Protein AF-A0A9P1FIC4-F1 (afdb_monomer_lite)

Sequence (463 aa):
MVSAPVDASRLPHCGERCGDCTKECDDQGKGCKMRKCESSRAEGSCPEGEAEPFGGETGEALPALPALPPEADAKKAEGNTAFQAKEFTEALRLYREAIAIAEAAGAPVPGVYYSNRAVCLASLEDWEGARADAAEALSRTDLTPAATKKALFQKCRAESRLQLLEELEATLRLAGQLGMRTEVERLLRSELSQNAQAAQAATPQPQVAPAPATPAAQAAPSVQESAGSPAMEAASQAKEAGTARYKDGDYRGALLQYRQALDLTPSDEAGFRAQLLGNIAAACLMLKRAGDCAAACEESLALDPSNSKVRARLASAQVARGDFDTARSTLGLANEADSVLTNSLKQIGSTEATLAEADQALSRGEPAKALNMFANLESTALFDYPPLTLKMARCYLDLRQYPRVLNTTQQILRSNPTSIDALLLRTQAMRGHFFVSGLAQFTHPRASCLSRSRLECHSLELL

InterPro domains:
  IPR011990 Tetratricopeptide-like helical domain superfamily [G3DSA:1.25.40.10] (70-199)
  IPR011990 Tetratricopeptide-like helical domain superfamily [G3DSA:1.25.40.10] (230-350)
  IPR011990 Tetratricopeptide-like helical domain superfamily [G3DSA:1.25.40.10] (351-429)
  IPR011990 Tetratricopeptide-like helical domain superfamily [SSF48452] (72-141)
  IPR011990 Tetratricopeptide-like helical domain superfamily [SSF48452] (237-372)
  IPR019734 Tetratricopeptide repeat [PS50005] (235-268)
  IPR019734 Tetratricopeptide repeat [SM00028] (72-105)
  IPR019734 Tetratricopeptide repeat [SM00028] (111-144)
  IPR019734 Tetratricopeptide repeat [SM00028] (235-268)
  IPR019734 Tetratricopeptide repeat [SM00028] (274-307)
  IPR019734 Tetratricopeptide repeat [SM00028] (386-419)
  IPR050754 Peptidyl-prolyl cis-trans isomerase FKBP4/5/8-like [PTHR46512] (222-379)

Organism: NCBI:txid2562237

Secondary structure (DSSP, 8-state):
--------------------------S-----PPPP-------------------------PPPPPPPPHHHHHHHHHHHHHHHTT-HHHHHHHHHHHHHHHHHTT----HHHHHHHHHHHHHTT-HHHHHHHHHHHHH-TT--HHHHHHHHHHHHHHHHHTT-HHHHHHHHHHHHHTT-HHHHHHHHHHHHHHHHHHHHHH--------PPP----------------HHHHHHHHHHHHHHHHHHTT-HHHHHHHHHHHHHHS-TT-HHHHHHHHHHHHHHHHHTT-HHHHHHHHHHHHHH-TT-HHHHHHHHHHHHHTT-HHHHHHHH-S--TT-HHHHHHHHHHHHHHHHHHHHHHHHHTT-HHHHHHHHHHHHHHT-TT-HHHHHHHHHHHHHTT-HHHHHHHHHHHHHH-TT-HHHHHHHHHHHHHHHHHHHHHHHTS-------------------

pLDDT: mean 76.15, std 25.87, range [22.66, 97.81]

Structure (mmCIF, N/CA/C/O backbone):
data_AF-A0A9P1FIC4-F1
#
_entry.id   AF-A0A9P1FIC4-F1
#
loop_
_atom_site.group_PDB
_atom_site.id
_atom_site.type_symbol
_atom_site.label_atom_id
_atom_site.label_alt_id
_atom_site.label_comp_id
_atom_site.label_asym_id
_atom_site.label_entity_id
_atom_site.label_seq_id
_atom_site.pdbx_PDB_ins_code
_atom_site.Cartn_x
_atom_site.Cartn_y
_atom_site.Cartn_z
_atom_site.occupancy
_atom_site.B_iso_or_equiv
_atom_site.auth_seq_id
_atom_site.auth_comp_id
_atom_site.auth_asym_id
_atom_site.auth_atom_id
_atom_site.pdbx_PDB_model_num
ATOM 1 N N . MET A 1 1 ? -5.624 1.496 -70.163 1.00 40.62 1 MET A N 1
ATOM 2 C CA . MET A 1 1 ? -6.887 0.826 -69.785 1.00 40.62 1 MET A CA 1
ATOM 3 C C . MET A 1 1 ? -6.845 0.672 -68.263 1.00 40.62 1 MET A C 1
ATOM 5 O O . MET A 1 1 ? -6.212 -0.260 -67.804 1.00 40.62 1 MET A O 1
ATOM 9 N N . VAL A 1 2 ? -7.018 1.715 -67.443 1.00 29.23 2 VAL A N 1
ATOM 10 C CA . VAL A 1 2 ? -8.214 2.500 -67.040 1.00 29.23 2 VAL A CA 1
ATOM 11 C C . VAL A 1 2 ? -9.341 1.654 -66.419 1.00 29.23 2 VAL A C 1
ATOM 13 O O . VAL A 1 2 ? -9.812 0.728 -67.068 1.00 29.23 2 VAL A O 1
ATOM 16 N N . SER A 1 3 ? -9.760 2.089 -65.215 1.00 27.12 3 SER A N 1
ATOM 17 C CA . SER A 1 3 ? -11.021 1.836 -64.473 1.00 27.12 3 SER A CA 1
ATOM 18 C C . SER A 1 3 ? -10.982 0.803 -63.331 1.00 27.12 3 SER A C 1
ATOM 20 O O . SER A 1 3 ? -11.018 -0.393 -63.576 1.00 27.12 3 SER A O 1
ATOM 22 N N . ALA A 1 4 ? -10.769 1.257 -62.084 1.00 31.69 4 ALA A N 1
ATOM 23 C CA . ALA A 1 4 ? -11.751 1.810 -61.121 1.00 31.69 4 ALA A CA 1
ATOM 24 C C . ALA A 1 4 ? -13.085 1.027 -60.882 1.00 31.69 4 ALA A C 1
ATOM 26 O O . ALA A 1 4 ? -13.479 0.220 -61.717 1.00 31.69 4 ALA A O 1
ATOM 27 N N . PRO A 1 5 ? -13.760 1.257 -59.730 1.00 40.47 5 PRO A N 1
ATOM 28 C CA . PRO A 1 5 ? -14.528 0.281 -58.943 1.00 40.47 5 PRO A CA 1
ATOM 29 C C . PRO A 1 5 ? -16.035 0.263 -59.261 1.00 40.47 5 PRO A C 1
ATOM 31 O O . PRO A 1 5 ? -16.533 1.159 -59.937 1.00 40.47 5 PRO A O 1
ATOM 34 N N . VAL A 1 6 ? -16.774 -0.720 -58.731 1.00 29.75 6 VAL A N 1
ATOM 35 C CA . VAL A 1 6 ? -18.248 -0.719 -58.774 1.00 29.75 6 VAL A CA 1
ATOM 36 C C . VAL A 1 6 ? -18.820 -0.347 -57.411 1.00 29.75 6 VAL A C 1
ATOM 38 O O . VAL A 1 6 ? -18.484 -0.934 -56.384 1.00 29.75 6 VAL A O 1
ATOM 41 N N . ASP A 1 7 ? -19.671 0.668 -57.479 1.00 26.83 7 ASP A N 1
ATOM 42 C CA . ASP A 1 7 ? -20.367 1.399 -56.434 1.00 26.83 7 ASP A CA 1
ATOM 43 C C . ASP A 1 7 ? -21.853 0.982 -56.366 1.00 26.83 7 ASP A C 1
ATOM 45 O O . ASP A 1 7 ? -22.413 0.493 -57.344 1.00 26.83 7 ASP A O 1
ATOM 49 N N . ALA A 1 8 ? -22.436 1.234 -55.193 1.00 26.14 8 ALA A N 1
ATOM 50 C CA . ALA A 1 8 ? -23.822 1.534 -54.828 1.00 26.14 8 ALA A CA 1
ATOM 51 C C . ALA A 1 8 ? -25.051 0.842 -55.472 1.00 26.14 8 ALA A C 1
ATOM 53 O O . ALA A 1 8 ? -25.210 0.706 -56.682 1.00 26.14 8 ALA A O 1
ATOM 54 N N . SER A 1 9 ? -26.074 0.739 -54.606 1.00 25.67 9 SER A N 1
ATOM 55 C CA . SER A 1 9 ? -27.502 1.033 -54.868 1.00 25.67 9 SER A CA 1
ATOM 56 C C . SER A 1 9 ? -28.451 -0.166 -54.962 1.00 25.67 9 SER A C 1
ATOM 58 O O . SER A 1 9 ? -28.618 -0.748 -56.030 1.00 25.67 9 SER A O 1
ATOM 60 N N . ARG A 1 10 ? -29.193 -0.426 -53.871 1.00 26.98 10 ARG A N 1
ATOM 61 C CA . ARG A 1 10 ? -30.672 -0.549 -53.856 1.00 26.98 10 ARG A CA 1
ATOM 62 C C . ARG A 1 10 ? -31.185 -0.773 -52.424 1.00 26.98 10 ARG A C 1
ATOM 64 O O . ARG A 1 10 ? -31.292 -1.896 -51.950 1.00 26.98 10 ARG A O 1
ATOM 71 N N . LEU A 1 11 ? -31.522 0.329 -51.756 1.00 31.67 11 LEU A N 1
ATOM 72 C CA . LEU A 1 11 ? -32.625 0.370 -50.785 1.00 31.67 11 LEU A CA 1
ATOM 73 C C . LEU A 1 11 ? -33.955 0.480 -51.558 1.00 31.67 11 LEU A C 1
ATOM 75 O O . LEU A 1 11 ? -33.951 0.918 -52.713 1.00 31.67 11 LEU A O 1
ATOM 79 N N . PRO A 1 12 ? -35.091 0.163 -50.915 1.00 29.48 12 PRO A N 1
ATOM 80 C CA . PRO A 1 12 ? -35.972 1.280 -50.582 1.00 29.48 12 PRO A CA 1
ATOM 81 C C . PRO A 1 12 ? -36.540 1.252 -49.153 1.00 29.48 12 PRO A C 1
ATOM 83 O O . PRO A 1 12 ? -36.642 0.225 -48.489 1.00 29.48 12 PRO A O 1
ATOM 86 N N . HIS A 1 13 ? -36.885 2.465 -48.726 1.00 28.25 13 HIS A N 1
ATOM 87 C CA . HIS A 1 13 ? -37.488 2.915 -47.475 1.00 28.25 13 HIS A CA 1
ATOM 88 C C . HIS A 1 13 ? -38.921 2.432 -47.197 1.00 28.25 13 HIS A C 1
ATOM 90 O O . HIS A 1 13 ? -39.703 2.270 -48.127 1.00 28.25 13 HIS A O 1
ATOM 96 N N . CYS A 1 14 ? -39.282 2.397 -45.905 1.00 26.33 14 CYS A N 1
ATOM 97 C CA . CYS A 1 14 ? -40.389 3.147 -45.260 1.00 26.33 14 CYS A CA 1
ATOM 98 C C . CYS A 1 14 ? -40.249 2.923 -43.731 1.00 26.33 14 CYS A C 1
ATOM 100 O O . CYS A 1 14 ? -40.101 1.780 -43.318 1.00 26.33 14 CYS A O 1
ATOM 102 N N . GLY A 1 15 ? -40.067 3.911 -42.839 1.00 27.11 15 GLY A N 1
ATOM 103 C CA . GLY A 1 15 ? -40.986 5.015 -42.508 1.00 27.11 15 GLY A CA 1
ATOM 104 C C . GLY A 1 15 ? -42.139 4.434 -41.674 1.00 27.11 15 GLY A C 1
ATOM 105 O O . GLY A 1 15 ? -42.928 3.698 -42.238 1.00 27.11 15 GLY A O 1
ATOM 106 N N . GLU A 1 16 ? -42.215 4.580 -40.347 1.00 28.34 16 GLU A N 1
ATOM 107 C CA . GLU A 1 16 ? -42.692 5.788 -39.653 1.00 28.34 16 GLU A CA 1
ATOM 108 C C . GLU A 1 16 ? -42.275 5.843 -38.163 1.00 28.34 16 GLU A C 1
ATOM 110 O O . GLU A 1 16 ? -41.857 4.866 -37.546 1.00 28.34 16 GLU A O 1
ATOM 115 N N . ARG A 1 17 ? -42.369 7.053 -37.610 1.00 31.31 17 ARG A N 1
ATOM 116 C CA . ARG A 1 17 ? -41.841 7.554 -36.337 1.00 31.31 17 ARG A CA 1
ATOM 117 C C . ARG A 1 17 ? -43.003 7.855 -35.383 1.00 31.31 17 ARG A C 1
ATOM 119 O O . ARG A 1 17 ? -43.939 8.515 -35.805 1.00 31.31 17 ARG A O 1
ATOM 126 N N . CYS A 1 18 ? -42.887 7.498 -34.104 1.00 25.66 18 CYS A N 1
ATOM 127 C CA . CYS A 1 18 ? -43.499 8.198 -32.958 1.00 25.66 18 CYS A CA 1
ATOM 128 C C . CYS A 1 18 ? -42.812 7.640 -31.694 1.00 25.66 18 CYS A C 1
ATOM 130 O O . CYS A 1 18 ? -42.682 6.429 -31.576 1.00 25.66 18 CYS A O 1
ATOM 132 N N . GLY A 1 19 ? -42.216 8.396 -30.777 1.00 27.48 19 GLY A N 1
ATOM 133 C CA . GLY A 1 19 ? -42.601 9.700 -30.253 1.00 27.48 19 GLY A CA 1
ATOM 134 C C . GLY A 1 19 ? -42.979 9.489 -28.782 1.00 27.48 19 GLY A C 1
ATOM 135 O O . GLY A 1 19 ? -43.946 8.790 -28.513 1.00 27.48 19 GLY A O 1
ATOM 136 N N . ASP A 1 20 ? -42.178 10.059 -27.883 1.00 29.95 20 ASP A N 1
ATOM 137 C CA . ASP A 1 20 ? -42.399 10.229 -26.439 1.00 29.95 20 ASP A CA 1
ATOM 138 C C . ASP A 1 20 ? -42.430 9.013 -25.500 1.00 29.95 20 ASP A C 1
ATOM 140 O O . ASP A 1 20 ? -43.401 8.274 -25.395 1.00 29.95 20 ASP A O 1
ATOM 144 N N . CYS A 1 21 ? -41.379 8.923 -24.679 1.00 27.20 21 CYS A N 1
ATOM 145 C CA . CYS A 1 21 ? -41.486 8.623 -23.248 1.00 27.20 21 CYS A CA 1
ATOM 146 C C . CYS A 1 21 ? -40.277 9.254 -22.541 1.00 27.20 21 CYS A C 1
ATOM 148 O O . CYS A 1 21 ? -39.269 8.599 -22.266 1.00 27.20 21 CYS A O 1
ATOM 150 N N . THR A 1 22 ? -40.370 10.555 -22.273 1.00 31.12 22 THR A N 1
ATOM 151 C CA . THR A 1 22 ? -39.590 11.205 -21.220 1.00 31.12 22 THR A CA 1
ATOM 152 C C . THR A 1 22 ? -39.912 10.517 -19.891 1.00 31.12 22 THR A C 1
ATOM 154 O O . THR A 1 22 ? -41.067 10.425 -19.485 1.00 31.12 22 THR A O 1
ATOM 157 N N . LYS A 1 23 ? -38.894 9.988 -19.207 1.00 29.95 23 LYS A N 1
ATOM 158 C CA . LYS A 1 23 ? -39.008 9.638 -17.788 1.00 29.95 23 LYS A CA 1
ATOM 159 C C . LYS A 1 23 ? -38.449 10.798 -16.985 1.00 29.95 23 LYS A C 1
ATOM 161 O O . LYS A 1 23 ? -37.241 10.886 -16.786 1.00 29.95 23 LYS A O 1
ATOM 166 N N . GLU A 1 24 ? -39.343 11.678 -16.557 1.00 28.28 24 GLU A N 1
ATOM 167 C CA . GLU A 1 24 ? -39.119 12.480 -15.361 1.00 28.28 24 GLU A CA 1
ATOM 168 C C . GLU A 1 24 ? -39.129 11.536 -14.153 1.00 28.28 24 GLU A C 1
ATOM 170 O O . GLU A 1 24 ? -39.986 10.657 -14.019 1.00 28.28 24 GLU A O 1
ATOM 175 N N . CYS A 1 25 ? -38.098 11.663 -13.324 1.00 29.50 25 CYS A N 1
ATOM 176 C CA . CYS A 1 25 ? -38.045 11.043 -12.014 1.00 29.50 25 CYS A CA 1
ATOM 177 C C . CYS A 1 25 ? -38.943 11.849 -11.083 1.00 29.50 25 CYS A C 1
ATOM 179 O O . CYS A 1 25 ? -38.749 13.058 -10.981 1.00 29.50 25 CYS A O 1
ATOM 181 N N . ASP A 1 26 ? -39.843 11.176 -10.370 1.00 29.27 26 ASP A N 1
ATOM 182 C CA . ASP A 1 26 ? -40.503 11.775 -9.219 1.00 29.27 26 ASP A CA 1
ATOM 183 C C . ASP A 1 26 ? -40.399 10.888 -7.978 1.00 29.27 26 ASP A C 1
ATOM 185 O O . ASP A 1 26 ? -40.312 9.655 -8.025 1.00 29.27 26 ASP A O 1
ATOM 189 N N . ASP A 1 27 ? -40.313 11.605 -6.874 1.00 39.41 27 ASP A N 1
ATOM 190 C CA . ASP A 1 27 ? -39.685 11.271 -5.613 1.00 39.41 27 ASP A CA 1
ATOM 191 C C . ASP A 1 27 ? -40.690 10.572 -4.692 1.00 39.41 27 ASP A C 1
ATOM 193 O O . ASP A 1 27 ? -41.458 11.229 -3.996 1.00 39.41 27 ASP A O 1
ATOM 197 N N . GLN A 1 28 ? -40.760 9.234 -4.753 1.00 34.84 28 GLN A N 1
ATOM 198 C CA . GLN A 1 28 ? -41.279 8.349 -3.694 1.00 34.84 28 GLN A CA 1
ATOM 199 C C . GLN A 1 28 ? -41.269 6.883 -4.151 1.00 34.84 28 GLN A C 1
ATOM 201 O O . GLN A 1 28 ? -42.052 6.448 -4.995 1.00 34.84 28 GLN A O 1
ATOM 206 N N . GLY A 1 29 ? -40.391 6.075 -3.553 1.00 41.66 29 GLY A N 1
ATOM 207 C CA . GLY A 1 29 ? -40.305 4.644 -3.830 1.00 41.66 29 GLY A CA 1
ATOM 208 C C . GLY A 1 29 ? -41.618 3.899 -3.559 1.00 41.66 29 GLY A C 1
ATOM 209 O O . GLY A 1 29 ? -42.092 3.877 -2.425 1.00 41.66 29 GLY A O 1
ATOM 210 N N . LYS A 1 30 ? -42.160 3.238 -4.592 1.00 32.72 30 LYS A N 1
ATOM 211 C CA . LYS A 1 30 ? -43.048 2.057 -4.525 1.00 32.72 30 LYS A CA 1
ATOM 212 C C . LYS A 1 30 ? -43.169 1.420 -5.921 1.00 32.72 30 LYS A C 1
ATOM 214 O O . LYS A 1 30 ? -43.405 2.099 -6.911 1.00 32.72 30 LYS A O 1
ATOM 219 N N . GLY A 1 31 ? -42.939 0.106 -5.996 1.00 30.53 31 GLY A N 1
ATOM 220 C CA . GLY A 1 31 ? -42.740 -0.651 -7.239 1.00 30.53 31 GLY A CA 1
ATOM 221 C C . GLY A 1 31 ? -43.968 -0.800 -8.145 1.00 30.53 31 GLY A C 1
ATOM 222 O O . GLY A 1 31 ? -45.101 -0.903 -7.677 1.00 30.53 31 GLY A O 1
ATOM 223 N N . CYS A 1 32 ? -43.721 -0.895 -9.455 1.00 28.83 32 CYS A N 1
ATOM 224 C CA . CYS A 1 32 ? -44.750 -1.135 -10.467 1.00 28.83 32 CYS A CA 1
ATOM 225 C C . CYS A 1 32 ? -44.697 -2.593 -10.966 1.00 28.83 32 CYS A C 1
ATOM 227 O O . CYS A 1 32 ? -43.699 -3.035 -11.534 1.00 28.83 32 CYS A O 1
ATOM 229 N N . LYS A 1 33 ? -45.778 -3.348 -10.726 1.00 28.84 33 LYS A N 1
ATOM 230 C CA . LYS A 1 33 ? -46.008 -4.712 -11.233 1.00 28.84 33 LYS A CA 1
ATOM 231 C C . LYS A 1 33 ? -46.526 -4.651 -12.676 1.00 28.84 33 LYS A C 1
ATOM 233 O O . LYS A 1 33 ? -47.569 -4.050 -12.919 1.00 28.84 33 LYS A O 1
ATOM 238 N N . MET A 1 34 ? -45.852 -5.329 -13.605 1.00 28.92 34 MET A N 1
ATOM 239 C CA . MET A 1 34 ? -46.331 -5.528 -14.980 1.00 28.92 34 MET A CA 1
ATOM 240 C C . MET A 1 34 ? -47.526 -6.496 -14.999 1.00 28.92 34 MET A C 1
ATOM 242 O O . MET A 1 34 ? -47.442 -7.602 -14.461 1.00 28.92 34 MET A O 1
ATOM 246 N N . ARG A 1 35 ? -48.640 -6.080 -15.617 1.00 27.59 35 ARG A N 1
ATOM 247 C CA . ARG A 1 35 ? -49.799 -6.934 -15.931 1.00 27.59 35 ARG A CA 1
ATOM 248 C C . ARG A 1 35 ? -49.621 -7.589 -17.306 1.00 27.59 35 ARG A C 1
ATOM 250 O O . ARG A 1 35 ? -49.085 -6.971 -18.219 1.00 27.59 35 ARG A O 1
ATOM 257 N N . LYS A 1 36 ? -50.105 -8.832 -17.426 1.00 27.12 36 LYS A N 1
ATOM 258 C CA . LYS A 1 36 ? -50.270 -9.596 -18.675 1.00 27.12 36 LYS A CA 1
ATOM 259 C C . LYS A 1 36 ? -51.290 -8.928 -19.601 1.00 27.12 36 LYS A C 1
ATOM 261 O O . LYS A 1 36 ? -52.299 -8.423 -19.116 1.00 27.12 36 LYS A O 1
ATOM 266 N N . CYS A 1 37 ? -51.064 -9.042 -20.907 1.00 24.91 37 CYS A N 1
ATOM 267 C CA . CYS A 1 37 ? -52.080 -8.829 -21.931 1.00 24.91 37 CYS A CA 1
ATOM 268 C C . CYS A 1 37 ? -52.166 -10.094 -22.798 1.00 24.91 37 CYS A C 1
ATOM 270 O O . CYS A 1 37 ? -51.172 -10.506 -23.394 1.00 24.91 37 CYS A O 1
ATOM 272 N N . GLU A 1 38 ? -53.335 -10.730 -22.797 1.00 28.16 38 GLU A N 1
ATOM 273 C CA . GLU A 1 38 ? -53.729 -11.820 -23.691 1.00 28.16 38 GLU A CA 1
ATOM 274 C C . GLU A 1 38 ? -54.452 -11.223 -24.904 1.00 28.16 38 GLU A C 1
ATOM 276 O O . GLU A 1 38 ? -55.264 -10.313 -24.747 1.00 28.16 38 GLU A O 1
ATOM 281 N N . SER A 1 39 ? -54.217 -11.759 -26.103 1.00 30.47 39 SER A N 1
ATOM 282 C CA . SER A 1 39 ? -55.218 -11.718 -27.173 1.00 30.47 39 SER A CA 1
ATOM 283 C C . SER A 1 39 ? -55.033 -12.891 -28.136 1.00 30.47 39 SER A C 1
ATOM 285 O O . SER A 1 39 ? -53.937 -13.418 -28.320 1.00 30.47 39 SER A O 1
ATOM 287 N N . SER A 1 40 ? -56.160 -13.337 -28.673 1.00 29.39 40 SER A N 1
ATOM 288 C CA . SER A 1 40 ? -56.441 -14.650 -29.241 1.00 29.39 40 SER A CA 1
ATOM 289 C C . SER A 1 40 ? -56.737 -14.608 -30.748 1.00 29.39 40 SER A C 1
ATOM 291 O O . SER A 1 40 ? -57.516 -13.764 -31.174 1.00 29.39 40 SER A O 1
ATOM 293 N N . ARG A 1 41 ? -56.225 -15.625 -31.464 1.00 29.55 41 ARG A N 1
ATOM 294 C CA . ARG A 1 41 ? -56.821 -16.435 -32.563 1.00 29.55 41 ARG A CA 1
ATOM 295 C C . ARG A 1 41 ? -57.283 -15.777 -33.885 1.00 29.55 41 ARG A C 1
ATOM 297 O O . ARG A 1 41 ? -58.220 -14.992 -33.892 1.00 29.55 41 ARG A O 1
ATOM 304 N N . ALA A 1 42 ? -56.774 -16.306 -35.010 1.00 26.30 42 ALA A N 1
ATOM 305 C CA . ALA A 1 42 ? -57.536 -16.555 -36.249 1.00 26.30 42 ALA A CA 1
ATOM 306 C C . ALA A 1 42 ? -56.833 -17.613 -37.138 1.00 26.30 42 ALA A C 1
ATOM 308 O O . ALA A 1 42 ? -55.627 -17.539 -37.353 1.00 26.30 42 ALA A O 1
ATOM 309 N N . GLU A 1 43 ? -57.601 -18.602 -37.607 1.00 32.25 43 GLU A N 1
ATOM 310 C CA . GLU A 1 43 ? -57.230 -19.680 -38.545 1.00 32.25 43 GLU A CA 1
ATOM 311 C C . GLU A 1 43 ? -57.427 -19.228 -40.009 1.00 32.25 43 GLU A C 1
ATOM 313 O O . GLU A 1 43 ? -58.281 -18.384 -40.277 1.00 32.25 43 GLU A O 1
ATOM 318 N N . GLY A 1 44 ? -56.691 -19.817 -40.963 1.00 26.70 44 GLY A N 1
ATOM 319 C CA . GLY A 1 44 ? -56.921 -19.618 -42.402 1.00 26.70 44 GLY A CA 1
ATOM 320 C C . GLY A 1 44 ? -55.893 -20.319 -43.299 1.00 26.70 44 GLY A C 1
ATOM 321 O O . GLY A 1 44 ? -54.748 -19.891 -43.393 1.00 26.70 44 GLY A O 1
ATOM 322 N N . SER A 1 45 ? -56.326 -21.405 -43.935 1.00 30.72 45 SER A N 1
ATOM 323 C CA . SER A 1 45 ? -55.625 -22.323 -44.845 1.00 30.72 45 SER A CA 1
ATOM 324 C C . SER A 1 45 ? -55.504 -21.794 -46.285 1.00 30.72 45 SER A C 1
ATOM 326 O O . SER A 1 45 ? -56.370 -21.039 -46.713 1.00 30.72 45 SER A O 1
ATOM 328 N N . CYS A 1 46 ? -54.482 -22.239 -47.041 1.00 22.66 46 CYS A N 1
ATOM 329 C CA . CYS A 1 46 ? -54.399 -22.217 -48.520 1.00 22.66 46 CYS A CA 1
ATOM 330 C C . CYS A 1 46 ? -53.215 -23.096 -49.036 1.00 22.66 46 CYS A C 1
ATOM 332 O O . CYS A 1 46 ? -52.358 -23.442 -48.227 1.00 22.66 46 CYS A O 1
ATOM 334 N N . PRO A 1 47 ? -53.185 -23.502 -50.329 1.00 32.19 47 PRO A N 1
ATOM 335 C CA . PRO A 1 47 ? -53.075 -24.912 -50.753 1.00 32.19 47 PRO A CA 1
ATOM 336 C C . PRO A 1 47 ? -51.706 -25.385 -51.288 1.00 32.19 47 PRO A C 1
ATOM 338 O O . PRO A 1 47 ? -50.817 -24.592 -51.587 1.00 32.19 47 PRO A O 1
ATOM 341 N N . GLU A 1 48 ? -51.603 -26.712 -51.439 1.00 35.59 48 GLU A N 1
ATOM 342 C CA . GLU A 1 48 ? -50.525 -27.481 -52.074 1.00 35.59 48 GLU A CA 1
ATOM 343 C C . GLU A 1 48 ? -50.360 -27.140 -53.569 1.00 35.59 48 GLU A C 1
ATOM 345 O O . GLU A 1 48 ? -51.339 -27.008 -54.305 1.00 35.59 48 GLU A O 1
ATOM 350 N N . GLY A 1 49 ? -49.104 -27.025 -54.012 1.00 28.09 49 GLY A N 1
ATOM 351 C CA . GLY A 1 49 ? -48.704 -26.829 -55.403 1.00 28.09 49 GLY A CA 1
ATOM 352 C C . GLY A 1 49 ? -47.274 -27.330 -55.607 1.00 28.09 49 GLY A C 1
ATOM 353 O O . GLY A 1 49 ? -46.356 -26.915 -54.908 1.00 28.09 49 GLY A O 1
ATOM 354 N N . GLU A 1 50 ? -47.147 -28.275 -56.527 1.00 27.86 50 GLU A N 1
ATOM 355 C CA . GLU A 1 50 ? -46.075 -29.247 -56.735 1.00 27.86 50 GLU A CA 1
ATOM 356 C C . GLU A 1 50 ? -44.698 -28.638 -57.053 1.00 27.86 50 GLU A C 1
ATOM 358 O O . GLU A 1 50 ? -44.570 -27.737 -57.884 1.00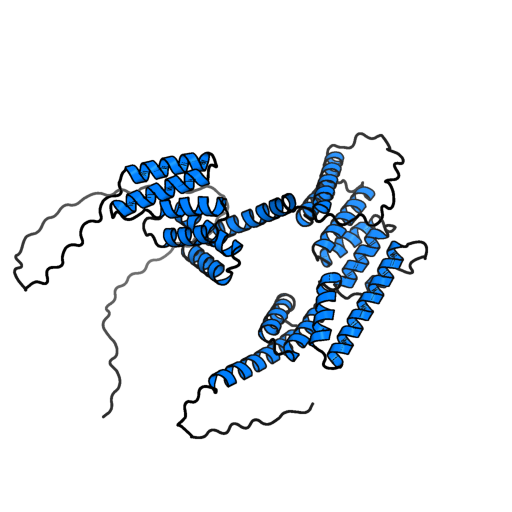 27.86 50 GLU A O 1
ATOM 363 N N . ALA A 1 51 ? -43.650 -29.193 -56.439 1.00 27.06 51 ALA A N 1
ATOM 364 C CA . ALA A 1 51 ? -42.262 -28.972 -56.825 1.00 27.06 51 ALA A CA 1
ATOM 365 C C . ALA A 1 51 ? -41.540 -30.323 -56.928 1.00 27.06 51 ALA A C 1
ATOM 367 O O . ALA A 1 51 ? -41.353 -30.996 -55.924 1.00 27.06 51 ALA A O 1
ATOM 368 N N . GLU A 1 52 ? -41.113 -30.677 -58.139 1.00 26.05 52 GLU A N 1
ATOM 369 C CA . GLU A 1 52 ? -40.126 -31.717 -58.463 1.00 26.05 52 GLU A CA 1
ATOM 370 C C . GLU A 1 52 ? -39.418 -31.294 -59.770 1.00 26.05 52 GLU A C 1
ATOM 372 O O . GLU A 1 52 ? -40.043 -30.635 -60.607 1.00 26.05 52 GLU A O 1
ATOM 377 N N . PRO A 1 53 ? -38.192 -31.749 -60.081 1.00 37.00 53 PRO A N 1
ATOM 378 C CA . PRO A 1 53 ? -37.010 -31.901 -59.234 1.00 37.00 53 PRO A CA 1
ATOM 379 C C . PRO A 1 53 ? -35.815 -31.115 -59.821 1.00 37.00 53 PRO A C 1
ATOM 381 O O . PRO A 1 53 ? -35.645 -31.028 -61.038 1.00 37.00 53 PRO A O 1
ATOM 384 N N . PHE A 1 54 ? -34.897 -30.632 -58.982 1.00 25.55 54 PHE A N 1
ATOM 385 C CA . PHE A 1 54 ? -33.511 -30.416 -59.417 1.00 25.55 54 PHE A CA 1
ATOM 386 C C . PHE A 1 54 ? -32.559 -31.098 -58.439 1.00 25.55 54 PHE A C 1
ATOM 388 O O . PHE A 1 54 ? -32.739 -31.033 -57.227 1.00 25.55 54 PHE A O 1
ATOM 395 N N . GLY A 1 55 ? -31.625 -31.841 -59.036 1.00 28.05 55 GLY A N 1
ATOM 396 C CA . GLY A 1 55 ? -30.876 -32.948 -58.456 1.00 28.05 55 GLY A CA 1
ATOM 397 C C . GLY A 1 55 ? -30.064 -32.617 -57.213 1.00 28.05 55 GLY A C 1
ATOM 398 O O . GLY A 1 55 ? -29.632 -31.490 -56.991 1.00 28.05 55 GLY A O 1
ATOM 399 N N . GLY A 1 56 ? -29.897 -33.662 -56.409 1.00 28.77 56 GLY A N 1
ATOM 400 C CA . GLY A 1 56 ? -29.408 -33.582 -55.053 1.00 28.77 56 GLY A CA 1
ATOM 401 C C . GLY A 1 56 ? -27.921 -33.301 -54.918 1.00 28.77 56 GLY A C 1
ATOM 402 O O . GLY A 1 56 ? -27.099 -33.703 -55.734 1.00 28.77 56 GLY A O 1
ATOM 403 N N . GLU A 1 57 ? -27.605 -32.749 -53.759 1.00 30.53 57 GLU A N 1
ATOM 404 C CA . GLU A 1 57 ? -26.590 -33.333 -52.902 1.00 30.53 57 GLU A CA 1
ATOM 405 C C . GLU A 1 57 ? -27.318 -33.717 -51.614 1.00 30.53 57 GLU A C 1
ATOM 407 O O . GLU A 1 57 ? -28.036 -32.912 -51.018 1.00 30.53 57 GLU A O 1
ATOM 412 N N . THR A 1 58 ? -27.233 -34.991 -51.244 1.00 32.38 58 THR A N 1
ATOM 413 C CA . THR A 1 58 ? -27.797 -35.528 -50.008 1.00 32.38 58 THR A CA 1
ATOM 414 C C . THR A 1 58 ? -27.134 -34.827 -48.829 1.00 32.38 58 THR A C 1
ATOM 416 O O . THR A 1 58 ? -26.052 -35.217 -48.396 1.00 32.38 58 THR A O 1
ATOM 419 N N . GLY A 1 59 ? -27.777 -33.782 -48.312 1.00 33.69 59 GLY A N 1
ATOM 420 C CA . GLY A 1 59 ? -27.504 -33.294 -46.972 1.00 33.69 59 GLY A CA 1
ATOM 421 C C . GLY A 1 59 ? -27.948 -34.372 -45.996 1.00 33.69 59 GLY A C 1
ATOM 422 O O . GLY A 1 59 ? -29.132 -34.458 -45.674 1.00 33.69 59 GLY A O 1
ATOM 423 N N . GLU A 1 60 ? -27.016 -35.228 -45.575 1.00 35.72 60 GLU A N 1
ATOM 424 C CA . GLU A 1 60 ? -27.193 -36.064 -44.391 1.00 35.72 60 GLU A CA 1
ATOM 425 C C . GLU A 1 60 ? -27.691 -35.160 -43.262 1.00 35.72 60 GLU A C 1
ATOM 427 O O . GLU A 1 60 ? -26.999 -34.238 -42.822 1.00 35.72 60 GLU A O 1
ATOM 432 N N . ALA A 1 61 ? -28.931 -35.390 -42.828 1.00 37.62 61 ALA A N 1
ATOM 433 C CA . ALA A 1 61 ? -29.447 -34.793 -41.615 1.00 37.62 61 ALA A CA 1
ATOM 434 C C . ALA A 1 61 ? -28.481 -35.175 -40.491 1.00 37.62 61 ALA A C 1
ATOM 436 O O . ALA A 1 61 ? -28.323 -36.360 -40.193 1.00 37.62 61 ALA A O 1
ATOM 437 N N . LEU A 1 62 ? -27.805 -34.172 -39.919 1.00 42.84 62 LEU A N 1
ATOM 438 C CA . LEU A 1 62 ? -26.917 -34.357 -38.777 1.00 42.84 62 LEU A CA 1
ATOM 439 C C . LEU A 1 62 ? -27.644 -35.237 -37.749 1.00 42.84 62 LEU A C 1
ATOM 441 O O . LEU A 1 62 ? -28.775 -34.903 -37.375 1.00 42.84 62 LEU A O 1
ATOM 445 N N . PRO A 1 63 ? -27.051 -36.367 -37.325 1.00 50.88 63 PRO A N 1
ATOM 446 C CA . PRO A 1 63 ? -27.704 -37.264 -36.389 1.00 50.88 63 PRO A CA 1
ATOM 447 C C . PRO A 1 63 ? -28.069 -36.478 -35.131 1.00 50.88 63 PRO A C 1
ATOM 449 O O . PRO A 1 63 ? -27.241 -35.744 -34.585 1.00 50.88 63 PRO A O 1
ATOM 452 N N . ALA A 1 64 ? -29.326 -36.602 -34.697 1.00 59.94 64 ALA A N 1
ATOM 453 C CA . ALA A 1 64 ? -29.785 -36.011 -33.449 1.00 59.94 64 ALA A CA 1
ATOM 454 C C . ALA A 1 64 ? -28.831 -36.453 -32.333 1.00 59.94 64 ALA A C 1
ATOM 456 O O . ALA A 1 64 ? -28.640 -37.653 -32.124 1.00 59.94 64 ALA A O 1
ATOM 457 N N . LEU A 1 65 ? -28.187 -35.482 -31.677 1.00 62.75 65 LEU A N 1
ATOM 458 C CA . LEU A 1 65 ? -27.204 -35.760 -30.635 1.00 62.75 65 LEU A CA 1
ATOM 459 C C . LEU A 1 65 ? -27.831 -36.675 -29.570 1.00 62.75 65 LEU A C 1
ATOM 461 O O . LEU A 1 65 ? -28.982 -36.448 -29.180 1.00 62.75 65 LEU A O 1
ATOM 465 N N . PRO A 1 66 ? -27.108 -37.706 -29.106 1.00 74.25 66 PRO A N 1
ATOM 466 C CA . PRO A 1 66 ? -27.640 -38.642 -28.129 1.00 74.25 66 PRO A CA 1
ATOM 467 C C . PRO A 1 66 ? -28.006 -37.911 -26.831 1.00 74.25 66 PRO A C 1
ATOM 469 O O . PRO A 1 66 ? -27.313 -36.993 -26.384 1.00 74.25 66 PRO A O 1
ATOM 472 N N . ALA A 1 67 ? -29.142 -38.299 -26.250 1.00 77.56 67 ALA A N 1
ATOM 473 C CA . ALA A 1 67 ? -29.658 -37.699 -25.027 1.00 77.56 67 ALA A CA 1
ATOM 474 C C . ALA A 1 67 ? -28.731 -37.990 -23.837 1.00 77.56 67 ALA A C 1
ATOM 476 O O . ALA A 1 67 ? -28.147 -39.070 -23.740 1.00 77.56 67 ALA A O 1
ATOM 477 N N . LEU A 1 68 ? -28.620 -37.028 -22.918 1.00 84.25 68 LEU A N 1
ATOM 478 C CA . LEU A 1 68 ? -27.811 -37.162 -21.708 1.00 84.25 68 LEU A CA 1
ATOM 479 C C . LEU A 1 68 ? -28.323 -38.335 -20.846 1.00 84.25 68 LEU A C 1
ATOM 481 O O . LEU A 1 68 ? -29.506 -38.335 -20.492 1.00 84.25 68 LEU A O 1
ATOM 485 N N . PRO A 1 69 ? -27.469 -39.308 -20.479 1.00 88.00 69 PRO A N 1
ATOM 486 C CA . PRO A 1 69 ? -27.887 -40.421 -19.633 1.00 88.00 69 PRO A CA 1
ATOM 487 C C . PRO A 1 69 ? -28.371 -39.935 -18.257 1.00 88.00 69 PRO A C 1
ATOM 489 O O . PRO A 1 69 ? -27.691 -39.108 -17.637 1.00 88.00 69 PRO A O 1
ATOM 492 N N . PRO A 1 70 ? -29.498 -40.449 -17.729 1.00 88.00 70 PRO A N 1
ATOM 493 C CA . PRO A 1 70 ? -29.991 -40.065 -16.405 1.00 88.00 70 PRO A CA 1
ATOM 494 C C . PRO A 1 70 ? -28.990 -40.403 -15.289 1.00 88.00 70 PRO A C 1
ATOM 496 O O . PRO A 1 70 ? -28.949 -39.722 -14.262 1.00 88.00 70 PRO A O 1
ATOM 499 N N . GLU A 1 71 ? -28.137 -41.408 -15.501 1.00 88.00 71 GLU A N 1
ATOM 500 C CA . GLU A 1 71 ? -27.055 -41.781 -14.591 1.00 88.00 71 GLU A CA 1
ATOM 501 C C . GLU A 1 71 ? -26.040 -40.640 -14.406 1.00 88.00 71 GLU A C 1
ATOM 503 O O . GLU A 1 71 ? -25.530 -40.446 -13.300 1.00 88.00 71 GLU A O 1
ATOM 508 N N . ALA A 1 72 ? -25.778 -39.842 -15.449 1.00 87.56 72 ALA A N 1
ATOM 509 C CA . ALA A 1 72 ? -24.872 -38.697 -15.366 1.00 87.56 72 ALA A CA 1
ATOM 510 C C . ALA A 1 72 ? -25.434 -37.608 -14.433 1.00 87.56 72 ALA A C 1
ATOM 512 O O . ALA A 1 72 ? -24.725 -37.070 -13.576 1.00 87.56 72 ALA A O 1
ATOM 513 N N . ASP A 1 73 ? -26.738 -37.335 -14.527 1.00 88.38 73 ASP A N 1
ATOM 514 C CA . ASP A 1 73 ? -27.402 -36.351 -13.672 1.00 88.38 73 ASP A CA 1
ATOM 515 C C . ASP A 1 73 ? -27.556 -36.823 -12.224 1.00 88.38 73 ASP A C 1
ATOM 517 O O . ASP A 1 73 ? -27.445 -36.004 -11.301 1.00 88.38 73 ASP A O 1
ATOM 521 N N . ALA A 1 74 ? -27.744 -38.131 -12.019 1.00 90.94 74 ALA A N 1
ATOM 522 C CA . ALA A 1 74 ? -27.699 -38.750 -10.699 1.00 90.94 74 ALA A CA 1
ATOM 523 C C . ALA A 1 74 ? -26.319 -38.553 -10.051 1.00 90.94 74 ALA A C 1
ATOM 525 O O . ALA A 1 74 ? -26.235 -38.065 -8.923 1.00 90.94 74 ALA A O 1
ATOM 526 N N . LYS A 1 75 ? -25.230 -38.797 -10.793 1.00 91.56 75 LYS A N 1
ATOM 527 C CA . LYS A 1 75 ? -23.858 -38.571 -10.305 1.00 91.56 75 LYS A CA 1
ATOM 528 C C . LYS A 1 75 ? -23.572 -37.111 -9.982 1.00 91.56 75 LYS A C 1
ATOM 530 O O . LYS A 1 75 ? -22.970 -36.811 -8.952 1.00 91.56 75 LYS A O 1
ATOM 535 N N . LYS A 1 76 ? -24.075 -36.173 -10.788 1.00 91.06 76 LYS A N 1
ATOM 536 C CA . LYS A 1 76 ? -24.010 -34.742 -10.454 1.00 91.06 76 LYS A CA 1
ATOM 537 C C . LYS A 1 76 ? -24.784 -34.425 -9.166 1.00 91.06 76 LYS A C 1
ATOM 539 O O . LYS A 1 76 ? -24.328 -33.610 -8.368 1.00 91.06 76 LYS A O 1
ATOM 544 N N . ALA A 1 77 ? -25.954 -35.026 -8.946 1.00 90.75 77 ALA A N 1
ATOM 545 C CA . ALA A 1 77 ? -26.732 -34.820 -7.721 1.00 90.75 77 ALA A CA 1
ATOM 546 C C . ALA A 1 77 ? -26.031 -35.393 -6.472 1.00 90.75 77 ALA A C 1
ATOM 548 O O . ALA A 1 77 ? -25.997 -34.727 -5.432 1.00 90.75 77 ALA A O 1
ATOM 549 N N . GLU A 1 78 ? -25.402 -36.565 -6.588 1.00 91.31 78 GLU A N 1
ATOM 550 C CA . GLU A 1 78 ? -24.512 -37.123 -5.559 1.00 91.31 78 GLU A CA 1
ATOM 551 C C . GLU A 1 78 ? -23.346 -36.160 -5.280 1.00 91.31 78 GLU A C 1
ATOM 553 O O . GLU A 1 78 ? -23.101 -35.797 -4.129 1.00 91.31 78 GLU A O 1
ATOM 558 N N . GLY A 1 79 ? -22.695 -35.651 -6.332 1.00 90.81 79 GLY A N 1
ATOM 559 C CA . GLY A 1 79 ? -21.613 -34.670 -6.226 1.00 90.81 79 GLY A CA 1
ATOM 560 C C . GLY A 1 79 ? -22.041 -33.372 -5.538 1.00 90.81 79 GLY A C 1
ATOM 561 O O . GLY A 1 79 ? -21.303 -32.838 -4.713 1.00 90.81 79 GLY A O 1
ATOM 562 N N . ASN A 1 80 ? -23.260 -32.886 -5.797 1.00 90.00 80 ASN A N 1
ATOM 563 C CA . ASN A 1 80 ? -23.819 -31.720 -5.106 1.00 90.00 80 ASN A CA 1
ATOM 564 C C . ASN A 1 80 ? -24.026 -31.991 -3.607 1.00 90.00 80 ASN A C 1
ATOM 566 O O . ASN A 1 80 ? -23.810 -31.095 -2.791 1.00 90.00 80 ASN A O 1
ATOM 570 N N . THR A 1 81 ? -24.435 -33.209 -3.246 1.00 93.00 81 THR A N 1
ATOM 571 C CA . THR A 1 81 ? -24.592 -33.631 -1.846 1.00 93.00 81 THR A CA 1
ATOM 572 C C . THR A 1 81 ? -23.235 -33.675 -1.141 1.00 93.00 81 THR A C 1
ATOM 574 O O . THR A 1 81 ? -23.076 -33.071 -0.081 1.00 93.00 81 THR A O 1
ATOM 577 N N . ALA A 1 82 ? -22.226 -34.291 -1.766 1.00 89.44 82 ALA A N 1
ATOM 578 C CA . ALA A 1 82 ? -20.852 -34.305 -1.258 1.00 89.44 82 ALA A CA 1
ATOM 579 C C . ALA A 1 82 ? -20.264 -32.886 -1.138 1.00 89.44 82 ALA A C 1
ATOM 581 O O . ALA A 1 82 ? -19.625 -32.544 -0.144 1.00 89.44 82 ALA A O 1
ATOM 582 N N . PHE A 1 83 ? -20.558 -32.011 -2.103 1.00 89.31 83 PHE A N 1
ATOM 583 C CA . PHE A 1 83 ? -20.139 -30.612 -2.073 1.00 89.31 83 PHE A CA 1
ATOM 584 C C . PHE A 1 83 ? -20.745 -29.845 -0.889 1.00 89.31 83 PHE A C 1
ATOM 586 O O . PHE A 1 83 ? -20.047 -29.081 -0.223 1.00 89.31 83 PHE A O 1
ATOM 593 N N . GLN A 1 84 ? -22.030 -30.060 -0.592 1.00 90.06 84 GLN A N 1
ATOM 594 C CA . GLN A 1 84 ? -22.685 -29.468 0.581 1.00 90.06 84 GLN A CA 1
ATOM 595 C C . GLN A 1 84 ? -22.095 -29.988 1.898 1.00 90.06 84 GLN A C 1
ATOM 597 O O . GLN A 1 84 ? -22.000 -29.228 2.861 1.00 90.06 84 GLN A O 1
ATOM 602 N N . ALA A 1 85 ? -21.629 -31.239 1.918 1.00 89.81 85 ALA A N 1
ATOM 603 C CA . ALA A 1 85 ? -20.891 -31.820 3.036 1.00 89.81 85 ALA A CA 1
ATOM 604 C C . ALA A 1 85 ? -19.440 -31.306 3.162 1.00 89.81 85 ALA A C 1
ATOM 606 O O . ALA A 1 85 ? -18.761 -31.659 4.119 1.00 89.81 85 ALA A O 1
ATOM 607 N N . LYS A 1 86 ? -18.977 -30.438 2.244 1.00 89.81 86 LYS A N 1
ATOM 608 C CA . LYS A 1 86 ? -17.588 -29.944 2.125 1.00 89.81 86 LYS A CA 1
ATOM 609 C C . LYS A 1 86 ? -16.555 -31.031 1.793 1.00 89.81 86 LYS A C 1
ATOM 611 O O . LYS A 1 86 ? -15.355 -30.788 1.893 1.00 89.81 86 LYS A O 1
ATOM 616 N N . GLU A 1 87 ? -17.007 -32.187 1.317 1.00 91.56 87 GLU A N 1
ATOM 617 C CA . GLU A 1 87 ? -16.160 -33.282 0.842 1.00 91.56 87 GLU A CA 1
ATOM 618 C C . GLU A 1 87 ? -15.765 -33.030 -0.622 1.00 91.56 87 GLU A C 1
ATOM 620 O O . GLU A 1 87 ? -16.312 -33.613 -1.560 1.00 91.56 87 GLU A O 1
ATOM 625 N N . PHE A 1 88 ? -14.846 -32.084 -0.843 1.00 90.38 88 PHE A N 1
ATOM 626 C CA . PHE A 1 88 ? -14.514 -31.597 -2.191 1.00 90.38 88 PHE A CA 1
ATOM 627 C C . PHE A 1 88 ? -13.812 -32.637 -3.074 1.00 90.38 88 PHE A C 1
ATOM 629 O O . PHE A 1 88 ? -13.994 -32.622 -4.290 1.00 90.38 88 PHE A O 1
ATOM 636 N N . THR A 1 89 ? -13.030 -33.542 -2.484 1.00 91.81 89 THR A N 1
ATOM 637 C CA . THR A 1 89 ? -12.348 -34.638 -3.193 1.00 91.81 89 THR A CA 1
ATOM 638 C C . THR A 1 89 ? -13.348 -35.648 -3.748 1.00 91.81 89 THR A C 1
ATOM 640 O O . THR A 1 89 ? -13.269 -36.031 -4.916 1.00 91.81 89 THR A O 1
ATOM 643 N N . GLU A 1 90 ? -14.331 -36.022 -2.934 1.00 90.88 90 GLU A N 1
ATOM 644 C CA . GLU A 1 90 ? -15.389 -36.944 -3.327 1.00 90.88 90 GLU A CA 1
ATOM 645 C C . GLU A 1 90 ? -16.360 -36.290 -4.316 1.00 90.88 90 GLU A C 1
ATOM 647 O O . GLU A 1 90 ? -16.700 -36.882 -5.341 1.00 90.88 90 GLU A O 1
ATOM 652 N N . ALA A 1 91 ? -16.726 -35.024 -4.089 1.00 92.12 91 ALA A N 1
ATOM 653 C CA . ALA A 1 91 ? -17.514 -34.253 -5.046 1.00 92.12 91 ALA A CA 1
ATOM 654 C C . ALA A 1 91 ? -16.819 -34.173 -6.418 1.00 92.12 91 ALA A C 1
ATOM 656 O O . ALA A 1 91 ? -17.456 -34.387 -7.449 1.00 92.12 91 ALA A O 1
ATOM 657 N N . LEU A 1 92 ? -15.503 -33.932 -6.445 1.00 93.12 92 LEU A N 1
ATOM 658 C CA . LEU A 1 92 ? -14.703 -33.917 -7.671 1.00 93.12 92 LEU A CA 1
ATOM 659 C C . LEU A 1 92 ? -14.734 -35.270 -8.399 1.00 93.12 92 LEU A C 1
ATOM 661 O O . LEU A 1 92 ? -14.905 -35.291 -9.620 1.00 93.12 92 LEU A O 1
ATOM 665 N N . ARG A 1 93 ? -14.597 -36.388 -7.672 1.00 94.88 93 ARG A N 1
ATOM 666 C CA . ARG A 1 93 ? -14.708 -37.742 -8.241 1.00 94.88 93 ARG A CA 1
ATOM 667 C C . ARG A 1 93 ? -16.074 -37.951 -8.897 1.00 94.88 93 ARG A C 1
ATOM 669 O O . ARG A 1 93 ? -16.139 -38.354 -10.055 1.00 94.88 93 ARG A O 1
ATOM 676 N N . LEU A 1 94 ? -17.148 -37.592 -8.196 1.00 92.81 94 LEU A N 1
ATOM 677 C CA . LEU A 1 94 ? -18.525 -37.740 -8.673 1.00 92.81 94 LEU A CA 1
ATOM 678 C C . LEU A 1 94 ? -18.825 -36.864 -9.901 1.00 92.81 94 LEU A C 1
ATOM 680 O O . LEU A 1 94 ? -19.466 -37.326 -10.843 1.00 92.81 94 LEU A O 1
ATOM 684 N N . TYR A 1 95 ? -18.310 -35.630 -9.958 1.00 93.19 95 TYR A N 1
ATOM 685 C CA . TYR A 1 95 ? -18.437 -34.793 -11.159 1.00 93.19 95 TYR A CA 1
ATOM 686 C C . TYR A 1 95 ? -17.623 -35.325 -12.343 1.00 93.19 95 TYR A C 1
ATOM 688 O O . TYR A 1 95 ? -18.070 -35.213 -13.482 1.00 93.19 95 TYR A O 1
ATOM 696 N N . ARG A 1 96 ? -16.447 -35.922 -12.107 1.00 93.50 96 ARG A N 1
ATOM 697 C CA . ARG A 1 96 ? -15.679 -36.599 -13.166 1.00 93.50 96 ARG A CA 1
ATOM 698 C C . ARG A 1 96 ? -16.433 -37.804 -13.720 1.00 93.50 96 ARG A C 1
ATOM 700 O O . ARG A 1 96 ? -16.469 -37.965 -14.932 1.00 93.50 96 ARG A O 1
ATOM 707 N N . GLU A 1 97 ? -17.072 -38.594 -12.862 1.00 93.00 97 GLU A N 1
ATOM 708 C CA . GLU A 1 97 ? -17.914 -39.720 -13.285 1.00 93.00 97 GLU A CA 1
ATOM 709 C C . GLU A 1 97 ? -19.126 -39.261 -14.091 1.00 93.00 97 GLU A C 1
ATOM 711 O O . GLU A 1 97 ? -19.402 -39.831 -15.141 1.00 93.00 97 GLU A O 1
ATOM 716 N N . ALA A 1 98 ? -19.802 -38.191 -13.664 1.00 92.38 98 ALA A N 1
ATOM 717 C CA . ALA A 1 98 ? -20.910 -37.610 -14.421 1.00 92.38 98 ALA A CA 1
ATOM 718 C C . ALA A 1 98 ? -20.486 -37.190 -15.842 1.00 92.38 98 ALA A C 1
ATOM 720 O O . ALA A 1 98 ? -21.194 -37.467 -16.809 1.00 92.38 98 ALA A O 1
ATOM 721 N N . ILE A 1 99 ? -19.313 -36.559 -15.974 1.00 92.88 99 ILE A N 1
ATOM 722 C CA . ILE A 1 99 ? -18.748 -36.154 -17.270 1.00 92.88 99 ILE A CA 1
ATOM 723 C C . ILE A 1 99 ? -18.366 -37.382 -18.103 1.00 92.88 99 ILE A C 1
ATOM 725 O O . ILE A 1 99 ? -18.751 -37.458 -19.262 1.00 92.88 99 ILE A O 1
ATOM 729 N N . ALA A 1 100 ? -17.694 -38.371 -17.510 1.00 92.50 100 ALA A N 1
ATOM 730 C CA . ALA A 1 100 ? -17.285 -39.587 -18.209 1.00 92.50 100 ALA A CA 1
ATOM 731 C C . ALA A 1 100 ? -18.483 -40.399 -18.730 1.00 92.50 100 ALA A C 1
ATOM 733 O O . ALA A 1 100 ? -18.424 -40.932 -19.833 1.00 92.50 100 ALA A O 1
ATOM 734 N N . ILE A 1 101 ? -19.585 -40.469 -17.973 1.00 91.12 101 ILE A N 1
ATOM 735 C CA . ILE A 1 101 ? -20.828 -41.121 -18.416 1.00 91.12 101 ILE A CA 1
ATOM 736 C C . ILE A 1 101 ? -21.432 -40.372 -19.610 1.00 91.12 101 ILE A C 1
ATOM 738 O O . ILE A 1 101 ? -21.839 -41.000 -20.586 1.00 91.12 101 ILE A O 1
ATOM 742 N N . ALA A 1 102 ? -21.470 -39.038 -19.553 1.00 89.69 102 ALA A N 1
ATOM 743 C CA . ALA A 1 102 ? -21.975 -38.219 -20.651 1.00 89.69 102 ALA A CA 1
ATOM 744 C C . ALA A 1 102 ? -21.110 -38.360 -21.920 1.00 89.69 102 ALA A C 1
ATOM 746 O O . ALA A 1 102 ? -21.648 -38.560 -23.008 1.00 89.69 102 ALA A O 1
ATOM 747 N N . GLU A 1 103 ? -19.782 -38.340 -21.773 1.00 89.69 103 GLU A N 1
ATOM 748 C CA . GLU A 1 103 ? -18.822 -38.533 -22.869 1.00 89.69 103 GLU A CA 1
ATOM 749 C C . GLU A 1 103 ? -18.908 -39.942 -23.467 1.00 89.69 103 GLU A C 1
ATOM 751 O O . GLU A 1 103 ? -18.941 -40.088 -24.688 1.00 89.69 103 GLU A O 1
ATOM 756 N N . ALA A 1 104 ? -19.011 -40.981 -22.632 1.00 88.50 104 ALA A N 1
ATOM 757 C CA . ALA A 1 104 ? -19.146 -42.368 -23.080 1.00 88.50 104 ALA A CA 1
ATOM 758 C C . ALA A 1 104 ? -20.448 -42.614 -23.858 1.00 88.50 104 ALA A C 1
ATOM 760 O O . ALA A 1 104 ? -20.480 -43.447 -24.762 1.00 88.50 104 ALA A O 1
ATOM 761 N N . ALA A 1 105 ? -21.509 -41.871 -23.538 1.00 86.31 105 ALA A N 1
ATOM 762 C CA . ALA A 1 105 ? -22.764 -41.891 -24.281 1.00 86.31 105 ALA A CA 1
ATOM 763 C C . ALA A 1 105 ? -22.739 -41.032 -25.560 1.00 86.31 105 ALA A C 1
ATOM 765 O O . ALA A 1 105 ? -23.729 -40.999 -26.290 1.00 86.31 105 ALA A O 1
ATOM 766 N N . GLY A 1 106 ? -21.641 -40.313 -25.828 1.00 84.12 106 GLY A N 1
ATOM 767 C CA . GLY A 1 106 ? -21.532 -39.354 -26.931 1.00 84.12 106 GLY A CA 1
ATOM 768 C C . GLY A 1 106 ? -22.440 -38.130 -26.775 1.00 84.12 106 GLY A C 1
ATOM 769 O O . GLY A 1 106 ? -22.653 -37.399 -27.744 1.00 84.12 106 GLY A O 1
ATOM 770 N N . ALA A 1 107 ? -23.014 -37.923 -25.586 1.00 85.12 107 ALA A N 1
ATOM 771 C CA . ALA A 1 107 ? -23.951 -36.846 -25.310 1.00 85.12 107 ALA A CA 1
ATOM 772 C C . ALA A 1 107 ? -23.198 -35.531 -25.047 1.00 85.12 107 ALA A C 1
ATOM 774 O O . ALA A 1 107 ? -22.099 -35.540 -24.481 1.00 85.12 107 ALA A O 1
ATOM 775 N N . PRO A 1 108 ? -23.770 -34.370 -25.415 1.00 85.81 108 PRO A N 1
ATOM 776 C CA . PRO A 1 108 ? -23.167 -33.085 -25.099 1.00 85.81 108 PRO A CA 1
ATOM 777 C C . PRO A 1 108 ? -23.116 -32.900 -23.580 1.00 85.81 108 PRO A C 1
ATOM 779 O O . PRO A 1 108 ? -24.144 -32.777 -22.915 1.00 85.81 108 PRO A O 1
ATOM 782 N N . VAL A 1 109 ? -21.900 -32.876 -23.033 1.00 88.00 109 VAL A N 1
ATOM 783 C CA . VAL A 1 109 ? -21.679 -32.667 -21.599 1.00 88.00 109 VAL A CA 1
ATOM 784 C C . VAL A 1 109 ? -22.192 -31.277 -21.198 1.00 88.00 109 VAL A C 1
ATOM 786 O O . VAL A 1 109 ? -21.730 -30.285 -21.778 1.00 88.00 109 VAL A O 1
ATOM 789 N N . PRO A 1 110 ? -23.094 -31.178 -20.203 1.00 89.38 110 PRO A N 1
ATOM 790 C CA . PRO A 1 110 ? -23.615 -29.894 -19.762 1.00 89.38 110 PRO A CA 1
ATOM 791 C C . PRO A 1 110 ? -22.526 -29.005 -19.165 1.00 89.38 110 PRO A C 1
ATOM 793 O O . PRO A 1 110 ? -21.750 -29.442 -18.307 1.00 89.38 110 PRO A O 1
ATOM 796 N N . GLY A 1 111 ? -22.511 -27.720 -19.519 1.00 88.25 111 GLY A N 1
ATOM 797 C CA . GLY A 1 111 ? -21.518 -26.777 -18.998 1.00 88.25 111 GLY A CA 1
ATOM 798 C C . GLY A 1 111 ? -21.572 -26.606 -17.470 1.00 88.25 111 GLY A C 1
ATOM 799 O O . GLY A 1 111 ? -20.575 -26.274 -16.824 1.00 88.25 111 GLY A O 1
ATOM 800 N N . VAL A 1 112 ? -22.723 -26.904 -16.853 1.00 90.38 112 VAL A N 1
ATOM 801 C CA . VAL A 1 112 ? -22.899 -26.909 -15.390 1.00 90.38 112 VAL A CA 1
ATOM 802 C C . VAL A 1 112 ? -21.970 -27.918 -14.705 1.00 90.38 112 VAL A C 1
ATOM 804 O O . VAL A 1 112 ? -21.533 -27.665 -13.582 1.00 90.38 112 VAL A O 1
ATOM 807 N N . TYR A 1 113 ? -21.628 -29.031 -15.362 1.00 92.31 113 TYR A N 1
ATOM 808 C CA . TYR A 1 113 ? -20.771 -30.064 -14.774 1.00 92.31 113 TYR A CA 1
ATOM 809 C C . TYR A 1 113 ? -19.350 -29.525 -14.611 1.00 92.31 113 TYR A C 1
ATOM 811 O O . TYR A 1 113 ? -18.789 -29.593 -13.517 1.00 92.31 113 TYR A O 1
ATOM 819 N N . TYR A 1 114 ? -18.822 -28.883 -15.656 1.00 93.69 114 TYR A N 1
ATOM 820 C CA . TYR A 1 114 ? -17.533 -28.194 -15.612 1.00 93.69 114 TYR A CA 1
ATOM 821 C C . TYR A 1 114 ? -17.549 -27.016 -14.631 1.00 93.69 114 TYR A C 1
ATOM 823 O O . TYR A 1 114 ? -16.614 -26.859 -13.854 1.00 93.69 114 TYR A O 1
ATOM 831 N N . SER A 1 115 ? -18.636 -26.235 -14.565 1.00 93.25 115 SER A N 1
ATOM 832 C CA . SER A 1 115 ? -18.743 -25.143 -13.586 1.00 93.25 115 SER A CA 1
ATOM 833 C C . SER A 1 115 ? -18.687 -25.648 -12.139 1.00 93.25 115 SER A C 1
ATOM 835 O O . SER A 1 115 ? -18.013 -25.036 -11.314 1.00 93.25 115 SER A O 1
ATOM 837 N N . ASN A 1 116 ? -19.363 -26.754 -11.818 1.00 92.25 116 ASN A N 1
ATOM 838 C CA . ASN A 1 116 ? -19.335 -27.341 -10.478 1.00 92.25 116 ASN A CA 1
ATOM 839 C C . ASN A 1 116 ? -17.980 -27.994 -10.164 1.00 92.25 116 ASN A C 1
ATOM 841 O O . ASN A 1 116 ? -17.471 -27.856 -9.046 1.00 92.25 116 ASN A O 1
ATOM 845 N N . ARG A 1 117 ? -17.368 -28.652 -11.156 1.00 93.94 117 ARG A N 1
ATOM 846 C CA . ARG A 1 117 ? -16.030 -29.243 -11.044 1.00 93.94 117 ARG A CA 1
ATOM 847 C C . ARG A 1 117 ? -14.961 -28.171 -10.807 1.00 93.94 117 ARG A C 1
ATOM 849 O O . ARG A 1 117 ? -14.171 -28.322 -9.879 1.00 93.94 117 ARG A O 1
ATOM 856 N N . ALA A 1 118 ? -15.034 -27.038 -11.511 1.00 93.12 118 ALA A N 1
ATOM 857 C CA . ALA A 1 118 ? -14.161 -25.879 -11.311 1.00 93.12 118 ALA A CA 1
ATOM 858 C C . ALA A 1 118 ? -14.216 -25.331 -9.876 1.00 93.12 118 ALA A C 1
ATOM 860 O O . ALA A 1 118 ? -13.190 -24.955 -9.317 1.00 93.12 118 ALA A O 1
ATOM 861 N N . VAL A 1 119 ? -15.400 -25.309 -9.249 1.00 92.75 119 VAL A N 1
ATOM 862 C CA . VAL A 1 119 ? -15.545 -24.879 -7.846 1.00 92.75 119 VAL A CA 1
ATOM 863 C C . VAL A 1 119 ? -14.820 -25.848 -6.908 1.00 92.75 119 VAL A C 1
ATOM 865 O O . VAL A 1 119 ? -14.146 -25.398 -5.987 1.00 92.75 119 VAL A O 1
ATOM 868 N N . CYS A 1 120 ? -14.928 -27.160 -7.142 1.00 92.94 120 CYS A N 1
ATOM 869 C CA . CYS A 1 120 ? -14.241 -28.167 -6.328 1.00 92.94 120 CYS A CA 1
ATOM 870 C C . CYS A 1 120 ? -12.723 -28.083 -6.491 1.00 92.94 120 CYS A C 1
ATOM 872 O O . CYS A 1 120 ? -12.013 -28.084 -5.492 1.00 92.94 120 CYS A O 1
ATOM 874 N N . LEU A 1 121 ? -12.238 -27.944 -7.729 1.00 91.88 121 LEU A N 1
ATOM 875 C CA . LEU A 1 121 ? -10.815 -27.762 -8.025 1.00 91.88 121 LEU A CA 1
ATOM 876 C C . LEU A 1 121 ? -10.266 -26.496 -7.357 1.00 91.88 121 LEU A C 1
ATOM 878 O O . LEU A 1 121 ? -9.241 -26.554 -6.687 1.00 91.88 121 LEU A O 1
ATOM 882 N N . ALA A 1 122 ? -11.004 -25.384 -7.419 1.00 90.25 122 ALA A N 1
ATOM 883 C CA . ALA A 1 122 ? -10.624 -24.144 -6.746 1.00 90.25 122 ALA A CA 1
ATOM 884 C C . ALA A 1 122 ? -10.651 -24.253 -5.207 1.00 90.25 122 ALA A C 1
ATOM 886 O O . ALA A 1 122 ? -9.900 -23.553 -4.532 1.00 90.25 122 ALA A O 1
ATOM 887 N N . SER A 1 123 ? -11.513 -25.099 -4.629 1.00 90.69 123 SER A N 1
ATOM 888 C CA . SER A 1 123 ? -11.501 -25.405 -3.187 1.00 90.69 123 SER A CA 1
ATOM 889 C C . SER A 1 123 ? -10.337 -26.311 -2.775 1.00 90.69 123 SER A C 1
ATOM 891 O O . SER A 1 123 ? -9.932 -26.274 -1.619 1.00 90.69 123 SER A O 1
ATOM 893 N N . LEU A 1 124 ? -9.809 -27.107 -3.706 1.00 91.00 124 LEU A N 1
ATOM 894 C CA . LEU A 1 124 ? -8.632 -27.963 -3.524 1.00 91.00 124 LEU A CA 1
ATOM 895 C C . LEU A 1 124 ? -7.324 -27.271 -3.949 1.00 91.00 124 LEU A C 1
ATOM 897 O O . LEU A 1 124 ? -6.286 -27.921 -4.000 1.00 91.00 124 LEU A O 1
ATOM 901 N N . GLU A 1 125 ? -7.382 -25.972 -4.261 1.00 90.38 125 GLU A N 1
ATOM 902 C CA . GLU A 1 125 ? -6.254 -25.147 -4.718 1.00 90.38 125 GLU A CA 1
ATOM 903 C C . GLU A 1 125 ? -5.595 -25.612 -6.034 1.00 90.38 125 GLU A C 1
ATOM 905 O O . GLU A 1 125 ? -4.500 -25.168 -6.379 1.00 90.38 125 GLU A O 1
ATOM 910 N N . ASP A 1 126 ? -6.282 -26.440 -6.825 1.00 92.06 126 ASP A N 1
ATOM 911 C CA . ASP A 1 126 ? -5.885 -26.764 -8.198 1.00 92.06 126 ASP A CA 1
ATOM 912 C C . ASP A 1 126 ? -6.343 -25.640 -9.141 1.00 92.06 126 ASP A C 1
ATOM 914 O O . ASP A 1 126 ? -7.417 -25.678 -9.752 1.00 92.06 126 ASP A O 1
ATOM 918 N N . TRP A 1 127 ? -5.533 -24.581 -9.206 1.00 92.06 127 TRP A N 1
ATOM 919 C CA . TRP A 1 127 ? -5.851 -23.370 -9.965 1.00 92.06 127 TRP A CA 1
ATOM 920 C C . TRP A 1 127 ? -5.796 -23.584 -11.481 1.00 92.06 127 TRP A C 1
ATOM 922 O O . TRP A 1 127 ? -6.593 -22.994 -12.210 1.00 92.06 127 TRP A O 1
ATOM 932 N N . GLU A 1 128 ? -4.892 -24.429 -11.975 1.00 92.62 128 GLU A N 1
ATOM 933 C CA . GLU A 1 128 ? -4.788 -24.708 -13.410 1.00 92.62 128 GLU A CA 1
ATOM 934 C C . GLU A 1 128 ? -5.999 -25.499 -13.906 1.00 92.62 128 GLU A C 1
ATOM 936 O O . GLU A 1 128 ? -6.616 -25.109 -14.905 1.00 92.62 128 GLU A O 1
ATOM 941 N N . GLY A 1 129 ? -6.391 -26.542 -13.166 1.00 91.38 129 GLY A N 1
ATOM 942 C CA . GLY A 1 129 ? -7.594 -27.317 -13.445 1.00 91.38 129 GLY A CA 1
ATOM 943 C C . GLY A 1 129 ? -8.861 -26.471 -13.324 1.00 91.38 129 GLY A C 1
ATOM 944 O O . GLY A 1 129 ? -9.709 -26.496 -14.217 1.00 91.38 129 GLY A O 1
ATOM 945 N N . ALA A 1 130 ? -8.976 -25.655 -12.269 1.00 93.75 130 ALA A N 1
ATOM 946 C CA . ALA A 1 130 ? -10.122 -24.766 -12.084 1.00 93.75 130 ALA A CA 1
ATOM 947 C C . ALA A 1 130 ? -10.271 -23.751 -13.228 1.00 93.75 130 ALA A C 1
ATOM 949 O O . ALA A 1 130 ? -11.387 -23.502 -13.688 1.00 93.75 130 ALA A O 1
ATOM 950 N N . ARG A 1 131 ? -9.159 -23.186 -13.720 1.00 95.25 131 ARG A N 1
ATOM 951 C CA . ARG A 1 131 ? -9.154 -22.275 -14.874 1.00 95.25 131 ARG A CA 1
ATOM 952 C C . ARG A 1 131 ? -9.611 -22.984 -16.149 1.00 95.25 131 ARG A C 1
ATOM 954 O O . ARG A 1 131 ? -10.425 -22.421 -16.880 1.00 95.25 131 ARG A O 1
ATOM 961 N N . ALA A 1 132 ? -9.090 -24.183 -16.415 1.00 94.69 132 ALA A N 1
ATOM 962 C CA . ALA A 1 132 ? -9.435 -24.963 -17.602 1.00 94.69 132 ALA A CA 1
ATOM 963 C C . ALA A 1 132 ? -10.921 -25.346 -17.609 1.00 94.69 132 ALA A C 1
ATOM 965 O O . ALA A 1 132 ? -11.621 -25.074 -18.581 1.00 94.69 132 ALA A O 1
ATOM 966 N N . ASP A 1 133 ? -11.432 -25.869 -16.495 1.00 93.38 133 ASP A N 1
ATOM 967 C CA . ASP A 1 133 ? -12.841 -26.241 -16.361 1.00 93.38 133 ASP A CA 1
ATOM 968 C C . ASP A 1 133 ? -13.778 -25.040 -16.435 1.00 93.38 133 ASP A C 1
ATOM 970 O O . ASP A 1 133 ? -14.854 -25.115 -17.023 1.00 93.38 133 ASP A O 1
ATOM 974 N N . ALA A 1 134 ? -13.388 -23.909 -15.849 1.00 94.00 134 ALA A N 1
ATOM 975 C CA . ALA A 1 134 ? -14.189 -22.701 -15.939 1.00 94.00 134 ALA A CA 1
ATOM 976 C C . ALA A 1 134 ? -14.206 -22.130 -17.367 1.00 94.00 134 ALA A C 1
ATOM 978 O O . ALA A 1 134 ? -15.237 -21.619 -17.798 1.00 94.00 134 ALA A O 1
ATOM 979 N N . ALA A 1 135 ? -13.103 -22.234 -18.116 1.00 93.94 135 ALA A N 1
ATOM 980 C CA . ALA A 1 135 ? -13.066 -21.873 -19.533 1.00 93.94 135 ALA A CA 1
ATOM 981 C C . ALA A 1 135 ? -13.943 -22.810 -20.377 1.00 93.94 135 ALA A C 1
ATOM 983 O O . ALA A 1 135 ? -14.718 -22.333 -21.203 1.00 93.94 135 ALA A O 1
ATOM 984 N N . GLU A 1 136 ? -13.872 -24.116 -20.113 1.00 93.56 136 GLU A N 1
ATOM 985 C CA . GLU A 1 136 ? -14.692 -25.123 -20.784 1.00 93.56 136 GLU A CA 1
ATOM 986 C C . GLU A 1 136 ? -16.179 -24.929 -20.480 1.00 93.56 136 GLU A C 1
ATOM 988 O O . GLU A 1 136 ? -17.001 -24.976 -21.382 1.00 93.56 136 GLU A O 1
ATOM 993 N N . ALA A 1 137 ? -16.550 -24.607 -19.239 1.00 92.62 137 ALA A N 1
ATOM 994 C CA . ALA A 1 137 ? -17.932 -24.277 -18.903 1.00 92.62 137 ALA A CA 1
ATOM 995 C C . ALA A 1 137 ? -18.453 -23.092 -19.734 1.00 92.62 137 ALA A C 1
ATOM 997 O O . ALA A 1 137 ? -19.577 -23.131 -20.225 1.00 92.62 137 ALA A O 1
ATOM 998 N N . LEU A 1 138 ? -17.637 -22.046 -19.908 1.00 92.25 138 LEU A N 1
ATOM 999 C CA . LEU A 1 138 ? -18.008 -20.830 -20.641 1.00 92.25 138 LEU A CA 1
ATOM 1000 C C . LEU A 1 138 ? -18.062 -21.014 -22.163 1.00 92.25 138 LEU A C 1
ATOM 1002 O O . LEU A 1 138 ? -18.678 -20.186 -22.832 1.00 92.25 138 LEU A O 1
ATOM 1006 N N . SER A 1 139 ? -17.441 -22.063 -22.710 1.00 91.12 139 SER A N 1
ATOM 1007 C CA . SER A 1 139 ? -17.557 -22.401 -24.133 1.00 91.12 139 SER A CA 1
ATOM 1008 C C . SER A 1 139 ? -18.895 -23.076 -24.462 1.00 91.12 139 SER A C 1
ATOM 1010 O O . SER A 1 139 ? -19.297 -23.109 -25.627 1.00 91.12 139 SER A O 1
ATOM 1012 N N . ARG A 1 140 ? -19.615 -23.587 -23.450 1.00 88.62 140 ARG A N 1
ATOM 1013 C CA . ARG A 1 140 ? -20.890 -24.285 -23.636 1.00 88.62 140 ARG A CA 1
ATOM 1014 C C . ARG A 1 140 ? -22.076 -23.327 -23.717 1.00 88.62 140 ARG A C 1
ATOM 1016 O O . ARG A 1 140 ? -22.181 -22.343 -22.986 1.00 88.62 140 ARG A O 1
ATOM 1023 N N . THR A 1 141 ? -23.015 -23.654 -24.599 1.00 80.75 141 THR A N 1
ATOM 1024 C CA . THR A 1 141 ? -24.194 -22.828 -24.900 1.00 80.75 141 THR A CA 1
ATOM 1025 C C . THR A 1 141 ? -25.373 -23.064 -23.953 1.00 80.75 141 THR A C 1
ATOM 1027 O O . THR A 1 141 ? -26.326 -22.292 -23.967 1.00 80.75 141 THR A O 1
ATOM 1030 N N . ASP A 1 142 ? -25.333 -24.113 -23.128 1.00 83.88 142 ASP A N 1
ATOM 1031 C CA . ASP A 1 142 ? -26.404 -24.528 -22.207 1.00 83.88 142 ASP A CA 1
ATOM 1032 C C . ASP A 1 142 ? -26.299 -23.886 -20.808 1.00 83.88 142 ASP A C 1
ATOM 1034 O O . ASP A 1 142 ? -27.051 -24.214 -19.885 1.00 83.88 142 ASP A O 1
ATOM 1038 N N . LEU A 1 143 ? -25.357 -22.958 -20.623 1.00 85.88 143 LEU A N 1
ATOM 1039 C CA . LEU A 1 143 ? -25.033 -22.401 -19.318 1.00 85.88 143 LEU A CA 1
ATOM 1040 C C . LEU A 1 143 ? -26.098 -21.413 -18.819 1.00 85.88 143 LEU A C 1
ATOM 1042 O O . LEU A 1 143 ? -26.346 -20.361 -19.407 1.00 85.88 143 LEU A O 1
ATOM 1046 N N . THR A 1 144 ? -26.698 -21.717 -17.666 1.00 87.62 144 THR A N 1
ATOM 1047 C CA . THR A 1 144 ? -27.611 -20.778 -16.993 1.00 87.62 144 THR A CA 1
ATOM 1048 C C . THR A 1 144 ? -26.859 -19.534 -16.501 1.00 87.62 144 THR A C 1
ATOM 1050 O O . THR A 1 144 ? -25.716 -19.667 -16.063 1.00 87.62 144 THR A O 1
ATOM 1053 N N . PRO A 1 145 ? -27.491 -18.345 -16.410 1.00 85.06 145 PRO A N 1
ATOM 1054 C CA . PRO A 1 145 ? -26.825 -17.128 -15.922 1.00 85.06 145 PRO A CA 1
ATOM 1055 C C . PRO A 1 145 ? -26.168 -17.278 -14.539 1.00 85.06 145 PRO A C 1
ATOM 1057 O O . PRO A 1 145 ? -25.126 -16.686 -14.257 1.00 85.06 145 PRO A O 1
ATOM 1060 N N . ALA A 1 146 ? -26.754 -18.106 -13.667 1.00 83.62 146 ALA A N 1
ATOM 1061 C CA . ALA A 1 146 ? -26.187 -18.415 -12.358 1.00 83.62 146 ALA A CA 1
ATOM 1062 C C . ALA A 1 146 ? -24.910 -19.268 -12.461 1.00 83.62 146 ALA A C 1
ATOM 1064 O O . ALA A 1 146 ? -23.955 -19.019 -11.723 1.00 83.62 146 ALA A O 1
ATOM 1065 N N . ALA A 1 147 ? -24.881 -20.249 -13.366 1.00 86.19 147 ALA A N 1
ATOM 1066 C CA . ALA A 1 147 ? -23.700 -21.061 -13.648 1.00 86.19 147 ALA A CA 1
ATOM 1067 C C . ALA A 1 147 ? -22.623 -20.257 -14.397 1.00 86.19 147 ALA A C 1
ATOM 1069 O O . ALA A 1 147 ? -21.454 -20.348 -14.041 1.00 86.19 147 ALA A O 1
ATOM 1070 N N . THR A 1 148 ? -23.003 -19.374 -15.325 1.00 89.19 148 THR A N 1
ATOM 1071 C CA . THR A 1 148 ? -22.089 -18.440 -16.004 1.00 89.19 148 THR A CA 1
ATOM 1072 C C . THR A 1 148 ? -21.380 -17.531 -15.015 1.00 89.19 148 THR A C 1
ATOM 1074 O O . THR A 1 148 ? -20.158 -17.413 -15.053 1.00 89.19 148 THR A O 1
ATOM 1077 N N . LYS A 1 149 ? -22.116 -16.953 -14.057 1.00 91.88 149 LYS A N 1
ATOM 1078 C CA . LYS A 1 149 ? -21.511 -16.156 -12.985 1.00 91.88 149 LYS A CA 1
ATOM 1079 C C . LYS A 1 149 ? -20.504 -16.969 -12.170 1.00 91.88 149 LYS A C 1
ATOM 1081 O O . LYS A 1 149 ? -19.426 -16.466 -11.864 1.00 91.88 149 LYS A O 1
ATOM 1086 N N . LYS A 1 150 ? -20.852 -18.209 -11.806 1.00 90.56 150 LYS A N 1
ATOM 1087 C CA . LYS A 1 150 ? -19.961 -19.103 -11.051 1.00 90.56 150 LYS A CA 1
ATOM 1088 C C . LYS A 1 150 ? -18.699 -19.422 -11.849 1.00 90.56 150 LYS A C 1
ATOM 1090 O O . LYS A 1 150 ? -17.614 -19.279 -11.302 1.00 90.56 150 LYS A O 1
ATOM 1095 N N . ALA A 1 151 ? -18.827 -19.793 -13.120 1.00 92.50 151 ALA A N 1
ATOM 1096 C CA . ALA A 1 151 ? -17.694 -20.087 -13.990 1.00 92.50 151 ALA A CA 1
ATOM 1097 C C . ALA A 1 151 ? -16.782 -18.860 -14.178 1.00 92.50 151 ALA A C 1
ATOM 1099 O O . ALA A 1 151 ? -15.583 -18.961 -13.945 1.00 92.50 151 ALA A O 1
ATOM 1100 N N . LEU A 1 152 ? -17.338 -17.677 -14.478 1.00 93.19 152 LEU A N 1
ATOM 1101 C CA . LEU A 1 152 ? -16.569 -16.426 -14.576 1.00 93.19 152 LEU A CA 1
ATOM 1102 C C . LEU A 1 152 ? -15.823 -16.107 -13.277 1.00 93.19 152 LEU A C 1
ATOM 1104 O O . LEU A 1 152 ? -14.641 -15.775 -13.310 1.00 93.19 152 LEU A O 1
ATOM 1108 N N . PHE A 1 153 ? -16.499 -16.232 -12.132 1.00 94.56 153 PHE A N 1
ATOM 1109 C CA . PHE A 1 153 ? -15.881 -16.016 -10.828 1.00 94.56 153 PHE A CA 1
ATOM 1110 C C . PHE A 1 153 ? -14.727 -16.992 -10.578 1.00 94.56 153 PHE A C 1
ATOM 1112 O O . PHE A 1 153 ? -13.639 -16.547 -10.223 1.00 94.56 153 PHE A O 1
ATOM 1119 N N . GLN A 1 154 ? -14.928 -18.296 -10.805 1.00 93.62 154 GLN A N 1
ATOM 1120 C CA . GLN A 1 154 ? -13.874 -19.291 -10.583 1.00 93.62 154 GLN A CA 1
ATOM 1121 C C . GLN A 1 154 ? -12.697 -19.122 -11.548 1.00 93.62 154 GLN A C 1
ATOM 1123 O O . GLN A 1 154 ? -11.551 -19.281 -11.132 1.00 93.62 154 GLN A O 1
ATOM 1128 N N . LYS A 1 155 ? -12.950 -18.726 -12.802 1.00 94.19 155 LYS A N 1
ATOM 1129 C CA . LYS A 1 155 ? -11.893 -18.428 -13.773 1.00 94.19 155 LYS A CA 1
ATOM 1130 C C . LYS A 1 155 ? -11.054 -17.224 -13.337 1.00 94.19 155 LYS A C 1
ATOM 1132 O O . LYS A 1 155 ? -9.841 -17.353 -13.215 1.00 94.19 155 LYS A O 1
ATOM 1137 N N . CYS A 1 156 ? -11.698 -16.103 -13.000 1.00 93.94 156 CYS A N 1
ATOM 1138 C CA . CYS A 1 156 ? -11.018 -14.911 -12.483 1.00 93.94 156 CYS A CA 1
ATOM 1139 C C . CYS A 1 156 ? -10.253 -15.203 -11.180 1.00 93.94 156 CYS A C 1
ATOM 1141 O O . CYS A 1 156 ? -9.149 -14.702 -10.974 1.00 93.94 156 CYS A O 1
ATOM 1143 N N . ARG A 1 157 ? -10.828 -16.022 -10.291 1.00 92.56 157 ARG A N 1
ATOM 1144 C CA . ARG A 1 157 ? -10.187 -16.461 -9.046 1.00 92.56 157 ARG A CA 1
ATOM 1145 C C . ARG A 1 157 ? -8.906 -17.248 -9.327 1.00 92.56 157 ARG A C 1
ATOM 1147 O O . ARG A 1 157 ? -7.867 -16.932 -8.752 1.00 92.56 157 ARG A O 1
ATOM 1154 N N . ALA A 1 158 ? -8.963 -18.224 -10.231 1.00 92.50 158 ALA A N 1
ATOM 1155 C CA . ALA A 1 158 ? -7.807 -19.016 -10.631 1.00 92.50 158 ALA A CA 1
ATOM 1156 C C . ALA A 1 158 ? -6.730 -18.171 -11.338 1.00 92.50 158 ALA A C 1
ATOM 1158 O O . ALA A 1 158 ? -5.563 -18.232 -10.964 1.00 92.50 158 ALA A O 1
ATOM 1159 N N . GLU A 1 159 ? -7.113 -17.319 -12.294 1.00 93.44 159 GLU A N 1
ATOM 1160 C CA . GLU A 1 159 ? -6.200 -16.407 -13.007 1.00 93.44 159 GLU A CA 1
ATOM 1161 C C . GLU A 1 159 ? -5.512 -15.421 -12.048 1.00 93.44 159 GLU A C 1
ATOM 1163 O O . GLU A 1 159 ? -4.307 -15.187 -12.152 1.00 93.44 159 GLU A O 1
ATOM 1168 N N . SER A 1 160 ? -6.239 -14.913 -11.045 1.00 91.50 160 SER A N 1
ATOM 1169 C CA . SER A 1 160 ? -5.666 -14.068 -9.993 1.00 91.50 160 SER A CA 1
ATOM 1170 C C . SER A 1 160 ? -4.644 -14.810 -9.127 1.00 91.50 160 SER A C 1
ATOM 1172 O O . SER A 1 160 ? -3.664 -14.195 -8.707 1.00 91.50 160 SER A O 1
ATOM 1174 N N . ARG A 1 161 ? -4.861 -16.098 -8.829 1.00 90.19 161 ARG A N 1
ATOM 1175 C CA . ARG A 1 161 ? -3.929 -16.923 -8.038 1.00 90.19 161 ARG A CA 1
ATOM 1176 C C . ARG A 1 161 ? -2.689 -17.325 -8.832 1.00 90.19 161 ARG A C 1
ATOM 1178 O O . ARG A 1 161 ? -1.604 -17.361 -8.264 1.00 90.19 161 ARG A O 1
ATOM 1185 N N . LEU A 1 162 ? -2.847 -17.540 -10.136 1.00 89.50 162 LEU A N 1
ATOM 1186 C CA . LEU A 1 162 ? -1.760 -17.825 -11.076 1.00 89.50 162 LEU A CA 1
ATOM 1187 C C . LEU A 1 162 ? -1.001 -16.565 -11.539 1.00 89.50 162 LEU A C 1
ATOM 1189 O O . LEU A 1 162 ? -0.046 -16.684 -12.297 1.00 89.50 162 LEU A O 1
ATOM 1193 N N . GLN A 1 163 ? -1.403 -15.368 -11.090 1.00 89.69 163 GLN A N 1
ATOM 1194 C CA . GLN A 1 163 ? -0.813 -14.073 -11.474 1.00 89.69 163 GLN A CA 1
ATOM 1195 C C . GLN A 1 163 ? -0.864 -13.773 -12.986 1.00 89.69 163 GLN A C 1
ATOM 1197 O O . GLN A 1 163 ? -0.039 -13.032 -13.520 1.00 89.69 163 GLN A O 1
ATOM 1202 N N . LEU A 1 164 ? -1.877 -14.301 -13.670 1.00 90.81 164 LEU A N 1
ATOM 1203 C CA . LEU A 1 164 ? -2.113 -14.120 -15.101 1.00 90.81 164 LEU A CA 1
ATOM 1204 C C . LEU A 1 164 ? -2.984 -12.882 -15.339 1.00 90.81 164 LEU A C 1
ATOM 1206 O O . LEU A 1 164 ? -4.203 -12.965 -15.497 1.00 90.81 164 LEU A O 1
ATOM 1210 N N . LEU A 1 165 ? -2.359 -11.705 -15.246 1.00 87.56 165 LEU A N 1
ATOM 1211 C CA . LEU A 1 165 ? -3.062 -10.417 -15.223 1.00 87.56 165 LEU A CA 1
ATOM 1212 C C . LEU A 1 165 ? -3.734 -10.061 -16.559 1.00 87.56 165 LEU A C 1
ATOM 1214 O O . LEU A 1 165 ? -4.790 -9.429 -16.550 1.00 87.56 165 LEU A O 1
ATOM 1218 N N . GLU A 1 166 ? -3.149 -10.466 -17.687 1.00 89.75 166 GLU A N 1
ATOM 1219 C CA . GLU A 1 166 ? -3.704 -10.190 -19.018 1.00 89.75 166 GLU A CA 1
ATOM 1220 C C . GLU A 1 166 ? -4.967 -11.025 -19.269 1.00 89.75 166 GLU A C 1
ATOM 1222 O O . GLU A 1 166 ? -6.005 -10.504 -19.687 1.00 89.75 166 GLU A O 1
ATOM 1227 N N . GLU A 1 167 ? -4.916 -12.311 -18.927 1.00 90.31 167 GLU A N 1
ATOM 1228 C CA . GLU A 1 167 ? -6.036 -13.243 -19.016 1.00 90.31 167 GLU A CA 1
ATOM 1229 C C . GLU A 1 167 ? -7.157 -12.863 -18.046 1.00 90.31 167 GLU A C 1
ATOM 1231 O O . GLU A 1 167 ? -8.329 -12.874 -18.431 1.00 90.31 167 GLU A O 1
ATOM 1236 N N . LEU A 1 168 ? -6.806 -12.429 -16.830 1.00 91.75 168 LEU A N 1
ATOM 1237 C CA . LEU A 1 168 ? -7.761 -11.904 -15.857 1.00 91.75 168 LEU A CA 1
ATOM 1238 C C . LEU A 1 168 ? -8.524 -10.693 -16.411 1.00 91.75 168 LEU A C 1
ATOM 1240 O O . LEU A 1 168 ? -9.751 -10.617 -16.288 1.00 91.75 168 LEU A O 1
ATOM 1244 N N . GLU A 1 169 ? -7.829 -9.742 -17.044 1.00 90.88 169 GLU A N 1
ATOM 1245 C CA . GLU A 1 169 ? -8.487 -8.587 -17.661 1.00 90.88 169 GLU A CA 1
ATOM 1246 C C . GLU A 1 169 ? -9.402 -9.016 -18.818 1.00 90.88 169 GLU A C 1
ATOM 1248 O O . GLU A 1 169 ? -10.524 -8.507 -18.939 1.00 90.88 169 GLU A O 1
ATOM 1253 N N . ALA A 1 170 ? -8.973 -9.983 -19.634 1.00 91.75 170 ALA A N 1
ATOM 1254 C CA . ALA A 1 170 ? -9.787 -10.541 -20.711 1.00 91.75 170 ALA A CA 1
ATOM 1255 C C . ALA A 1 170 ? -11.068 -11.211 -20.177 1.00 91.75 170 ALA A C 1
ATOM 1257 O O . ALA A 1 170 ? -12.163 -10.942 -20.682 1.00 91.75 170 ALA A O 1
ATOM 1258 N N . THR A 1 171 ? -10.970 -12.006 -19.107 1.00 91.38 171 THR A N 1
ATOM 1259 C CA . THR A 1 171 ? -12.129 -12.637 -18.460 1.00 91.38 171 THR A CA 1
ATOM 1260 C C . THR A 1 171 ? -13.068 -11.593 -17.840 1.00 91.38 171 THR A C 1
ATOM 1262 O O . THR A 1 171 ? -14.289 -11.690 -17.984 1.00 91.38 171 THR A O 1
ATOM 1265 N N . LEU A 1 172 ? -12.537 -10.529 -17.227 1.00 91.31 172 LEU A N 1
ATOM 1266 C CA . LEU A 1 172 ? -13.343 -9.420 -16.698 1.00 91.31 172 LEU A CA 1
ATOM 1267 C C . LEU A 1 172 ? -14.009 -8.578 -17.798 1.00 91.31 172 LEU A C 1
ATOM 1269 O O . LEU A 1 172 ? -15.091 -8.018 -17.584 1.00 91.31 172 LEU A O 1
ATOM 1273 N N . ARG A 1 173 ? -13.397 -8.464 -18.983 1.00 92.75 173 ARG A N 1
ATOM 1274 C CA . ARG A 1 173 ? -14.048 -7.867 -20.162 1.00 92.75 173 ARG A CA 1
ATOM 1275 C C . ARG A 1 173 ? -15.205 -8.730 -20.648 1.00 92.75 173 ARG A C 1
ATOM 1277 O O . ARG A 1 173 ? -16.286 -8.183 -20.855 1.00 92.75 173 ARG A O 1
ATOM 1284 N N . LEU A 1 174 ? -15.017 -10.048 -20.745 1.00 90.88 174 LEU A N 1
ATOM 1285 C CA . LEU A 1 174 ? -16.092 -10.985 -21.086 1.00 90.88 174 LEU A CA 1
ATOM 1286 C C . LEU A 1 174 ? -17.250 -10.898 -20.076 1.00 90.88 174 LEU A C 1
ATOM 1288 O O . LEU A 1 174 ? -18.409 -10.772 -20.463 1.00 90.88 174 LEU A O 1
ATOM 1292 N N . ALA A 1 175 ? -16.946 -10.846 -18.775 1.00 92.44 175 ALA A N 1
ATOM 1293 C CA . ALA A 1 175 ? -17.955 -10.628 -17.737 1.00 92.44 175 ALA A CA 1
ATOM 1294 C C . ALA A 1 175 ? -18.701 -9.289 -17.907 1.00 92.44 175 ALA A C 1
ATOM 1296 O O . ALA A 1 175 ? -19.884 -9.193 -17.582 1.00 92.44 175 ALA A O 1
ATOM 1297 N N . GLY A 1 176 ? -18.026 -8.256 -18.422 1.00 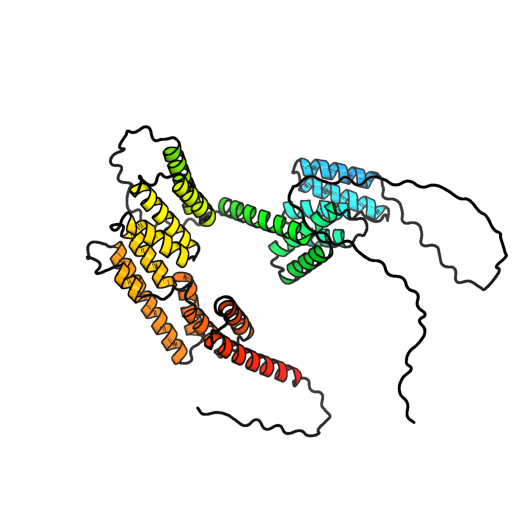90.75 176 GLY A N 1
ATOM 1298 C CA . GLY A 1 176 ? -18.623 -6.958 -18.749 1.00 90.75 176 GLY A CA 1
ATOM 1299 C C . GLY A 1 176 ? -19.599 -7.030 -19.915 1.00 90.75 176 GLY A C 1
ATOM 1300 O O . GLY A 1 176 ? -20.699 -6.497 -19.808 1.00 90.75 176 GLY A O 1
ATOM 1301 N N . GLN A 1 177 ? -19.239 -7.748 -20.978 1.00 91.88 177 GLN A N 1
ATOM 1302 C CA . GLN A 1 177 ? -20.119 -7.984 -22.129 1.00 91.88 177 GLN A CA 1
ATOM 1303 C C . GLN A 1 177 ? -21.398 -8.735 -21.730 1.00 91.88 177 GLN A C 1
ATOM 1305 O O . GLN A 1 177 ? -22.460 -8.482 -22.287 1.00 91.88 177 GLN A O 1
ATOM 1310 N N . LEU A 1 178 ? -21.310 -9.602 -20.717 1.00 89.81 178 LEU A N 1
ATOM 1311 C CA . LEU A 1 178 ? -22.442 -10.347 -20.160 1.00 89.81 178 LEU A CA 1
ATOM 1312 C C . LEU A 1 178 ? -23.196 -9.595 -19.044 1.00 89.81 178 LEU A C 1
ATOM 1314 O O . LEU A 1 178 ? -24.126 -10.143 -18.456 1.00 89.81 178 LEU A O 1
ATOM 1318 N N . GLY A 1 179 ? -22.797 -8.361 -18.709 1.00 90.00 179 GLY A N 1
ATOM 1319 C CA . GLY A 1 179 ? -23.437 -7.551 -17.664 1.00 90.00 179 GLY A CA 1
ATOM 1320 C C . GLY A 1 179 ? -23.202 -8.042 -16.226 1.00 90.00 179 GLY A C 1
ATOM 1321 O O . GLY A 1 179 ? -23.889 -7.605 -15.308 1.00 90.00 179 GLY A O 1
ATOM 1322 N N . MET A 1 180 ? -22.237 -8.940 -16.002 1.00 90.25 180 MET A N 1
ATOM 1323 C CA . MET A 1 180 ? -21.956 -9.570 -14.699 1.00 90.25 180 MET A CA 1
ATOM 1324 C C . MET A 1 180 ? -20.674 -9.056 -14.025 1.00 90.25 180 MET A C 1
ATOM 1326 O O . MET A 1 180 ? -20.322 -9.514 -12.938 1.00 90.25 180 MET A O 1
ATOM 1330 N N . ARG A 1 181 ? -19.964 -8.108 -14.647 1.00 89.56 181 ARG A N 1
ATOM 1331 C CA . ARG A 1 181 ? -18.652 -7.624 -14.186 1.00 89.56 181 ARG A CA 1
ATOM 1332 C C . ARG A 1 181 ? -18.645 -7.122 -12.746 1.00 89.56 181 ARG A C 1
ATOM 1334 O O . ARG A 1 181 ? -17.791 -7.539 -11.975 1.00 89.56 181 ARG A O 1
ATOM 1341 N N . THR A 1 182 ? -19.593 -6.266 -12.377 1.00 86.69 182 THR A N 1
ATOM 1342 C CA . THR A 1 182 ? -19.665 -5.669 -11.032 1.00 86.69 182 THR A CA 1
ATOM 1343 C C . THR A 1 182 ? -19.806 -6.726 -9.943 1.00 86.69 182 THR A C 1
ATOM 1345 O O . THR A 1 182 ? -19.149 -6.655 -8.907 1.00 86.69 182 THR A O 1
ATOM 1348 N N . GLU A 1 183 ? -20.629 -7.741 -10.193 1.00 87.12 183 GLU A N 1
ATOM 1349 C CA . GLU A 1 183 ? -20.861 -8.835 -9.260 1.00 87.12 183 GLU A CA 1
ATOM 1350 C C . GLU A 1 183 ? -19.644 -9.770 -9.165 1.00 87.12 183 GLU A C 1
ATOM 1352 O O . GLU A 1 183 ? -19.260 -10.161 -8.064 1.00 87.12 183 GLU A O 1
ATOM 1357 N N . VAL A 1 184 ? -18.988 -10.081 -10.290 1.00 89.38 184 VAL A N 1
ATOM 1358 C CA . VAL A 1 184 ? -17.752 -10.887 -10.308 1.00 89.38 184 VAL A CA 1
ATOM 1359 C C . VAL A 1 184 ? -16.610 -10.160 -9.588 1.00 89.38 184 VAL A C 1
ATOM 1361 O O . VAL A 1 184 ? -15.938 -10.757 -8.748 1.00 89.38 184 VAL A O 1
ATOM 1364 N N . GLU A 1 185 ? -16.426 -8.861 -9.836 1.00 89.00 185 GLU A N 1
ATOM 1365 C CA . GLU A 1 185 ? -15.427 -8.031 -9.148 1.00 89.00 185 GLU A CA 1
ATOM 1366 C C . GLU A 1 185 ? -15.707 -7.923 -7.641 1.00 89.00 185 GLU A C 1
ATOM 1368 O O . GLU A 1 185 ? -14.778 -7.966 -6.829 1.00 89.00 185 GLU A O 1
ATOM 1373 N N . ARG A 1 186 ? -16.984 -7.825 -7.242 1.00 89.69 186 ARG A N 1
ATOM 1374 C CA . ARG A 1 186 ? -17.395 -7.827 -5.830 1.00 89.69 186 ARG A CA 1
ATOM 1375 C C . ARG A 1 186 ? -17.020 -9.138 -5.141 1.00 89.69 186 ARG A C 1
ATOM 1377 O O . ARG A 1 186 ? -16.485 -9.101 -4.031 1.00 89.69 186 ARG A O 1
ATOM 1384 N N . LEU A 1 187 ? -17.283 -10.277 -5.785 1.00 88.44 187 LEU A N 1
ATOM 1385 C CA . LEU A 1 187 ? -16.930 -11.596 -5.259 1.00 88.44 187 LEU A CA 1
ATOM 1386 C C . LEU A 1 187 ? -15.406 -11.762 -5.142 1.00 88.44 187 LEU A C 1
ATOM 1388 O O . LEU A 1 187 ? -14.933 -12.176 -4.084 1.00 88.44 187 LEU A O 1
ATOM 1392 N N . LEU A 1 188 ? -14.634 -11.352 -6.158 1.00 87.38 188 LEU A N 1
ATOM 1393 C CA . LEU A 1 188 ? -13.162 -11.384 -6.115 1.00 87.38 188 LEU A CA 1
ATOM 1394 C C . LEU A 1 188 ? -12.607 -10.538 -4.964 1.00 87.38 188 LEU A C 1
ATOM 1396 O O . LEU A 1 188 ? -11.745 -10.987 -4.213 1.00 87.38 188 LEU A O 1
ATOM 1400 N N . ARG A 1 189 ? -13.120 -9.315 -4.787 1.00 85.38 189 ARG A N 1
ATOM 1401 C CA . ARG A 1 189 ? -12.683 -8.417 -3.708 1.00 85.38 189 ARG A CA 1
ATOM 1402 C C . ARG A 1 189 ? -12.994 -8.990 -2.326 1.00 85.38 189 ARG A C 1
ATOM 1404 O O . ARG A 1 189 ? -12.164 -8.882 -1.425 1.00 85.38 189 ARG A O 1
ATOM 1411 N N . SER A 1 190 ? -14.172 -9.594 -2.163 1.00 83.50 190 SER A N 1
ATOM 1412 C CA . SER A 1 190 ? -14.562 -10.264 -0.918 1.00 83.50 190 SER A CA 1
ATOM 1413 C C . SER A 1 190 ? -13.603 -11.404 -0.582 1.00 83.50 190 SER A C 1
ATOM 1415 O O . SER A 1 190 ? -13.190 -11.539 0.565 1.00 83.50 190 SER A O 1
ATOM 1417 N N . GLU A 1 191 ? -13.215 -12.200 -1.575 1.00 78.88 191 GLU A N 1
ATOM 1418 C CA . GLU A 1 191 ? -12.298 -13.315 -1.367 1.00 78.88 191 GLU A CA 1
ATOM 1419 C C . GLU A 1 191 ? -10.867 -12.850 -1.088 1.00 78.88 191 GLU A C 1
ATOM 1421 O O . GLU A 1 191 ? -10.230 -13.367 -0.182 1.00 78.88 191 GLU A O 1
ATOM 1426 N N . LEU A 1 192 ? -10.364 -11.832 -1.793 1.00 72.81 192 LEU A N 1
ATOM 1427 C CA . LEU A 1 192 ? -9.064 -11.228 -1.482 1.00 72.81 192 LEU A CA 1
ATOM 1428 C C . LEU A 1 192 ? -9.023 -10.703 -0.041 1.00 72.81 192 LEU A C 1
ATOM 1430 O O . LEU A 1 192 ? -8.016 -10.867 0.641 1.00 72.81 192 LEU A O 1
ATOM 1434 N N . SER A 1 193 ? -10.128 -10.131 0.446 1.00 75.00 193 SER A N 1
ATOM 1435 C CA . SER A 1 193 ? -10.253 -9.708 1.843 1.00 75.00 193 SER A CA 1
ATOM 1436 C C . SER A 1 193 ? -10.248 -10.892 2.817 1.00 75.00 193 SER A C 1
ATOM 1438 O O . SER A 1 193 ? -9.600 -10.806 3.855 1.00 75.00 193 SER A O 1
ATOM 1440 N N . GLN A 1 194 ? -10.944 -11.990 2.503 1.00 68.44 194 GLN A N 1
ATOM 1441 C CA . GLN A 1 194 ? -10.986 -13.195 3.347 1.00 68.44 194 GLN A CA 1
ATOM 1442 C C . GLN A 1 194 ? -9.653 -13.956 3.334 1.00 68.44 194 GLN A C 1
ATOM 1444 O O . GLN A 1 194 ? -9.191 -14.407 4.374 1.00 68.44 194 GLN A O 1
ATOM 1449 N N . ASN A 1 195 ? -8.990 -14.038 2.181 1.00 63.94 195 ASN A N 1
ATOM 1450 C CA . ASN A 1 195 ? -7.676 -14.652 2.017 1.00 63.94 195 ASN A CA 1
ATOM 1451 C C . ASN A 1 195 ? -6.579 -13.820 2.690 1.00 63.94 195 ASN A C 1
ATOM 1453 O O . ASN A 1 195 ? -5.660 -14.397 3.255 1.00 63.94 195 ASN A O 1
ATOM 1457 N N . ALA A 1 196 ? -6.676 -12.485 2.684 1.00 58.12 196 ALA A N 1
ATOM 1458 C CA . ALA A 1 196 ? -5.781 -11.630 3.465 1.00 58.12 196 ALA A CA 1
ATOM 1459 C C . ALA A 1 196 ? -5.935 -11.889 4.974 1.00 58.12 196 ALA A C 1
ATOM 1461 O O . ALA A 1 196 ? -4.936 -11.993 5.677 1.00 58.12 196 ALA A O 1
ATOM 1462 N N . GLN A 1 197 ? -7.171 -12.074 5.449 1.00 51.91 197 GLN A N 1
ATOM 1463 C CA . GLN A 1 197 ? -7.460 -12.437 6.841 1.00 51.91 197 GLN A CA 1
ATOM 1464 C C . GLN A 1 197 ? -6.992 -13.868 7.183 1.00 51.91 197 GLN A C 1
ATOM 1466 O O . GLN A 1 197 ? -6.447 -14.095 8.258 1.00 51.91 197 GLN A O 1
ATOM 1471 N N . ALA A 1 198 ? -7.140 -14.833 6.268 1.00 45.28 198 ALA A N 1
ATOM 1472 C CA . ALA A 1 198 ? -6.712 -16.223 6.464 1.00 45.28 198 ALA A CA 1
ATOM 1473 C C . ALA A 1 198 ? -5.186 -16.417 6.345 1.00 45.28 198 ALA A C 1
ATOM 1475 O O . ALA A 1 198 ? -4.608 -17.194 7.099 1.00 45.28 198 ALA A O 1
ATOM 1476 N N . ALA A 1 199 ? -4.505 -15.685 5.456 1.00 45.19 199 ALA A N 1
ATOM 1477 C CA . ALA A 1 199 ? -3.043 -15.703 5.330 1.00 45.19 199 ALA A CA 1
ATOM 1478 C C . ALA A 1 199 ? -2.349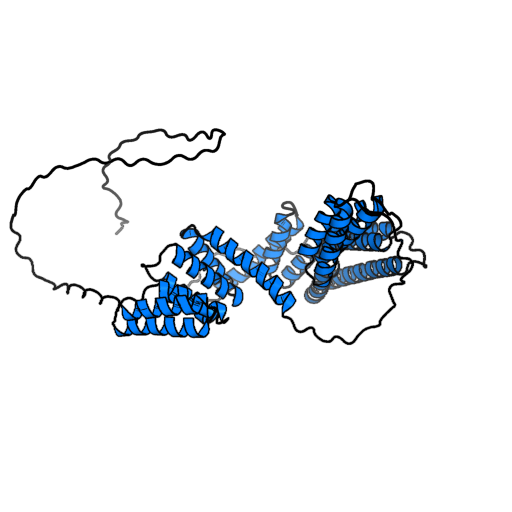 -15.107 6.569 1.00 45.19 199 ALA A C 1
ATOM 1480 O O . ALA A 1 199 ? -1.305 -15.604 6.991 1.00 45.19 199 ALA A O 1
ATOM 1481 N N . GLN A 1 200 ? -2.967 -14.105 7.205 1.00 49.09 200 GLN A N 1
ATOM 1482 C CA . GLN A 1 200 ? -2.538 -13.590 8.511 1.00 49.09 200 GLN A CA 1
ATOM 1483 C C . GLN A 1 200 ? -2.680 -14.642 9.629 1.00 49.09 200 GLN A C 1
ATOM 1485 O O . GLN A 1 200 ? -1.894 -14.629 10.571 1.00 49.09 200 GLN A O 1
ATOM 1490 N N . ALA A 1 201 ? -3.612 -15.596 9.498 1.00 43.50 201 ALA A N 1
ATOM 1491 C CA . ALA A 1 201 ? -3.817 -16.685 10.457 1.00 43.50 201 ALA A CA 1
ATOM 1492 C C . ALA A 1 201 ? -2.971 -17.954 10.187 1.00 43.50 201 ALA A C 1
ATOM 1494 O O . ALA A 1 201 ? -2.765 -18.741 11.107 1.00 43.50 201 ALA A O 1
ATOM 1495 N N . ALA A 1 202 ? -2.486 -18.173 8.955 1.00 37.00 202 ALA A N 1
ATOM 1496 C CA . ALA A 1 202 ? -1.877 -19.442 8.517 1.00 37.00 202 ALA A CA 1
ATOM 1497 C C . ALA A 1 202 ? -0.350 -19.409 8.285 1.00 37.00 202 ALA A C 1
ATOM 1499 O O . ALA A 1 202 ? 0.232 -20.430 7.921 1.00 37.00 202 ALA A O 1
ATOM 1500 N N . THR A 1 203 ? 0.326 -18.273 8.486 1.00 30.20 203 THR A N 1
ATOM 1501 C CA . THR A 1 203 ? 1.788 -18.200 8.303 1.00 30.20 203 THR A CA 1
ATOM 1502 C C . THR A 1 203 ? 2.514 -18.750 9.546 1.00 30.20 203 THR A C 1
ATOM 1504 O O . THR A 1 203 ? 2.341 -18.180 10.627 1.00 30.20 203 THR A O 1
ATOM 1507 N N . PRO A 1 204 ? 3.363 -19.800 9.450 1.00 36.78 204 PRO A N 1
ATOM 1508 C CA . PRO A 1 204 ? 4.262 -20.170 10.537 1.00 36.78 204 PRO A CA 1
ATOM 1509 C C . PRO A 1 204 ? 5.264 -19.034 10.703 1.00 36.78 204 PRO A C 1
ATOM 1511 O O . PRO A 1 204 ? 6.028 -18.727 9.785 1.00 36.78 204 PRO A O 1
ATOM 1514 N N . GLN A 1 205 ? 5.228 -18.370 11.854 1.00 31.67 205 GLN A N 1
ATOM 1515 C CA . GLN A 1 205 ? 6.160 -17.289 12.134 1.00 31.67 205 GLN A CA 1
ATOM 1516 C C . GLN A 1 205 ? 7.603 -17.810 12.042 1.00 31.67 205 GLN A C 1
ATOM 1518 O O . GLN A 1 205 ? 7.916 -18.831 12.663 1.00 31.67 205 GLN A O 1
ATOM 1523 N N . PRO A 1 206 ? 8.507 -17.122 11.321 1.00 31.36 206 PRO A N 1
ATOM 1524 C CA . PRO A 1 206 ? 9.930 -17.316 11.522 1.00 31.36 206 PRO A CA 1
ATOM 1525 C C . PRO A 1 206 ? 10.214 -17.049 12.999 1.00 31.36 206 PRO A C 1
ATOM 1527 O O . PRO A 1 206 ? 9.932 -15.956 13.495 1.00 31.36 206 PRO A O 1
ATOM 1530 N N . GLN A 1 207 ? 10.747 -18.045 13.708 1.00 34.00 207 GLN A N 1
ATOM 1531 C CA . GLN A 1 207 ? 11.328 -17.831 15.027 1.00 34.00 207 GLN A CA 1
ATOM 1532 C C . GLN A 1 207 ? 12.546 -16.921 14.852 1.00 34.00 207 GLN A C 1
ATOM 1534 O O . GLN A 1 207 ? 13.671 -17.373 14.651 1.00 34.00 207 GLN A O 1
ATOM 1539 N N . VAL A 1 208 ? 12.304 -15.614 14.880 1.00 32.34 208 VAL A N 1
ATOM 1540 C CA . VAL A 1 208 ? 13.348 -14.621 15.079 1.00 32.34 208 VAL A CA 1
ATOM 1541 C C . VAL A 1 208 ? 13.701 -14.692 16.558 1.00 32.34 208 VAL A C 1
ATOM 1543 O O . VAL A 1 208 ? 12.852 -14.474 17.423 1.00 32.34 208 VAL A O 1
ATOM 1546 N N . ALA A 1 209 ? 14.947 -15.069 16.838 1.00 28.55 209 ALA A N 1
ATOM 1547 C CA . ALA A 1 209 ? 15.513 -15.066 18.177 1.00 28.55 209 ALA A CA 1
ATOM 1548 C C . ALA A 1 209 ? 15.234 -13.719 18.881 1.00 28.55 209 ALA A C 1
ATOM 1550 O O . ALA A 1 209 ? 15.261 -12.667 18.234 1.00 28.55 209 ALA A O 1
ATOM 1551 N N . PRO A 1 210 ? 14.961 -13.731 20.196 1.00 34.50 210 PRO A N 1
ATOM 1552 C CA . PRO A 1 210 ? 14.513 -12.549 20.912 1.00 34.50 210 PRO A CA 1
ATOM 1553 C C . PRO A 1 210 ? 15.658 -11.534 21.015 1.00 34.50 210 PRO A C 1
ATOM 1555 O O . PRO A 1 210 ? 16.635 -11.750 21.729 1.00 34.50 210 PRO A O 1
ATOM 1558 N N . ALA A 1 211 ? 15.532 -10.411 20.308 1.00 30.73 211 ALA A N 1
ATOM 1559 C CA . ALA A 1 211 ? 16.289 -9.196 20.597 1.00 30.73 211 ALA A CA 1
ATOM 1560 C C . ALA A 1 211 ? 15.574 -8.415 21.719 1.00 30.73 211 ALA A C 1
ATOM 1562 O O . ALA A 1 211 ? 14.362 -8.544 21.892 1.00 30.73 211 ALA A O 1
ATOM 1563 N N . PRO A 1 212 ? 16.328 -7.685 22.551 1.00 29.09 212 PRO A N 1
ATOM 1564 C CA . PRO A 1 212 ? 16.268 -7.791 23.999 1.00 29.09 212 PRO A CA 1
ATOM 1565 C C . PRO A 1 212 ? 14.947 -7.304 24.583 1.00 29.09 212 PRO A C 1
ATOM 1567 O O . PRO A 1 212 ? 14.477 -6.199 24.306 1.00 29.09 212 PRO A O 1
ATOM 1570 N N . ALA A 1 213 ? 14.415 -8.125 25.488 1.00 45.09 213 ALA A N 1
ATOM 1571 C CA . ALA A 1 213 ? 13.439 -7.696 26.467 1.00 45.09 213 ALA A CA 1
ATOM 1572 C C . ALA A 1 213 ? 13.945 -6.424 27.163 1.00 45.09 213 ALA A C 1
ATOM 1574 O O . ALA A 1 213 ? 15.005 -6.413 27.786 1.00 45.09 213 ALA A O 1
ATOM 1575 N N . THR A 1 214 ? 13.168 -5.354 27.069 1.00 31.28 214 THR A N 1
ATOM 1576 C CA . THR A 1 214 ? 13.230 -4.239 28.013 1.00 31.28 214 THR A CA 1
ATOM 1577 C C . THR A 1 214 ? 11.817 -3.925 28.481 1.00 31.28 214 THR A C 1
ATOM 1579 O O . THR A 1 214 ? 10.846 -4.214 27.780 1.00 31.28 214 THR A O 1
ATOM 1582 N N . PRO A 1 215 ? 11.693 -3.534 29.753 1.00 32.84 215 PRO A N 1
ATOM 1583 C CA . PRO A 1 215 ? 11.038 -4.401 30.713 1.00 32.84 215 PRO A CA 1
ATOM 1584 C C . PRO A 1 215 ? 9.559 -4.088 30.804 1.00 32.84 215 PRO A C 1
ATOM 1586 O O . PRO A 1 215 ? 9.124 -2.993 30.465 1.00 32.84 215 PRO A O 1
ATOM 1589 N N . ALA A 1 216 ? 8.844 -5.085 31.320 1.00 27.30 216 ALA A N 1
ATOM 1590 C CA . ALA A 1 216 ? 7.728 -4.940 32.234 1.00 27.30 216 ALA A CA 1
ATOM 1591 C C . ALA A 1 216 ? 6.988 -3.602 32.147 1.00 27.30 216 ALA A C 1
ATOM 1593 O O . ALA A 1 216 ? 7.449 -2.565 32.628 1.00 27.30 216 ALA A O 1
ATOM 1594 N N . ALA A 1 217 ? 5.757 -3.712 31.653 1.00 34.78 217 ALA A N 1
ATOM 1595 C CA . ALA A 1 217 ? 4.618 -3.135 32.339 1.00 34.78 217 ALA A CA 1
ATOM 1596 C C . ALA A 1 217 ? 4.953 -2.893 33.821 1.00 34.78 217 ALA A C 1
ATOM 1598 O O . ALA A 1 217 ? 4.966 -3.820 34.634 1.00 34.78 217 ALA A O 1
ATOM 1599 N N . GLN A 1 218 ? 5.263 -1.645 34.159 1.00 26.16 218 GLN A N 1
ATOM 1600 C CA . GLN A 1 218 ? 5.089 -1.191 35.519 1.00 26.16 218 GLN A CA 1
ATOM 1601 C C . GLN A 1 218 ? 3.581 -1.163 35.724 1.00 26.16 218 GLN A C 1
ATOM 1603 O O . GLN A 1 218 ? 2.880 -0.248 35.301 1.00 26.16 218 GLN A O 1
ATOM 1608 N N . ALA A 1 219 ? 3.090 -2.251 36.307 1.00 43.72 219 ALA A N 1
ATOM 1609 C CA . ALA A 1 219 ? 1.874 -2.229 37.080 1.00 43.72 219 ALA A CA 1
ATOM 1610 C C . ALA A 1 219 ? 2.075 -1.218 38.217 1.00 43.72 219 ALA A C 1
ATOM 1612 O O . ALA A 1 219 ? 2.869 -1.467 39.121 1.00 43.72 219 ALA A O 1
ATOM 1613 N N . ALA A 1 220 ? 1.386 -0.081 38.140 1.00 27.62 220 ALA A N 1
ATOM 1614 C CA . ALA A 1 220 ? 1.045 0.768 39.278 1.00 27.62 220 ALA A CA 1
ATOM 1615 C C . ALA A 1 220 ? 0.038 1.854 38.858 1.00 27.62 220 ALA A C 1
ATOM 1617 O O . ALA A 1 220 ? 0.225 2.486 37.821 1.00 27.62 220 ALA A O 1
ATOM 1618 N N . PRO A 1 221 ? -0.934 2.177 39.721 1.00 34.00 221 PRO A N 1
ATOM 1619 C CA . PRO A 1 221 ? -1.907 1.272 40.307 1.00 34.00 221 PRO A CA 1
ATOM 1620 C C . PRO A 1 221 ? -3.102 1.102 39.354 1.00 34.00 221 PRO A C 1
ATOM 1622 O O . PRO A 1 221 ? -3.470 2.001 38.600 1.00 34.00 221 PRO A O 1
ATOM 1625 N N . SER A 1 222 ? -3.760 -0.050 39.431 1.00 37.16 222 SER A N 1
ATOM 1626 C CA . SER A 1 222 ? -5.177 -0.139 39.102 1.00 37.16 222 SER A CA 1
ATOM 1627 C C . SER A 1 222 ? -5.922 0.860 39.986 1.00 37.16 222 SER A C 1
ATOM 1629 O O . SER A 1 222 ? -6.198 0.570 41.151 1.00 37.16 222 SER A O 1
ATOM 1631 N N . VAL A 1 223 ? -6.206 2.045 39.443 1.00 31.80 223 VAL A N 1
ATOM 1632 C CA . VAL A 1 223 ? -7.285 2.886 39.951 1.00 31.80 223 VAL A CA 1
ATOM 1633 C C . VAL A 1 223 ? -8.553 2.101 39.649 1.00 31.80 223 VAL A C 1
ATOM 1635 O O . VAL A 1 223 ? -9.048 2.070 38.525 1.00 31.80 223 VAL A O 1
ATOM 1638 N N . GLN A 1 224 ? -8.990 1.344 40.650 1.00 42.41 224 GLN A N 1
ATOM 1639 C CA . GLN A 1 224 ? -10.388 0.982 40.761 1.00 42.41 224 GLN A CA 1
ATOM 1640 C C . GLN A 1 224 ? -11.202 2.279 40.846 1.00 42.41 224 GLN A C 1
ATOM 1642 O O . GLN A 1 224 ? -10.725 3.268 41.395 1.00 42.41 224 GLN A O 1
ATOM 1647 N N . GLU A 1 225 ? -12.434 2.200 40.343 1.00 41.66 225 GLU A N 1
ATOM 1648 C CA . GLU A 1 225 ? -13.519 3.182 40.468 1.00 41.66 225 GLU A CA 1
ATOM 1649 C C . GLU A 1 225 ? -13.569 4.285 39.399 1.00 41.66 225 GLU A C 1
ATOM 1651 O O . GLU A 1 225 ? -13.026 5.374 39.523 1.00 41.66 225 GLU A O 1
ATOM 1656 N N . SER A 1 226 ? -14.400 4.068 38.385 1.00 35.50 226 SER A N 1
ATOM 1657 C CA . SER A 1 226 ? -15.816 4.422 38.524 1.00 35.50 226 SER A CA 1
ATOM 1658 C C . SER A 1 226 ? -16.636 3.613 37.522 1.00 35.50 226 SER A C 1
ATOM 1660 O O . SER A 1 226 ? -16.113 3.160 36.505 1.00 35.50 226 SER A O 1
ATOM 1662 N N . ALA A 1 227 ? -17.903 3.357 37.838 1.00 41.91 227 ALA A N 1
ATOM 1663 C CA . ALA A 1 227 ? -18.847 2.747 36.914 1.00 41.91 227 ALA A CA 1
ATOM 1664 C C . ALA A 1 227 ? -18.979 3.647 35.673 1.00 41.91 227 ALA A C 1
ATOM 1666 O O . ALA A 1 227 ? -19.710 4.637 35.690 1.00 41.91 227 ALA A O 1
ATOM 1667 N N . GLY A 1 228 ? -18.203 3.343 34.632 1.00 50.72 228 GLY A N 1
ATOM 1668 C CA . GLY A 1 228 ? -18.207 4.087 33.383 1.00 50.72 228 GLY A CA 1
ATOM 1669 C C . GLY A 1 228 ? -19.564 3.962 32.706 1.00 50.72 228 GLY A C 1
ATOM 1670 O O . GLY A 1 228 ? -20.226 2.927 32.783 1.00 50.72 228 GLY A O 1
ATOM 1671 N N . SER A 1 229 ? -19.996 5.028 32.037 1.00 67.31 229 SER A N 1
ATOM 1672 C CA . SER A 1 229 ? -21.166 4.949 31.170 1.00 67.31 229 SER A CA 1
ATOM 1673 C C . SER A 1 229 ? -20.986 3.793 30.165 1.00 67.31 229 SER A C 1
ATOM 1675 O O . SER A 1 229 ? -19.857 3.530 29.738 1.00 67.31 229 SER A O 1
ATOM 1677 N N . PRO A 1 230 ? -22.068 3.120 29.727 1.00 81.75 230 PRO A N 1
ATOM 1678 C CA . PRO A 1 230 ? -21.980 2.023 28.755 1.00 81.75 230 PRO A CA 1
ATOM 1679 C C . PRO A 1 230 ? -21.186 2.390 27.488 1.00 81.75 230 PRO A C 1
ATOM 1681 O O . PRO A 1 230 ? -20.581 1.531 26.850 1.00 81.75 230 PRO A O 1
ATOM 1684 N N . ALA A 1 231 ? -21.162 3.683 27.142 1.00 82.31 231 ALA A N 1
ATOM 1685 C CA . ALA A 1 231 ? -20.398 4.234 26.031 1.00 82.31 231 ALA A CA 1
ATOM 1686 C C . ALA A 1 231 ? -18.874 4.156 26.242 1.00 82.31 231 ALA A C 1
ATOM 1688 O O . ALA A 1 231 ? -18.165 3.754 25.322 1.00 82.31 231 ALA A O 1
ATOM 1689 N N . MET A 1 232 ? -18.364 4.476 27.438 1.00 87.62 232 MET A N 1
ATOM 1690 C CA . MET A 1 232 ? -16.922 4.417 27.722 1.00 87.62 232 MET A CA 1
ATOM 1691 C C . MET A 1 232 ? -16.396 2.983 27.784 1.00 87.62 232 MET A C 1
ATOM 1693 O O . MET A 1 232 ? -15.287 2.708 27.325 1.00 87.62 232 MET A O 1
ATOM 1697 N N . GLU A 1 233 ? -17.204 2.044 28.275 1.00 89.19 233 GLU A N 1
ATOM 1698 C CA . GLU A 1 233 ? -16.831 0.629 28.271 1.00 89.19 233 GLU A CA 1
ATOM 1699 C C . GLU A 1 233 ? -16.794 0.062 26.842 1.00 89.19 233 GLU A C 1
ATOM 1701 O O . GLU A 1 233 ? -15.823 -0.595 26.458 1.00 89.19 233 GLU A O 1
ATOM 1706 N N . ALA A 1 234 ? -17.774 0.418 26.004 1.00 89.56 234 ALA A N 1
ATOM 1707 C CA . ALA A 1 234 ? -17.758 0.087 24.579 1.00 89.56 234 ALA A CA 1
ATOM 1708 C C . ALA A 1 234 ? -16.565 0.727 23.837 1.00 89.56 234 ALA A C 1
ATOM 1710 O O . ALA A 1 234 ? -15.945 0.081 22.989 1.00 89.56 234 ALA A O 1
ATOM 1711 N N . ALA A 1 235 ? -16.198 1.969 24.175 1.00 91.44 235 ALA A N 1
ATOM 1712 C CA . ALA A 1 235 ? -15.036 2.648 23.605 1.00 91.44 235 ALA A CA 1
ATOM 1713 C C . ALA A 1 235 ? -13.714 1.957 23.991 1.00 91.44 235 ALA A C 1
ATOM 1715 O O . ALA A 1 235 ? -12.839 1.777 23.139 1.00 91.44 235 ALA A O 1
ATOM 1716 N N . SER A 1 236 ? -13.574 1.506 25.245 1.00 91.69 236 SER A N 1
ATOM 1717 C CA . SER A 1 236 ? -12.400 0.739 25.689 1.00 91.69 236 SER A CA 1
ATOM 1718 C C . SER A 1 236 ? -12.285 -0.602 24.964 1.00 91.69 236 SER A C 1
ATOM 1720 O O . SER A 1 236 ? -11.214 -0.935 24.455 1.00 91.69 236 SER A O 1
ATOM 1722 N N . GLN A 1 237 ? -13.393 -1.333 24.817 1.00 92.62 237 GLN A N 1
ATOM 1723 C CA . GLN A 1 237 ? -13.411 -2.597 24.073 1.00 92.62 237 GLN A CA 1
ATOM 1724 C C . GLN A 1 237 ? -13.024 -2.400 22.600 1.00 92.62 237 GLN A C 1
ATOM 1726 O O . GLN A 1 237 ? -12.207 -3.149 22.062 1.00 92.62 237 GLN A O 1
ATOM 1731 N N . ALA A 1 238 ? -13.546 -1.356 21.947 1.00 93.25 238 ALA A N 1
ATOM 1732 C CA . ALA A 1 238 ? -13.187 -1.023 20.569 1.00 93.25 238 ALA A CA 1
ATOM 1733 C C . ALA A 1 238 ? -11.698 -0.642 20.435 1.00 93.25 238 ALA A C 1
ATOM 1735 O O . ALA A 1 238 ? -11.017 -1.076 19.501 1.00 93.25 238 ALA A O 1
ATOM 1736 N N . LYS A 1 239 ? -11.139 0.097 21.402 1.00 94.25 239 LYS A N 1
ATOM 1737 C CA . LYS A 1 239 ? -9.698 0.397 21.457 1.00 94.25 239 LYS A CA 1
ATOM 1738 C C . LYS A 1 239 ? -8.854 -0.875 21.574 1.00 94.25 239 LYS A C 1
ATOM 1740 O O . LYS A 1 239 ? -7.828 -1.000 20.898 1.00 94.25 239 LYS A O 1
ATOM 1745 N N . GLU A 1 240 ? -9.246 -1.803 22.438 1.00 95.38 240 GLU A N 1
ATOM 1746 C CA . GLU A 1 240 ? -8.537 -3.070 22.643 1.00 95.38 240 GLU A CA 1
ATOM 1747 C C . GLU A 1 240 ? -8.600 -3.954 21.396 1.00 95.38 240 GLU A C 1
ATOM 1749 O O . GLU A 1 240 ? -7.561 -4.443 20.946 1.00 95.38 240 GLU A O 1
ATOM 1754 N N . ALA A 1 241 ? -9.772 -4.059 20.765 1.00 93.38 241 ALA A N 1
ATOM 1755 C CA . ALA A 1 241 ? -9.943 -4.741 19.485 1.00 93.38 241 ALA A CA 1
ATOM 1756 C C . ALA A 1 241 ? -9.067 -4.119 18.384 1.00 93.38 241 ALA A C 1
ATOM 1758 O O . ALA A 1 241 ? -8.430 -4.838 17.611 1.00 93.38 241 ALA A O 1
ATOM 1759 N N . GLY A 1 242 ? -8.975 -2.786 18.336 1.00 94.50 242 GLY A N 1
ATOM 1760 C CA . GLY A 1 242 ? -8.063 -2.085 17.432 1.00 94.50 242 GLY A CA 1
ATOM 1761 C C . GLY A 1 242 ? -6.592 -2.388 17.723 1.00 94.50 242 GLY A C 1
ATOM 1762 O O . GLY A 1 242 ? -5.815 -2.617 16.798 1.00 94.50 242 GLY A O 1
ATOM 1763 N N . THR A 1 243 ? -6.219 -2.471 19.001 1.00 94.06 243 THR A N 1
ATOM 1764 C CA . THR A 1 243 ? -4.850 -2.801 19.433 1.00 94.06 243 THR A CA 1
ATOM 1765 C C . THR A 1 243 ? -4.472 -4.236 19.082 1.00 94.06 243 THR A C 1
ATOM 1767 O O . THR A 1 243 ? -3.337 -4.476 18.671 1.00 94.06 243 THR A O 1
ATOM 1770 N N . ALA A 1 244 ? -5.407 -5.182 19.200 1.00 94.62 244 ALA A N 1
ATOM 1771 C CA . ALA A 1 244 ? -5.214 -6.560 18.759 1.00 94.62 244 ALA A CA 1
ATOM 1772 C C . ALA A 1 244 ? -4.951 -6.613 17.247 1.00 94.62 244 ALA A C 1
ATOM 1774 O O . ALA A 1 244 ? -3.881 -7.043 16.828 1.00 94.62 244 ALA A O 1
ATOM 1775 N N . ARG A 1 245 ? -5.837 -6.015 16.440 1.00 93.50 245 ARG A N 1
ATOM 1776 C CA . ARG A 1 245 ? -5.668 -5.960 14.976 1.00 93.50 245 ARG A CA 1
ATOM 1777 C C . ARG A 1 245 ? -4.385 -5.258 14.541 1.00 93.50 245 ARG A C 1
ATOM 1779 O O . ARG A 1 245 ? -3.766 -5.656 13.561 1.00 93.50 245 ARG A O 1
ATOM 1786 N N . TYR A 1 246 ? -3.964 -4.227 15.273 1.00 93.81 246 TYR A N 1
ATOM 1787 C CA . TYR A 1 246 ? -2.701 -3.542 15.008 1.00 93.81 246 TYR A CA 1
ATOM 1788 C C . TYR A 1 246 ? -1.502 -4.480 15.193 1.00 93.81 246 TYR A C 1
ATOM 1790 O O . TYR A 1 246 ? -0.576 -4.455 14.384 1.00 93.81 246 TYR A O 1
ATOM 1798 N N . LYS A 1 247 ? -1.516 -5.310 16.244 1.00 94.81 247 LYS A N 1
ATOM 1799 C CA . LYS A 1 247 ? -0.473 -6.318 16.491 1.00 94.81 247 LYS A CA 1
ATOM 1800 C C . LYS A 1 247 ? -0.488 -7.426 15.439 1.00 94.81 247 LYS A C 1
ATOM 1802 O O . LYS A 1 247 ? 0.582 -7.888 15.060 1.00 94.81 247 LYS A O 1
ATOM 1807 N N . ASP A 1 248 ? -1.665 -7.768 14.924 1.00 93.12 248 ASP A N 1
ATOM 1808 C CA . ASP A 1 248 ? -1.841 -8.755 13.851 1.00 93.12 248 ASP A CA 1
ATOM 1809 C C . ASP A 1 248 ? -1.428 -8.222 12.460 1.00 93.12 248 ASP A C 1
ATOM 1811 O O . ASP A 1 248 ? -1.430 -8.957 11.475 1.00 93.12 248 ASP A O 1
ATOM 1815 N N . GLY A 1 249 ? -1.071 -6.936 12.352 1.00 91.88 249 GLY A N 1
ATOM 1816 C CA . GLY A 1 249 ? -0.704 -6.286 11.090 1.00 91.88 249 GLY A CA 1
ATOM 1817 C C . GLY A 1 249 ? -1.897 -5.828 10.240 1.00 91.88 249 GLY A C 1
ATOM 1818 O O . GLY A 1 249 ? -1.702 -5.227 9.181 1.00 91.88 249 GLY A O 1
ATOM 1819 N N . ASP A 1 250 ? -3.138 -6.033 10.697 1.00 93.12 250 ASP A N 1
ATOM 1820 C CA . ASP A 1 250 ? -4.342 -5.477 10.071 1.00 93.12 250 ASP A CA 1
ATOM 1821 C C . ASP A 1 250 ? -4.537 -4.005 10.470 1.00 93.12 250 ASP A C 1
ATOM 1823 O O . ASP A 1 250 ? -5.433 -3.626 11.230 1.00 93.12 250 ASP A O 1
ATOM 1827 N N . TYR A 1 251 ? -3.691 -3.133 9.922 1.00 94.44 251 TYR A N 1
ATOM 1828 C CA . TYR A 1 251 ? -3.743 -1.697 10.207 1.00 94.44 251 TYR A CA 1
ATOM 1829 C C . TYR A 1 251 ? -5.031 -1.032 9.701 1.00 94.44 251 TYR A C 1
ATOM 1831 O O . TYR A 1 251 ? -5.478 -0.040 10.278 1.00 94.44 251 TYR A O 1
ATOM 1839 N N . ARG A 1 252 ? -5.661 -1.569 8.643 1.00 94.75 252 ARG A N 1
ATOM 1840 C CA . ARG A 1 252 ? -6.943 -1.049 8.135 1.00 94.75 252 ARG A CA 1
ATOM 1841 C C . ARG A 1 252 ? -8.075 -1.365 9.104 1.00 94.75 252 ARG A C 1
ATOM 1843 O O . ARG A 1 252 ? -8.846 -0.467 9.439 1.00 94.75 252 ARG A O 1
ATOM 1850 N N . GLY A 1 253 ? -8.165 -2.608 9.572 1.00 93.62 253 GLY A N 1
ATOM 1851 C CA . GLY A 1 253 ? -9.137 -2.997 10.584 1.00 93.62 253 GLY A CA 1
ATOM 1852 C C . GLY A 1 253 ? -8.892 -2.311 11.923 1.00 93.62 253 GLY A C 1
ATOM 1853 O O . GLY A 1 253 ? -9.853 -1.875 12.552 1.00 93.62 253 GLY A O 1
ATOM 1854 N N . ALA A 1 254 ? -7.630 -2.142 12.327 1.00 94.19 254 ALA A N 1
ATOM 1855 C CA . ALA A 1 254 ? -7.272 -1.378 13.519 1.00 94.19 254 ALA A CA 1
ATOM 1856 C C . ALA A 1 254 ? -7.785 0.067 13.441 1.00 94.19 254 ALA A C 1
ATOM 1858 O O . ALA A 1 254 ? -8.419 0.552 14.374 1.00 94.19 254 ALA A O 1
ATOM 1859 N N . LEU A 1 255 ? -7.588 0.734 12.300 1.00 95.69 255 LEU A N 1
ATOM 1860 C CA . LEU A 1 255 ? -8.038 2.108 12.081 1.00 95.69 255 LEU A CA 1
ATOM 1861 C C . LEU A 1 255 ? -9.566 2.252 12.147 1.00 95.69 255 LEU A C 1
ATOM 1863 O O . LEU A 1 255 ? -10.053 3.243 12.688 1.00 95.69 255 LEU A O 1
ATOM 1867 N N . LEU A 1 256 ? -10.323 1.268 11.651 1.00 95.44 256 LEU A N 1
ATOM 1868 C CA . LEU A 1 256 ? -11.784 1.245 11.798 1.00 95.44 256 LEU A CA 1
ATOM 1869 C C . LEU A 1 256 ? -12.201 1.158 13.272 1.00 95.44 256 LEU A C 1
ATOM 1871 O O . LEU A 1 256 ? -13.043 1.934 13.712 1.00 95.44 256 LEU A O 1
ATOM 1875 N N . GLN A 1 257 ? -11.579 0.258 14.034 1.00 94.75 257 GLN A N 1
ATOM 1876 C CA . GLN A 1 257 ? -11.881 0.061 15.454 1.00 94.75 257 GLN A CA 1
ATOM 1877 C C . GLN A 1 257 ? -11.485 1.272 16.310 1.00 94.75 257 GLN A C 1
ATOM 1879 O O . GLN A 1 257 ? -12.248 1.692 17.174 1.00 94.75 257 GLN A O 1
ATOM 1884 N N . TYR A 1 258 ? -10.337 1.897 16.036 1.00 96.88 258 TYR A N 1
ATOM 1885 C CA . TYR A 1 258 ? -9.933 3.114 16.744 1.00 96.88 258 TYR A CA 1
ATOM 1886 C C . TYR A 1 258 ? -10.843 4.308 16.445 1.00 96.88 258 TYR A C 1
ATOM 1888 O O . TYR A 1 258 ? -11.127 5.083 17.353 1.00 96.88 258 TYR A O 1
ATOM 1896 N N . ARG A 1 259 ? -11.318 4.461 15.202 1.00 95.88 259 ARG A N 1
ATOM 1897 C CA . ARG A 1 259 ? -12.294 5.508 14.855 1.00 95.88 259 ARG A CA 1
ATOM 1898 C C . ARG A 1 259 ? -13.632 5.275 15.546 1.00 95.88 259 ARG A C 1
ATOM 1900 O O . ARG A 1 259 ? -14.149 6.194 16.161 1.00 95.88 259 ARG A O 1
ATOM 1907 N N . GLN A 1 260 ? -14.117 4.034 15.551 1.00 94.94 260 GLN A N 1
ATOM 1908 C CA . GLN A 1 260 ? -15.313 3.665 16.306 1.00 94.94 260 GLN A CA 1
ATOM 1909 C C . GLN A 1 260 ? -15.154 3.969 17.803 1.00 94.94 260 GLN A C 1
ATOM 1911 O O . GLN A 1 260 ? -16.063 4.517 18.418 1.00 94.94 260 GLN A O 1
ATOM 1916 N N . ALA A 1 261 ? -13.996 3.657 18.392 1.00 94.19 261 ALA A N 1
ATOM 1917 C CA . ALA A 1 261 ? -13.707 4.010 19.779 1.00 94.19 261 ALA A CA 1
ATOM 1918 C C . ALA A 1 261 ? -13.738 5.532 19.998 1.00 94.19 261 ALA A C 1
ATOM 1920 O O . ALA A 1 261 ? -14.267 5.994 21.006 1.00 94.19 261 ALA A O 1
ATOM 1921 N N . LEU A 1 262 ? -13.212 6.316 19.051 1.00 94.81 262 LEU A N 1
ATOM 1922 C CA . LEU A 1 262 ? -13.182 7.777 19.130 1.00 94.81 262 LEU A CA 1
ATOM 1923 C C . LEU A 1 262 ? -14.585 8.394 19.038 1.00 94.81 262 LEU A C 1
ATOM 1925 O O . LEU A 1 262 ? -14.863 9.348 19.761 1.00 94.81 262 LEU A O 1
ATOM 1929 N N . ASP A 1 263 ? -15.461 7.828 18.205 1.00 93.50 263 ASP A N 1
ATOM 1930 C CA . ASP A 1 263 ? -16.859 8.257 18.051 1.00 93.50 263 ASP A CA 1
ATOM 1931 C C . ASP A 1 263 ? -17.690 7.981 19.315 1.00 93.50 263 ASP A C 1
ATOM 1933 O O . ASP A 1 263 ? -18.582 8.750 19.663 1.00 93.50 263 ASP A O 1
ATOM 1937 N N . LEU A 1 264 ? -17.383 6.886 20.019 1.00 91.69 264 LEU A N 1
ATOM 1938 C CA . LEU A 1 264 ? -18.023 6.515 21.285 1.00 91.69 264 LEU A CA 1
ATOM 1939 C C . LEU A 1 264 ? -17.478 7.294 22.489 1.00 91.69 264 LEU A C 1
ATOM 1941 O O . LEU A 1 264 ? -18.101 7.281 23.550 1.00 91.69 264 LEU A O 1
ATOM 1945 N N . THR A 1 265 ? -16.321 7.945 22.341 1.00 92.75 265 THR A N 1
ATOM 1946 C CA . THR A 1 265 ? -15.659 8.666 23.430 1.00 92.75 265 THR A CA 1
ATOM 1947 C C . THR A 1 265 ? -16.238 10.078 23.571 1.00 92.75 265 THR A C 1
ATOM 1949 O O . THR A 1 265 ? -16.083 10.886 22.644 1.00 92.75 265 THR A O 1
ATOM 1952 N N . PRO A 1 266 ? -16.826 10.423 24.732 1.00 89.88 266 PRO A N 1
ATOM 1953 C CA . PRO A 1 266 ? -17.303 11.772 25.023 1.00 89.88 266 PRO A CA 1
ATOM 1954 C C . PRO A 1 266 ? -16.208 12.842 24.874 1.00 89.88 266 PRO A C 1
ATOM 1956 O O . PRO A 1 266 ? -15.023 12.581 25.087 1.00 89.88 266 PRO A O 1
ATOM 1959 N N . SER A 1 267 ? -16.585 14.062 24.485 1.00 85.44 267 SER A N 1
ATOM 1960 C CA . SER A 1 267 ? -15.630 15.150 24.210 1.00 85.44 267 SER A CA 1
ATOM 1961 C C . SER A 1 267 ? -14.852 15.629 25.444 1.00 85.44 267 SER A C 1
ATOM 1963 O O . SER A 1 267 ? -13.766 16.182 25.297 1.00 85.44 267 SER A O 1
ATOM 1965 N N . ASP A 1 268 ? -15.398 15.422 26.639 1.00 86.19 268 ASP A N 1
ATOM 1966 C CA . ASP A 1 268 ? -14.803 15.717 27.945 1.00 86.19 268 ASP A CA 1
ATOM 1967 C C . ASP A 1 268 ? -13.635 14.782 28.305 1.00 86.19 268 ASP A C 1
ATOM 1969 O O . ASP A 1 268 ? -12.729 15.183 29.035 1.00 86.19 268 ASP A O 1
ATOM 1973 N N . GLU A 1 269 ? -13.564 13.591 27.704 1.00 90.31 269 GLU A N 1
ATOM 1974 C CA . GLU A 1 269 ? -12.501 12.600 27.921 1.00 90.31 269 GLU A CA 1
ATOM 1975 C C . GLU A 1 269 ? -11.257 12.869 27.050 1.00 90.31 269 GLU A C 1
ATOM 1977 O O . GLU A 1 269 ? -10.779 12.019 26.289 1.00 90.31 269 GLU A O 1
ATOM 1982 N N . ALA A 1 270 ? -10.706 14.083 27.150 1.00 90.50 270 ALA A N 1
ATOM 1983 C CA . ALA A 1 270 ? -9.599 14.558 26.314 1.00 90.50 270 ALA A CA 1
ATOM 1984 C C . ALA A 1 270 ? -8.370 13.626 26.331 1.00 90.50 270 ALA A C 1
ATOM 1986 O O . ALA A 1 270 ? -7.760 13.390 25.286 1.00 90.50 270 ALA A O 1
ATOM 1987 N N . GLY A 1 271 ? -8.033 13.042 27.486 1.00 91.00 271 GLY A N 1
ATOM 1988 C CA . GLY A 1 271 ? -6.898 12.121 27.618 1.00 91.00 271 GLY A CA 1
ATOM 1989 C C . GLY A 1 271 ? -7.089 10.811 26.844 1.00 91.00 271 GLY A C 1
ATOM 1990 O O . GLY A 1 271 ? -6.178 10.358 26.144 1.00 91.00 271 GLY A O 1
ATOM 1991 N N . PHE A 1 272 ? -8.286 10.218 26.905 1.00 91.88 272 PHE A N 1
ATOM 1992 C CA . PHE A 1 272 ? -8.592 8.989 26.168 1.00 91.88 272 PHE A CA 1
ATOM 1993 C C . PHE A 1 272 ? -8.661 9.248 24.657 1.00 91.88 272 PHE A C 1
ATOM 1995 O O . PHE A 1 272 ? -8.103 8.482 23.864 1.00 91.88 272 PHE A O 1
ATOM 2002 N N . ARG A 1 273 ? -9.245 10.386 24.254 1.00 94.19 273 ARG A N 1
ATOM 2003 C CA . ARG A 1 273 ? -9.265 10.846 22.855 1.00 94.19 273 ARG A CA 1
ATOM 2004 C C . ARG A 1 273 ? -7.854 11.049 22.303 1.00 94.19 273 ARG A C 1
ATOM 2006 O O . ARG A 1 273 ? -7.557 10.546 21.220 1.00 94.19 273 ARG A O 1
ATOM 2013 N N . ALA A 1 274 ? -6.967 11.707 23.053 1.00 93.94 274 ALA A N 1
ATOM 2014 C CA . ALA A 1 274 ? -5.568 11.896 22.663 1.00 93.94 274 ALA A CA 1
ATOM 2015 C C . ALA A 1 274 ? -4.856 10.550 22.437 1.00 93.94 274 ALA A C 1
ATOM 2017 O O . ALA A 1 274 ? -4.167 10.357 21.435 1.00 93.94 274 ALA A O 1
ATOM 2018 N N . GLN A 1 275 ? -5.077 9.571 23.320 1.00 93.81 275 GLN A N 1
ATOM 2019 C CA . GLN A 1 275 ? -4.503 8.235 23.161 1.00 93.81 275 GLN A CA 1
ATOM 2020 C C . GLN A 1 275 ? -5.000 7.529 21.888 1.00 93.81 275 GLN A C 1
ATOM 2022 O O . GLN A 1 275 ? -4.201 6.924 21.166 1.00 93.81 275 GLN A O 1
ATOM 2027 N N . LEU A 1 276 ? -6.303 7.602 21.601 1.00 95.12 276 LEU A N 1
ATOM 2028 C CA . LEU A 1 276 ? -6.897 7.022 20.395 1.00 95.12 276 LEU A CA 1
ATOM 2029 C C . LEU A 1 276 ? -6.368 7.675 19.121 1.00 95.12 276 LEU A C 1
ATOM 2031 O O . LEU A 1 276 ? -5.959 6.964 18.204 1.00 95.12 276 LEU A O 1
ATOM 2035 N N . LEU A 1 277 ? -6.304 9.005 19.080 1.00 96.44 277 LEU A N 1
ATOM 2036 C CA . LEU A 1 277 ? -5.735 9.755 17.960 1.00 96.44 277 LEU A CA 1
ATOM 2037 C C . LEU A 1 277 ? -4.263 9.385 17.728 1.00 96.44 277 LEU A C 1
ATOM 2039 O O . LEU A 1 277 ? -3.856 9.134 16.594 1.00 96.44 277 LEU A O 1
ATOM 2043 N N . GLY A 1 278 ? -3.485 9.214 18.800 1.00 96.12 278 GLY A N 1
ATOM 2044 C CA . GLY A 1 278 ? -2.120 8.698 18.716 1.00 96.12 278 GLY A CA 1
ATOM 2045 C C . GLY A 1 278 ? -2.032 7.292 18.102 1.00 96.12 278 GLY A C 1
ATOM 2046 O O . GLY A 1 278 ? -1.124 7.023 17.310 1.00 96.12 278 GLY A O 1
ATOM 2047 N N . ASN A 1 279 ? -2.968 6.397 18.427 1.00 96.12 279 ASN A N 1
ATOM 2048 C CA . ASN A 1 279 ? -3.035 5.049 17.849 1.00 96.12 279 ASN A CA 1
ATOM 2049 C C . ASN A 1 279 ? -3.498 5.061 16.382 1.00 96.12 279 ASN A C 1
ATOM 2051 O O . ASN A 1 279 ? -2.954 4.315 15.564 1.00 96.12 279 ASN A O 1
ATOM 2055 N N . ILE A 1 280 ? -4.447 5.935 16.027 1.00 97.50 280 ILE A N 1
ATOM 2056 C CA . ILE A 1 280 ? -4.866 6.178 14.639 1.00 97.50 280 ILE A CA 1
ATOM 2057 C C . ILE A 1 280 ? -3.671 6.664 13.818 1.00 97.50 280 ILE A C 1
ATOM 2059 O O . ILE A 1 280 ? -3.401 6.104 12.759 1.00 97.50 280 ILE A O 1
ATOM 2063 N N . ALA A 1 281 ? -2.909 7.635 14.328 1.00 97.00 281 ALA A N 1
ATOM 2064 C CA . ALA A 1 281 ? -1.710 8.141 13.667 1.00 97.00 281 ALA A CA 1
ATOM 2065 C C . ALA A 1 281 ? -0.673 7.031 13.419 1.00 97.00 281 ALA A C 1
ATOM 2067 O O . ALA A 1 281 ? -0.125 6.922 12.322 1.00 97.00 281 ALA A O 1
ATOM 2068 N N . ALA A 1 282 ? -0.450 6.150 14.401 1.00 95.56 282 ALA A N 1
ATOM 2069 C CA . ALA A 1 282 ? 0.433 4.996 14.232 1.00 95.56 282 ALA A CA 1
ATOM 2070 C C . ALA A 1 282 ? -0.048 4.058 13.107 1.00 95.56 282 ALA A C 1
ATOM 2072 O O . ALA A 1 282 ? 0.747 3.658 12.258 1.00 95.56 282 ALA A O 1
ATOM 2073 N N . ALA A 1 283 ? -1.350 3.754 13.052 1.00 96.62 283 ALA A N 1
ATOM 2074 C CA . ALA A 1 283 ? -1.924 2.934 11.983 1.00 96.62 283 ALA A CA 1
ATOM 2075 C C . ALA A 1 283 ? -1.825 3.616 10.605 1.00 96.62 283 ALA A C 1
ATOM 2077 O O . ALA A 1 283 ? -1.520 2.953 9.613 1.00 96.62 283 ALA A O 1
ATOM 2078 N N . CYS A 1 284 ? -2.024 4.936 10.534 1.00 95.19 284 CYS A N 1
ATOM 2079 C CA . CYS A 1 284 ? -1.870 5.713 9.302 1.00 95.19 284 CYS A CA 1
ATOM 2080 C C . CYS A 1 284 ? -0.436 5.664 8.751 1.00 95.19 284 CYS A C 1
ATOM 2082 O O . CYS A 1 284 ? -0.273 5.490 7.542 1.00 95.19 284 CYS A O 1
ATOM 2084 N N . LEU A 1 285 ? 0.593 5.754 9.606 1.00 93.75 285 LEU A N 1
ATOM 2085 C CA . LEU A 1 285 ? 1.991 5.612 9.171 1.00 93.75 285 LEU A CA 1
ATOM 2086 C C . LEU A 1 285 ? 2.269 4.238 8.569 1.00 93.75 285 LEU A C 1
ATOM 2088 O O . LEU A 1 285 ? 2.847 4.155 7.488 1.00 93.75 285 LEU A O 1
ATOM 2092 N N . MET A 1 286 ? 1.805 3.166 9.217 1.00 94.19 286 MET A N 1
ATOM 2093 C CA . MET A 1 286 ? 1.987 1.806 8.696 1.00 94.19 286 MET A CA 1
ATOM 2094 C C . MET A 1 286 ? 1.280 1.591 7.351 1.00 94.19 286 MET A C 1
ATOM 2096 O O . MET A 1 286 ? 1.740 0.815 6.517 1.00 94.19 286 MET A O 1
ATOM 2100 N N . LEU A 1 287 ? 0.184 2.314 7.109 1.00 94.50 287 LEU A N 1
ATOM 2101 C CA . LEU A 1 287 ? -0.539 2.323 5.835 1.00 94.50 287 LEU A CA 1
ATOM 2102 C C . LEU A 1 287 ? 0.042 3.291 4.794 1.00 94.50 287 LEU A C 1
ATOM 2104 O O . LEU A 1 287 ? -0.551 3.424 3.723 1.00 94.50 287 LEU A O 1
ATOM 2108 N N . LYS A 1 288 ? 1.162 3.965 5.090 1.00 94.19 288 LYS A N 1
ATOM 2109 C CA . LYS A 1 288 ? 1.786 4.983 4.230 1.00 94.19 288 LYS A CA 1
ATOM 2110 C C . LYS A 1 288 ? 0.845 6.140 3.871 1.00 94.19 288 LYS A C 1
ATOM 2112 O O . LYS A 1 288 ? 0.878 6.676 2.768 1.00 94.19 288 LYS A O 1
ATOM 2117 N N . ARG A 1 289 ? -0.009 6.538 4.818 1.00 93.81 289 ARG A N 1
ATOM 2118 C CA . ARG A 1 289 ? -0.940 7.671 4.694 1.00 93.81 289 ARG A CA 1
ATOM 2119 C C . ARG A 1 289 ? -0.421 8.853 5.511 1.00 93.81 289 ARG A C 1
ATOM 2121 O O . ARG A 1 289 ? -0.882 9.083 6.630 1.00 93.81 289 ARG A O 1
ATOM 2128 N N . ALA A 1 290 ? 0.564 9.574 4.973 1.00 94.25 290 ALA A N 1
ATOM 2129 C CA . ALA A 1 290 ? 1.242 10.655 5.696 1.00 94.25 290 ALA A CA 1
ATOM 2130 C C . ALA A 1 290 ? 0.282 11.796 6.069 1.00 94.25 290 ALA A C 1
ATOM 2132 O O . ALA A 1 290 ? 0.284 12.238 7.215 1.00 94.25 290 ALA A O 1
ATOM 2133 N N . GLY A 1 291 ? -0.589 12.216 5.143 1.00 94.00 291 GLY A N 1
ATOM 2134 C CA . GLY A 1 291 ? -1.583 13.266 5.400 1.00 94.00 291 GLY A CA 1
ATOM 2135 C C . GLY A 1 291 ? -2.539 12.939 6.554 1.00 94.00 291 GLY A C 1
ATOM 2136 O O . GLY A 1 291 ? -2.679 13.731 7.482 1.00 94.00 291 GLY A O 1
ATOM 2137 N N . ASP A 1 292 ? -3.143 11.746 6.547 1.00 94.81 292 ASP A N 1
ATOM 2138 C CA . ASP A 1 292 ? -4.048 11.319 7.624 1.00 94.81 292 ASP A CA 1
ATOM 2139 C C . ASP A 1 292 ? -3.321 11.126 8.964 1.00 94.81 292 ASP A C 1
ATOM 2141 O O . ASP A 1 292 ? -3.904 11.348 10.024 1.00 94.81 292 ASP A O 1
ATOM 2145 N N . CYS A 1 293 ? -2.053 10.697 8.935 1.00 96.81 293 CYS A N 1
ATOM 2146 C CA . CYS A 1 293 ? -1.235 10.630 10.142 1.00 96.81 293 CYS A CA 1
ATOM 2147 C C . CYS A 1 293 ? -0.996 12.023 10.727 1.00 96.81 293 CYS A C 1
ATOM 2149 O O . CYS A 1 293 ? -1.126 12.191 11.938 1.00 96.81 293 CYS A O 1
ATOM 2151 N N . ALA A 1 294 ? -0.621 12.995 9.890 1.00 96.62 294 ALA A N 1
ATOM 2152 C CA . ALA A 1 294 ? -0.323 14.348 10.339 1.00 96.62 294 ALA A CA 1
ATOM 2153 C C . ALA A 1 294 ? -1.540 14.974 11.031 1.00 96.62 294 ALA A C 1
ATOM 2155 O O . ALA A 1 294 ? -1.417 15.407 12.173 1.00 96.62 294 ALA A O 1
ATOM 2156 N N . ALA A 1 295 ? -2.723 14.881 10.413 1.00 96.38 295 ALA A N 1
ATOM 2157 C CA . ALA A 1 295 ? -3.971 15.379 10.992 1.00 96.38 295 ALA A CA 1
ATOM 2158 C C . ALA A 1 295 ? -4.277 14.746 12.364 1.00 96.38 295 ALA A C 1
ATOM 2160 O O . ALA A 1 295 ? -4.491 15.451 13.347 1.00 96.38 295 ALA A O 1
ATOM 2161 N N . ALA A 1 296 ? -4.206 13.412 12.470 1.00 96.31 296 ALA A N 1
ATOM 2162 C CA . ALA A 1 296 ? -4.452 12.722 13.739 1.00 96.31 296 ALA A CA 1
ATOM 2163 C C . ALA A 1 296 ? -3.416 13.082 14.824 1.00 96.31 296 ALA A C 1
ATOM 2165 O O . ALA A 1 296 ? -3.753 13.180 16.004 1.00 96.31 296 ALA A O 1
ATOM 2166 N N . CYS A 1 297 ? -2.152 13.286 14.443 1.00 96.62 297 CYS A N 1
ATOM 2167 C CA . CYS A 1 297 ? -1.108 13.744 15.355 1.00 96.62 297 CYS A CA 1
ATOM 2168 C C . CYS A 1 297 ? -1.345 15.179 15.840 1.00 96.62 297 CYS A C 1
ATOM 2170 O O . CYS A 1 297 ? -1.171 15.438 17.027 1.00 96.62 297 CYS A O 1
ATOM 2172 N N . GLU A 1 298 ? -1.720 16.097 14.952 1.00 95.62 298 GLU A N 1
ATOM 2173 C CA . GLU A 1 298 ? -2.015 17.494 15.290 1.00 95.62 298 GLU A CA 1
ATOM 2174 C C . GLU A 1 298 ? -3.205 17.588 16.250 1.00 95.62 298 GLU A C 1
ATOM 2176 O O . GLU A 1 298 ? -3.100 18.237 17.291 1.00 95.62 298 GLU A O 1
ATOM 2181 N N . GLU A 1 299 ? -4.289 16.854 15.980 1.00 95.50 299 GLU A N 1
ATOM 2182 C CA . GLU A 1 299 ? -5.433 16.750 16.894 1.00 95.50 299 GLU A CA 1
ATOM 2183 C C . GLU A 1 299 ? -5.030 16.144 18.247 1.00 95.50 299 GLU A C 1
ATOM 2185 O O . GLU A 1 299 ? -5.420 16.639 19.304 1.00 95.50 299 GLU A O 1
ATOM 2190 N N . SER A 1 300 ? -4.206 15.091 18.240 1.00 95.12 300 SER A N 1
ATOM 2191 C CA . SER A 1 300 ? -3.720 14.470 19.474 1.00 95.12 300 SER A CA 1
ATOM 2192 C C . SER A 1 300 ? -2.842 15.416 20.295 1.00 95.12 300 SER A C 1
ATOM 2194 O O . SER A 1 300 ? -2.940 15.400 21.519 1.00 95.12 300 SER A O 1
ATOM 2196 N N . LEU A 1 301 ? -1.975 16.203 19.653 1.00 93.94 301 LEU A N 1
ATOM 2197 C CA . LEU A 1 301 ? -1.072 17.146 20.321 1.00 93.94 301 LEU A CA 1
ATOM 2198 C C . LEU A 1 301 ? -1.797 18.409 20.791 1.00 93.94 301 LEU A C 1
ATOM 2200 O O . LEU A 1 301 ? -1.340 19.037 21.740 1.00 93.94 301 LEU A O 1
ATOM 2204 N N . ALA A 1 302 ? -2.926 18.765 20.174 1.00 94.12 302 ALA A N 1
ATOM 2205 C CA . ALA A 1 302 ? -3.803 19.813 20.686 1.00 94.12 302 ALA A CA 1
ATOM 2206 C C . ALA A 1 302 ? -4.426 19.429 22.042 1.00 94.12 302 ALA A C 1
ATOM 2208 O O . ALA A 1 302 ? -4.668 20.304 22.872 1.00 94.12 302 ALA A O 1
ATOM 2209 N N . LEU A 1 303 ? -4.657 18.130 22.277 1.00 93.19 303 LEU A N 1
ATOM 2210 C CA . LEU A 1 303 ? -5.181 17.598 23.540 1.00 93.19 303 LEU A CA 1
ATOM 2211 C C . LEU A 1 303 ? -4.075 17.279 24.559 1.00 93.19 303 LEU A C 1
ATOM 2213 O O . LEU A 1 303 ? -4.219 17.591 25.738 1.00 93.19 303 LEU A O 1
ATOM 2217 N N . ASP A 1 304 ? -2.973 16.670 24.114 1.00 90.75 304 ASP A N 1
ATOM 2218 C CA . ASP A 1 304 ? -1.801 16.352 24.938 1.00 90.75 304 ASP A CA 1
ATOM 2219 C C . ASP A 1 304 ? -0.505 16.810 24.242 1.00 90.75 304 ASP A C 1
ATOM 2221 O O . ASP A 1 304 ? 0.148 16.030 23.533 1.00 90.75 304 ASP A O 1
ATOM 2225 N N . PRO A 1 305 ? -0.081 18.068 24.469 1.00 88.88 305 PRO A N 1
ATOM 2226 C CA . PRO A 1 305 ? 1.134 18.610 23.868 1.00 88.88 305 PRO A CA 1
ATOM 2227 C C . PRO A 1 305 ? 2.415 17.920 24.341 1.00 88.88 305 PRO A C 1
ATOM 2229 O O . PRO A 1 305 ? 3.453 18.059 23.693 1.00 88.88 305 PRO A O 1
ATOM 2232 N N . SER A 1 306 ? 2.381 17.204 25.471 1.00 86.94 306 SER A N 1
ATOM 2233 C CA . SER A 1 306 ? 3.564 16.608 26.104 1.00 86.94 306 SER A CA 1
ATOM 2234 C C . SER A 1 306 ? 3.990 15.277 25.475 1.00 86.94 306 SER A C 1
ATOM 2236 O O . SER A 1 306 ? 5.083 14.781 25.748 1.00 86.94 306 SER A O 1
ATOM 2238 N N . ASN A 1 307 ? 3.168 14.715 24.585 1.00 89.00 307 ASN A N 1
ATOM 2239 C CA . ASN A 1 307 ? 3.365 13.376 24.049 1.00 89.00 307 ASN A CA 1
ATOM 2240 C C . ASN A 1 307 ? 4.489 13.287 23.005 1.00 89.00 307 ASN A C 1
ATOM 2242 O O . ASN A 1 307 ? 4.281 13.416 21.793 1.00 89.00 307 ASN A O 1
ATOM 2246 N N . SER A 1 308 ? 5.693 12.964 23.468 1.00 91.25 308 SER A N 1
ATOM 2247 C CA . SER A 1 308 ? 6.873 12.826 22.612 1.00 91.25 308 SER A CA 1
ATOM 2248 C C . SER A 1 308 ? 6.734 11.765 21.519 1.00 91.25 308 SER A C 1
ATOM 2250 O O . SER A 1 308 ? 7.272 11.935 20.426 1.00 91.25 308 SER A O 1
ATOM 2252 N N . LYS A 1 309 ? 5.977 10.683 21.757 1.00 91.00 309 LYS A N 1
ATOM 2253 C CA . LYS A 1 309 ? 5.758 9.631 20.747 1.00 91.00 309 LYS A CA 1
ATOM 2254 C C . LYS A 1 309 ? 4.899 10.136 19.591 1.00 91.00 309 LYS A C 1
ATOM 2256 O O . LYS A 1 309 ? 5.190 9.828 18.440 1.00 91.00 309 LYS A O 1
ATOM 2261 N N . VAL A 1 310 ? 3.850 10.902 19.884 1.00 94.38 310 VAL A N 1
ATOM 2262 C CA . VAL A 1 310 ? 2.981 11.490 18.853 1.00 94.38 310 VAL A CA 1
ATOM 2263 C C . VAL A 1 310 ? 3.732 12.569 18.075 1.00 94.38 310 VAL A C 1
ATOM 2265 O O . VAL A 1 310 ? 3.659 12.589 16.848 1.00 94.38 310 VAL A O 1
ATOM 2268 N N . ARG A 1 311 ? 4.533 13.392 18.761 1.00 93.75 311 ARG A N 1
ATOM 2269 C CA . ARG A 1 311 ? 5.412 14.388 18.130 1.00 93.75 311 ARG A CA 1
ATOM 2270 C C . ARG A 1 311 ? 6.428 13.745 17.178 1.00 93.75 311 ARG A C 1
ATOM 2272 O O . ARG A 1 311 ? 6.579 14.197 16.048 1.00 93.75 311 ARG A O 1
ATOM 2279 N N . ALA A 1 312 ? 7.054 12.639 17.587 1.00 94.19 312 ALA A N 1
ATOM 2280 C CA . ALA A 1 312 ? 7.944 11.852 16.730 1.00 94.19 312 ALA A CA 1
ATOM 2281 C C . ALA A 1 312 ? 7.236 11.276 15.490 1.00 94.19 312 ALA A C 1
ATOM 2283 O O . ALA A 1 312 ? 7.796 11.279 14.391 1.00 94.19 312 ALA A O 1
ATOM 2284 N N . ARG A 1 313 ? 5.986 10.818 15.635 1.00 95.56 313 ARG A N 1
ATOM 2285 C CA . ARG A 1 313 ? 5.173 10.363 14.495 1.00 95.56 313 ARG A CA 1
ATOM 2286 C C . ARG A 1 313 ? 4.802 11.502 13.550 1.00 95.56 313 ARG A C 1
ATOM 2288 O O . ARG A 1 313 ? 4.876 11.301 12.344 1.00 95.56 313 ARG A O 1
ATOM 2295 N N . LEU A 1 314 ? 4.468 12.684 14.074 1.00 95.88 314 LEU A N 1
ATOM 2296 C CA . LEU A 1 314 ? 4.189 13.865 13.251 1.00 95.88 314 LEU A CA 1
ATOM 2297 C C . LEU A 1 314 ? 5.412 14.244 12.415 1.00 95.88 314 LEU A C 1
ATOM 2299 O O . LEU A 1 314 ? 5.302 14.393 11.202 1.00 95.88 314 LEU A O 1
ATOM 2303 N N . ALA A 1 315 ? 6.587 14.286 13.046 1.00 95.62 315 ALA A N 1
ATOM 2304 C CA . ALA A 1 315 ? 7.846 14.512 12.347 1.00 95.62 315 ALA A CA 1
ATOM 2305 C C . ALA A 1 315 ? 8.107 13.441 11.274 1.00 95.62 315 ALA A C 1
ATOM 2307 O O . ALA A 1 315 ? 8.519 13.768 10.168 1.00 95.62 315 ALA A O 1
ATOM 2308 N N . SER A 1 316 ? 7.798 12.169 11.552 1.00 96.31 316 SER A N 1
ATOM 2309 C CA . SER A 1 316 ? 7.922 11.084 10.563 1.00 96.31 316 SER A CA 1
ATOM 2310 C C . SER A 1 316 ? 6.972 11.268 9.370 1.00 96.31 316 SER A C 1
ATOM 2312 O O . SER A 1 316 ? 7.358 11.022 8.231 1.00 96.31 316 SER A O 1
ATOM 2314 N N . ALA A 1 317 ? 5.742 11.735 9.606 1.00 96.62 317 ALA A N 1
ATOM 2315 C CA . ALA A 1 317 ? 4.784 12.045 8.545 1.00 96.62 317 ALA A CA 1
ATOM 2316 C C . ALA A 1 317 ? 5.212 13.262 7.705 1.00 96.62 317 ALA A C 1
ATOM 2318 O O . ALA A 1 317 ? 5.039 13.256 6.488 1.00 96.62 317 ALA A O 1
ATOM 2319 N N . GLN A 1 318 ? 5.805 14.281 8.332 1.00 96.62 318 GLN A N 1
ATOM 2320 C CA . GLN A 1 318 ? 6.374 15.448 7.646 1.00 96.62 318 GLN A CA 1
ATOM 2321 C C . GLN A 1 318 ? 7.593 15.054 6.800 1.00 96.62 318 GLN A C 1
ATOM 2323 O O . GLN A 1 318 ? 7.673 15.417 5.628 1.00 96.62 318 GLN A O 1
ATOM 2328 N N . VAL A 1 319 ? 8.486 14.213 7.336 1.00 96.94 319 VAL A N 1
ATOM 2329 C CA . VAL A 1 319 ? 9.591 13.612 6.571 1.00 96.94 319 VAL A CA 1
ATOM 2330 C C . VAL A 1 319 ? 9.065 12.852 5.365 1.00 96.94 319 VAL A C 1
ATOM 2332 O O . VAL A 1 319 ? 9.600 13.024 4.277 1.00 96.94 319 VAL A O 1
ATOM 2335 N N . ALA A 1 320 ? 7.992 12.071 5.512 1.00 96.25 320 ALA A N 1
ATOM 2336 C CA . ALA A 1 320 ? 7.427 11.317 4.396 1.00 96.25 320 ALA A CA 1
ATOM 2337 C C . ALA A 1 320 ? 6.976 12.176 3.215 1.00 96.25 320 ALA A C 1
ATOM 2339 O O . ALA A 1 320 ? 6.966 11.688 2.084 1.00 96.25 320 ALA A O 1
ATOM 2340 N N . ARG A 1 321 ? 6.678 13.451 3.479 1.00 94.50 321 ARG A N 1
ATOM 2341 C CA . ARG A 1 321 ? 6.323 14.476 2.495 1.00 94.50 321 ARG A CA 1
ATOM 2342 C C . ARG A 1 321 ? 7.507 15.326 2.024 1.00 94.50 321 ARG A C 1
ATOM 2344 O O . ARG A 1 321 ? 7.334 16.161 1.143 1.00 94.50 321 ARG A O 1
ATOM 2351 N N . GLY A 1 322 ? 8.701 15.101 2.574 1.00 94.44 322 GLY A N 1
ATOM 2352 C CA . GLY A 1 322 ? 9.921 15.862 2.294 1.00 94.44 322 GLY A CA 1
ATOM 2353 C C . GLY A 1 322 ? 10.083 17.145 3.118 1.00 94.44 322 GLY A C 1
ATOM 2354 O O . GLY A 1 322 ? 11.014 17.906 2.865 1.00 94.44 322 GLY A O 1
ATOM 2355 N N . ASP A 1 323 ? 9.224 17.387 4.111 1.00 94.69 323 ASP A N 1
ATOM 2356 C CA . ASP A 1 323 ? 9.200 18.616 4.915 1.00 94.69 323 ASP A CA 1
ATOM 2357 C C . ASP A 1 323 ? 10.168 18.527 6.120 1.00 94.69 323 ASP A C 1
ATOM 2359 O O . ASP A 1 323 ? 9.764 18.546 7.287 1.00 94.69 323 ASP A O 1
ATOM 2363 N N . PHE A 1 324 ? 11.473 18.388 5.853 1.00 94.94 324 PHE A N 1
ATOM 2364 C CA . PHE A 1 324 ? 12.491 18.125 6.887 1.00 94.94 324 PHE A CA 1
ATOM 2365 C C . PHE A 1 324 ? 12.648 19.255 7.917 1.00 94.94 324 PHE A C 1
ATOM 2367 O O . PHE A 1 324 ? 12.832 18.990 9.108 1.00 94.94 324 PHE A O 1
ATOM 2374 N N . ASP A 1 325 ? 12.554 20.515 7.490 1.00 94.00 325 ASP A N 1
ATOM 2375 C CA . ASP A 1 325 ? 12.678 21.670 8.387 1.00 94.00 325 ASP A CA 1
ATOM 2376 C C . ASP A 1 325 ? 11.505 21.748 9.366 1.00 94.00 325 ASP A C 1
ATOM 2378 O O . ASP A 1 325 ? 11.692 21.933 10.573 1.00 94.00 325 ASP A O 1
ATOM 2382 N N . THR A 1 326 ? 10.290 21.515 8.867 1.00 93.88 326 THR A N 1
ATOM 2383 C CA . THR A 1 326 ? 9.085 21.429 9.694 1.00 93.88 326 THR A CA 1
ATOM 2384 C C . THR A 1 326 ? 9.164 20.241 10.650 1.00 93.88 326 THR A C 1
ATOM 2386 O O . THR A 1 326 ? 8.808 20.386 11.820 1.00 93.88 326 THR A O 1
ATOM 2389 N N . ALA A 1 327 ? 9.706 19.101 10.207 1.00 94.06 327 ALA A N 1
ATOM 2390 C CA . ALA A 1 327 ? 9.947 17.938 11.062 1.00 94.06 327 ALA A CA 1
ATOM 2391 C C . ALA A 1 327 ? 10.902 18.251 12.220 1.00 94.06 327 ALA A C 1
ATOM 2393 O O . ALA A 1 327 ? 10.606 17.930 13.372 1.00 94.06 327 ALA A O 1
ATOM 2394 N N . ARG A 1 328 ? 12.013 18.947 11.955 1.00 93.56 328 ARG A N 1
ATOM 2395 C CA . ARG A 1 328 ? 12.938 19.402 13.006 1.00 93.56 328 ARG A CA 1
ATOM 2396 C C . ARG A 1 328 ? 12.282 20.388 13.962 1.00 93.56 328 ARG A C 1
ATOM 2398 O O . ARG A 1 328 ? 12.414 20.233 15.173 1.00 93.56 328 ARG A O 1
ATOM 2405 N N . SER A 1 329 ? 11.560 21.375 13.431 1.00 91.56 329 SER A N 1
ATOM 2406 C CA . SER A 1 329 ? 10.845 22.362 14.245 1.00 91.56 329 SER A CA 1
ATOM 2407 C C . SER A 1 329 ? 9.807 21.694 15.149 1.00 91.56 329 SER A C 1
ATOM 2409 O O . SER A 1 329 ? 9.738 22.010 16.334 1.00 91.56 329 SER A O 1
ATOM 2411 N N . THR A 1 330 ? 9.087 20.700 14.622 1.00 90.81 330 THR A N 1
ATOM 2412 C CA . THR A 1 330 ? 8.102 19.906 15.365 1.00 90.81 330 THR A CA 1
ATOM 2413 C C . THR A 1 330 ? 8.742 19.136 16.512 1.00 90.81 330 THR A C 1
ATOM 2415 O O . THR A 1 330 ? 8.147 19.055 17.580 1.00 90.81 330 THR A O 1
ATOM 2418 N N . LEU A 1 331 ? 9.946 18.584 16.334 1.00 89.38 331 LEU A N 1
ATOM 2419 C CA . LEU A 1 331 ? 10.683 17.907 17.411 1.00 89.38 331 LEU A CA 1
ATOM 2420 C C . LEU A 1 331 ? 11.276 18.892 18.435 1.00 89.38 331 LEU A C 1
ATOM 2422 O O . LEU A 1 331 ? 11.482 18.505 19.587 1.00 89.38 331 LEU A O 1
ATOM 2426 N N . GLY A 1 332 ? 11.489 20.149 18.034 1.00 81.25 332 GLY A N 1
ATOM 2427 C CA . GLY A 1 332 ? 12.063 21.217 18.849 1.00 81.25 332 GLY A CA 1
ATOM 2428 C C . GLY A 1 332 ? 13.550 21.012 19.149 1.00 81.25 332 GLY A C 1
ATOM 2429 O O . GLY A 1 332 ? 14.216 20.145 18.580 1.00 81.25 332 GLY A O 1
ATOM 2430 N N . LEU A 1 333 ? 14.083 21.806 20.084 1.00 64.38 333 LEU A N 1
ATOM 2431 C CA . LEU A 1 333 ? 15.358 21.487 20.727 1.00 64.38 333 LEU A CA 1
ATOM 2432 C C . LEU A 1 333 ? 15.113 20.249 21.593 1.00 64.38 333 LEU A C 1
ATOM 2434 O O . LEU A 1 333 ? 14.559 20.358 22.685 1.00 64.38 333 LEU A O 1
ATOM 2438 N N . ALA A 1 334 ? 15.440 19.062 21.080 1.00 56.31 334 ALA A N 1
ATOM 2439 C CA . ALA A 1 334 ? 15.344 17.846 21.871 1.00 56.31 334 ALA A CA 1
ATOM 2440 C C . ALA A 1 334 ? 16.211 18.016 23.125 1.00 56.31 334 ALA A C 1
ATOM 2442 O O . ALA A 1 334 ? 17.435 18.095 23.036 1.00 56.31 334 ALA A O 1
ATOM 2443 N N . ASN A 1 335 ? 15.578 18.094 24.296 1.00 57.78 335 ASN A N 1
ATOM 2444 C CA . ASN A 1 335 ? 16.305 17.966 25.550 1.00 57.78 335 ASN A CA 1
ATOM 2445 C C . ASN A 1 335 ? 16.934 16.568 25.566 1.00 57.78 335 ASN A C 1
ATOM 2447 O O . ASN A 1 335 ? 16.245 15.589 25.274 1.00 57.78 335 ASN A O 1
ATOM 2451 N N . GLU A 1 336 ? 18.210 16.459 25.943 1.00 58.31 336 GLU A N 1
ATOM 2452 C CA . GLU A 1 336 ? 18.962 15.188 25.956 1.00 58.31 336 GLU A CA 1
ATOM 2453 C C . GLU A 1 336 ? 18.277 14.069 26.770 1.00 58.31 336 GLU A C 1
ATOM 2455 O O . GLU A 1 336 ? 18.570 12.890 26.588 1.00 58.31 336 GLU A O 1
ATOM 2460 N N . ALA A 1 337 ? 17.322 14.425 27.635 1.00 62.97 337 ALA A N 1
ATOM 2461 C CA . ALA A 1 337 ? 16.506 13.499 28.409 1.00 62.97 337 ALA A CA 1
ATOM 2462 C C . ALA A 1 337 ? 15.502 12.677 27.570 1.00 62.97 337 ALA A C 1
ATOM 2464 O O . ALA A 1 337 ? 15.110 11.590 27.997 1.00 62.97 337 ALA A O 1
ATOM 2465 N N . ASP A 1 338 ? 15.078 13.151 26.391 1.00 81.00 338 ASP A N 1
ATOM 2466 C CA . ASP A 1 338 ? 14.102 12.442 25.557 1.00 81.00 338 ASP A CA 1
ATOM 2467 C C . ASP A 1 338 ? 14.778 11.657 24.426 1.00 81.00 338 ASP A C 1
ATOM 2469 O O . ASP A 1 338 ? 15.048 12.151 23.322 1.00 81.00 338 ASP A O 1
ATOM 2473 N N . SER A 1 339 ? 15.035 10.380 24.713 1.00 85.75 339 SER A N 1
ATOM 2474 C CA . SER A 1 339 ? 15.633 9.448 23.756 1.00 85.75 339 SER A CA 1
ATOM 2475 C C . SER A 1 339 ? 14.795 9.258 22.483 1.00 85.75 339 SER A C 1
ATOM 2477 O O . SER A 1 339 ? 15.364 9.031 21.415 1.00 85.75 339 SER A O 1
ATOM 2479 N N . VAL A 1 340 ? 13.463 9.394 22.547 1.00 88.31 340 VAL A N 1
ATOM 2480 C CA . VAL A 1 340 ? 12.571 9.187 21.392 1.00 88.31 340 VAL A CA 1
ATOM 2481 C C . VAL A 1 340 ? 12.735 10.321 20.385 1.00 88.31 340 VAL A C 1
ATOM 2483 O O . VAL A 1 340 ? 12.922 10.074 19.189 1.00 88.31 340 VAL A O 1
ATOM 2486 N N . LEU A 1 341 ? 12.715 11.566 20.864 1.00 88.81 341 LEU A N 1
ATOM 2487 C CA . LEU A 1 341 ? 12.880 12.747 20.012 1.00 88.81 341 LEU A CA 1
ATOM 2488 C C . LEU A 1 341 ? 14.303 12.830 19.454 1.00 88.81 341 LEU A C 1
ATOM 2490 O O . LEU A 1 341 ? 14.485 13.078 18.262 1.00 88.81 341 LEU A O 1
ATOM 2494 N N . THR A 1 342 ? 15.303 12.522 20.283 1.00 89.56 342 THR A N 1
ATOM 2495 C CA . THR A 1 342 ? 16.714 12.491 19.870 1.00 89.56 342 THR A CA 1
ATOM 2496 C C . THR A 1 342 ? 16.959 11.463 18.763 1.00 89.56 342 THR A C 1
ATOM 2498 O O . THR A 1 342 ? 17.627 11.759 17.771 1.00 89.56 342 THR A O 1
ATOM 2501 N N . ASN A 1 343 ? 16.396 10.258 18.887 1.00 90.94 343 ASN A N 1
ATOM 2502 C CA . ASN A 1 343 ? 16.500 9.239 17.843 1.00 90.94 343 ASN A CA 1
ATOM 2503 C C . ASN A 1 343 ? 15.794 9.676 16.556 1.00 90.94 343 ASN A C 1
ATOM 2505 O O . ASN A 1 343 ? 16.339 9.478 15.474 1.00 90.94 343 ASN A O 1
ATOM 2509 N N . SER A 1 344 ? 14.634 10.325 16.665 1.00 91.62 344 SER A N 1
ATOM 2510 C CA . SER A 1 344 ? 13.895 10.838 15.505 1.00 91.62 344 SER A CA 1
ATOM 2511 C C . SER A 1 344 ? 14.689 11.913 14.748 1.00 91.62 344 SER A C 1
ATOM 2513 O O . SER A 1 344 ? 14.788 11.849 13.526 1.00 91.62 344 SER A O 1
ATOM 2515 N N . LEU A 1 345 ? 15.354 12.837 15.455 1.00 92.19 345 LEU A N 1
ATOM 2516 C CA . LEU A 1 345 ? 16.254 13.827 14.843 1.00 92.19 345 LEU A CA 1
ATOM 2517 C C . LEU A 1 345 ? 17.437 13.179 14.111 1.00 92.19 345 LEU A C 1
ATOM 2519 O O . LEU A 1 345 ? 17.790 13.600 13.009 1.00 92.19 345 LEU A O 1
ATOM 2523 N N . LYS A 1 346 ? 18.038 12.133 14.693 1.00 92.69 346 LYS A N 1
ATOM 2524 C CA . LYS A 1 346 ? 19.112 11.373 14.031 1.00 92.69 346 LYS A CA 1
ATOM 2525 C C . LYS A 1 346 ? 18.617 10.694 12.753 1.00 92.69 346 LYS A C 1
ATOM 2527 O O . LYS A 1 346 ? 19.320 10.727 11.746 1.00 92.69 346 LYS A O 1
ATOM 2532 N N . GLN A 1 347 ? 17.415 10.117 12.777 1.00 93.38 347 GLN A N 1
ATOM 2533 C CA . GLN A 1 347 ? 16.806 9.495 11.596 1.00 93.38 347 GLN A CA 1
ATOM 2534 C C . GLN A 1 347 ? 16.529 10.514 10.484 1.00 93.38 347 GLN A C 1
ATOM 2536 O O . GLN A 1 347 ? 16.807 10.224 9.321 1.00 93.38 347 GLN A O 1
ATOM 2541 N N . ILE A 1 348 ? 16.068 11.722 10.830 1.00 94.56 348 ILE A N 1
ATOM 2542 C CA . ILE A 1 348 ? 15.900 12.830 9.874 1.00 94.56 348 ILE A CA 1
ATOM 2543 C C . ILE A 1 348 ? 17.230 13.142 9.179 1.00 94.56 348 ILE A C 1
ATOM 2545 O O . ILE A 1 348 ? 17.319 13.048 7.957 1.00 94.56 348 ILE A O 1
ATOM 2549 N N . GLY A 1 349 ? 18.285 13.403 9.960 1.00 95.06 349 GLY A N 1
ATOM 2550 C CA . GLY A 1 349 ? 19.605 13.720 9.409 1.00 95.06 349 GLY A CA 1
ATOM 2551 C C . GLY A 1 349 ? 20.189 12.593 8.552 1.00 95.06 349 GLY A C 1
ATOM 2552 O O . GLY A 1 349 ? 20.768 12.856 7.501 1.00 95.06 349 GLY A O 1
ATOM 2553 N N . SER A 1 350 ? 19.992 11.333 8.956 1.00 95.62 350 SER A N 1
ATOM 2554 C CA . SER A 1 350 ? 20.393 10.173 8.153 1.00 95.62 350 SER A CA 1
ATOM 2555 C C . SER A 1 350 ? 19.641 10.110 6.822 1.00 95.62 350 SER A C 1
ATOM 2557 O O . SER A 1 350 ? 20.251 9.844 5.791 1.00 95.62 350 SER A O 1
ATOM 2559 N N . THR A 1 351 ? 18.332 10.368 6.833 1.00 96.44 351 THR A N 1
ATOM 2560 C CA . THR A 1 351 ? 17.483 10.330 5.632 1.00 96.44 351 THR A CA 1
ATOM 2561 C C . THR A 1 351 ? 17.897 11.408 4.631 1.00 96.44 351 THR A C 1
ATOM 2563 O O . THR A 1 351 ? 18.053 11.117 3.446 1.00 96.44 351 THR A O 1
ATOM 2566 N N . GLU A 1 352 ? 18.142 12.636 5.092 1.00 95.88 352 GLU A N 1
ATOM 2567 C CA . GLU A 1 352 ? 18.626 13.724 4.232 1.00 95.88 352 GLU A CA 1
ATOM 2568 C C . GLU A 1 352 ? 20.025 13.461 3.686 1.00 95.88 352 GLU A C 1
ATOM 2570 O O . GLU A 1 352 ? 20.278 13.733 2.514 1.00 95.88 352 GLU A O 1
ATOM 2575 N N . ALA A 1 353 ? 20.925 12.895 4.496 1.00 96.94 353 ALA A N 1
ATOM 2576 C CA . ALA A 1 353 ? 22.257 12.525 4.030 1.00 96.94 353 ALA A CA 1
ATOM 2577 C C . ALA A 1 353 ? 22.183 11.486 2.900 1.00 96.94 353 ALA A C 1
ATOM 2579 O O . ALA A 1 353 ? 22.842 11.649 1.873 1.00 96.94 353 ALA A O 1
ATOM 2580 N N . THR A 1 354 ? 21.338 10.458 3.044 1.00 96.94 354 THR A N 1
ATOM 2581 C CA . THR A 1 354 ? 21.112 9.460 1.988 1.00 96.94 354 THR A CA 1
ATOM 2582 C C . THR A 1 354 ? 20.459 10.075 0.748 1.00 96.94 354 THR A C 1
ATOM 2584 O O . THR A 1 354 ? 20.851 9.738 -0.369 1.00 96.94 354 THR A O 1
ATOM 2587 N N . LEU A 1 355 ? 19.501 10.995 0.909 1.00 97.06 355 LEU A N 1
ATOM 2588 C CA . LEU A 1 355 ? 18.882 11.704 -0.216 1.00 97.06 355 LEU A CA 1
ATOM 2589 C C . LEU A 1 355 ? 19.913 12.550 -0.980 1.00 97.06 355 LEU A C 1
ATOM 2591 O O . LEU A 1 355 ? 19.976 12.479 -2.207 1.00 97.06 355 LEU A O 1
ATOM 2595 N N . ALA A 1 356 ? 20.762 13.287 -0.262 1.00 97.31 356 ALA A N 1
ATOM 2596 C CA . ALA A 1 356 ? 21.823 14.100 -0.847 1.00 97.31 356 ALA A CA 1
ATOM 2597 C C . ALA A 1 356 ? 22.891 13.246 -1.549 1.00 97.31 356 ALA A C 1
ATOM 2599 O O . ALA A 1 356 ? 23.364 13.607 -2.626 1.00 97.31 356 ALA A O 1
ATOM 2600 N N . GLU A 1 357 ? 23.266 12.098 -0.979 1.00 97.12 357 GLU A N 1
ATOM 2601 C CA . GLU A 1 357 ? 24.183 11.161 -1.634 1.00 97.12 357 GLU A CA 1
ATOM 2602 C C . GLU A 1 357 ? 23.568 10.577 -2.919 1.00 97.12 357 GLU A C 1
ATOM 2604 O O . GLU A 1 357 ? 24.253 10.484 -3.940 1.00 97.12 357 GLU A O 1
ATOM 2609 N N . ALA A 1 358 ? 22.274 10.243 -2.911 1.00 97.12 358 ALA A N 1
ATOM 2610 C CA . ALA A 1 358 ? 21.574 9.762 -4.100 1.00 97.12 358 ALA A CA 1
ATOM 2611 C C . ALA A 1 358 ? 21.520 10.828 -5.212 1.00 97.12 358 ALA A C 1
ATOM 2613 O O . ALA A 1 358 ? 21.771 10.518 -6.379 1.00 97.12 358 ALA A O 1
ATOM 2614 N N . ASP A 1 359 ? 21.288 12.094 -4.854 1.00 96.69 359 ASP A N 1
ATOM 2615 C CA . ASP A 1 359 ? 21.344 13.222 -5.792 1.00 96.69 359 ASP A CA 1
ATOM 2616 C C . ASP A 1 359 ? 22.748 13.424 -6.384 1.00 96.69 359 ASP A C 1
ATOM 2618 O O . ASP A 1 359 ? 22.903 13.659 -7.589 1.00 96.69 359 ASP A O 1
ATOM 2622 N N . GLN A 1 360 ? 23.794 13.276 -5.566 1.00 97.31 360 GLN A N 1
ATOM 2623 C CA . GLN A 1 360 ? 25.179 13.318 -6.039 1.00 97.31 360 GLN A CA 1
ATOM 2624 C C . GLN A 1 360 ? 25.493 12.157 -6.986 1.00 97.31 360 GLN A C 1
ATOM 2626 O O . GLN A 1 360 ? 26.145 12.373 -8.006 1.00 97.31 360 GLN A O 1
ATOM 2631 N N . ALA A 1 361 ? 25.029 10.941 -6.682 1.00 96.81 361 ALA A N 1
ATOM 2632 C CA . ALA A 1 361 ? 25.209 9.782 -7.556 1.00 96.81 361 ALA A CA 1
ATOM 2633 C C . ALA A 1 361 ? 24.546 10.008 -8.924 1.00 96.81 361 ALA A C 1
ATOM 2635 O O . ALA A 1 361 ? 25.163 9.749 -9.958 1.00 96.81 361 ALA A O 1
ATOM 2636 N N . LEU A 1 362 ? 23.333 10.570 -8.946 1.00 94.56 362 LEU A N 1
ATOM 2637 C CA . LEU A 1 362 ? 22.669 10.938 -10.195 1.00 94.56 362 LEU A CA 1
ATOM 2638 C C . LEU A 1 362 ? 23.477 11.990 -10.973 1.00 94.56 362 LEU A C 1
ATOM 2640 O O . LEU A 1 362 ? 23.690 11.839 -12.174 1.00 94.56 362 LEU A O 1
ATOM 2644 N N . SER A 1 363 ? 24.000 13.004 -10.281 1.00 94.75 363 SER A N 1
ATOM 2645 C CA . SER A 1 363 ? 24.805 14.079 -10.884 1.00 94.75 363 SER A CA 1
ATOM 2646 C C . SER A 1 363 ? 26.141 13.586 -11.458 1.00 94.75 363 SER A C 1
ATOM 2648 O O . SER A 1 363 ? 26.652 14.159 -12.416 1.00 94.75 363 SER A O 1
ATOM 2650 N N . ARG A 1 364 ? 26.700 12.500 -10.908 1.00 95.94 364 ARG A N 1
ATOM 2651 C CA . ARG A 1 364 ? 27.912 11.827 -11.415 1.00 95.94 364 ARG A CA 1
ATOM 2652 C C . ARG A 1 364 ? 27.64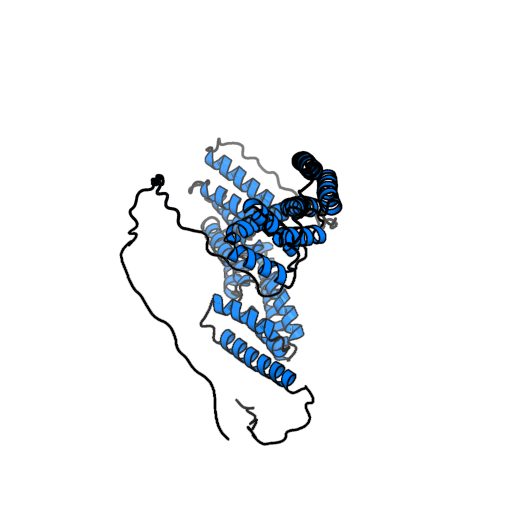7 10.904 -12.608 1.00 95.94 364 ARG A C 1
ATOM 2654 O O . ARG A 1 364 ? 28.588 10.315 -13.131 1.00 95.94 364 ARG A O 1
ATOM 2661 N N . GLY A 1 365 ? 26.394 10.768 -13.043 1.00 94.62 365 GLY A N 1
ATOM 2662 C CA . GLY A 1 365 ? 26.022 9.861 -14.127 1.00 94.62 365 GLY A CA 1
ATOM 2663 C C . GLY A 1 365 ? 25.920 8.397 -13.693 1.00 94.62 365 GLY A C 1
ATOM 2664 O O . GLY A 1 365 ? 26.087 7.506 -14.523 1.00 94.62 365 GLY A O 1
ATOM 2665 N N . GLU A 1 366 ? 25.614 8.128 -12.419 1.00 97.00 366 GLU A N 1
ATOM 2666 C CA . GLU A 1 366 ? 25.387 6.779 -11.878 1.00 97.00 366 GLU A CA 1
ATOM 2667 C C . GLU A 1 366 ? 23.884 6.521 -11.595 1.00 97.00 366 GLU A C 1
ATOM 2669 O O . GLU A 1 366 ? 23.490 6.281 -10.446 1.00 97.00 366 GLU A O 1
ATOM 2674 N N . PRO A 1 367 ? 22.993 6.538 -12.612 1.00 96.50 367 PRO A N 1
ATOM 2675 C CA . PRO A 1 367 ? 21.544 6.511 -12.398 1.00 96.50 367 PRO A CA 1
ATOM 2676 C C . PRO A 1 367 ? 21.042 5.205 -11.768 1.00 96.50 367 PRO A C 1
ATOM 2678 O O . PRO A 1 367 ? 20.043 5.218 -11.055 1.00 96.50 367 PRO A O 1
ATOM 2681 N N . ALA A 1 368 ? 21.730 4.076 -11.975 1.00 96.62 368 ALA A N 1
ATOM 2682 C CA . ALA A 1 368 ? 21.371 2.802 -11.345 1.00 96.62 368 ALA A CA 1
ATOM 2683 C C . ALA A 1 368 ? 21.614 2.816 -9.826 1.00 96.62 368 ALA A C 1
ATOM 2685 O O . ALA A 1 368 ? 20.777 2.337 -9.060 1.00 96.62 368 ALA A O 1
ATOM 2686 N N . LYS A 1 369 ? 22.738 3.400 -9.384 1.00 96.88 369 LYS A N 1
ATOM 2687 C CA . LYS A 1 369 ? 23.048 3.557 -7.959 1.00 96.88 369 LYS A CA 1
ATOM 2688 C C . LYS A 1 369 ? 22.048 4.510 -7.306 1.00 96.88 369 LYS A C 1
ATOM 2690 O O . LYS A 1 369 ? 21.438 4.146 -6.303 1.00 96.88 369 LYS A O 1
ATOM 2695 N N . ALA A 1 370 ? 21.829 5.675 -7.919 1.00 97.69 370 ALA A N 1
ATOM 2696 C CA . ALA A 1 370 ? 20.862 6.659 -7.441 1.00 97.69 370 ALA A CA 1
ATOM 2697 C C . ALA A 1 370 ? 19.448 6.067 -7.334 1.00 97.69 370 ALA A C 1
ATOM 2699 O O . ALA A 1 370 ? 18.787 6.226 -6.313 1.00 97.69 370 ALA A O 1
ATOM 2700 N N . LEU A 1 371 ? 19.007 5.306 -8.342 1.00 97.31 371 LEU A N 1
ATOM 2701 C CA . LEU A 1 371 ? 17.700 4.651 -8.339 1.00 97.31 371 LEU A CA 1
ATOM 2702 C C . LEU A 1 371 ? 17.520 3.681 -7.164 1.00 97.31 371 LEU A C 1
ATOM 2704 O O . LEU A 1 371 ? 16.466 3.696 -6.535 1.00 97.31 371 LEU A O 1
ATOM 2708 N N . ASN A 1 372 ? 18.528 2.863 -6.846 1.00 96.94 372 ASN A N 1
ATOM 2709 C CA . ASN A 1 372 ? 18.451 1.943 -5.706 1.00 96.94 372 ASN A CA 1
ATOM 2710 C C . ASN A 1 372 ? 18.316 2.696 -4.375 1.00 96.94 372 ASN A C 1
ATOM 2712 O O . ASN A 1 372 ? 17.542 2.293 -3.508 1.00 96.94 372 ASN A O 1
ATOM 2716 N N . MET A 1 373 ? 19.042 3.806 -4.225 1.00 97.81 373 MET A N 1
ATOM 2717 C CA . MET A 1 373 ? 18.958 4.651 -3.033 1.00 97.81 373 MET A CA 1
ATOM 2718 C C . MET A 1 373 ? 17.596 5.344 -2.932 1.00 97.81 373 MET A C 1
ATOM 2720 O O . MET A 1 373 ? 16.971 5.304 -1.875 1.00 97.81 373 MET A O 1
ATOM 2724 N N . PHE A 1 374 ? 17.095 5.911 -4.033 1.00 97.75 374 PHE A N 1
ATOM 2725 C CA . PHE A 1 374 ? 15.772 6.533 -4.078 1.00 97.75 374 PHE A CA 1
ATOM 2726 C C . PHE A 1 374 ? 14.645 5.535 -3.792 1.00 97.75 374 PHE A C 1
ATOM 2728 O O . PHE A 1 374 ? 13.753 5.849 -3.014 1.00 97.75 374 PHE A O 1
ATOM 2735 N N . ALA A 1 375 ? 14.708 4.320 -4.343 1.00 95.94 375 ALA A N 1
ATOM 2736 C CA . ALA A 1 375 ? 13.722 3.275 -4.067 1.00 95.94 375 ALA A CA 1
ATOM 2737 C C . ALA A 1 375 ? 13.737 2.840 -2.590 1.00 95.94 375 ALA A C 1
ATOM 2739 O O . ALA A 1 375 ? 12.684 2.618 -1.991 1.00 95.94 375 ALA A O 1
ATOM 2740 N N . ASN A 1 376 ? 14.922 2.758 -1.970 1.00 95.75 376 ASN A N 1
ATOM 2741 C CA . ASN A 1 376 ? 15.026 2.499 -0.535 1.00 95.75 376 ASN A CA 1
ATOM 2742 C C . ASN A 1 376 ? 14.371 3.635 0.269 1.00 95.75 376 ASN A C 1
ATOM 2744 O O . ASN A 1 376 ? 13.512 3.364 1.110 1.00 95.75 376 ASN A O 1
ATOM 2748 N N . LEU A 1 377 ? 14.694 4.892 -0.049 1.00 96.75 377 LEU A N 1
ATOM 2749 C CA . LEU A 1 377 ? 14.096 6.064 0.593 1.00 96.75 377 LEU A CA 1
ATOM 2750 C C . LEU A 1 377 ? 12.570 6.096 0.444 1.00 96.75 377 LEU A C 1
ATOM 2752 O O . LEU A 1 377 ? 11.883 6.305 1.438 1.00 96.75 377 LEU A O 1
ATOM 2756 N N . GLU A 1 378 ? 12.031 5.828 -0.747 1.00 95.50 378 GLU A N 1
ATOM 2757 C CA . GLU A 1 378 ? 10.583 5.733 -0.994 1.00 95.50 378 GLU A CA 1
ATOM 2758 C C . GLU A 1 378 ? 9.943 4.617 -0.151 1.00 95.50 378 GLU A C 1
ATOM 2760 O O . GLU A 1 378 ? 8.836 4.750 0.374 1.00 95.50 378 GLU A O 1
ATOM 2765 N N . SER A 1 379 ? 10.640 3.493 0.024 1.00 93.06 379 SER A N 1
ATOM 2766 C CA . SER A 1 379 ? 10.111 2.374 0.799 1.00 93.06 379 SER A CA 1
ATOM 2767 C C . SER A 1 379 ? 10.091 2.638 2.310 1.00 93.06 379 SER A C 1
ATOM 2769 O O . SER A 1 379 ? 9.149 2.187 2.969 1.00 93.06 379 SER A O 1
ATOM 2771 N N . THR A 1 380 ? 11.075 3.375 2.834 1.00 92.25 380 THR A N 1
ATOM 2772 C CA . THR A 1 380 ? 11.348 3.509 4.275 1.00 92.25 380 THR A CA 1
ATOM 2773 C C . THR A 1 380 ? 10.871 4.822 4.881 1.00 92.25 380 THR A C 1
ATOM 2775 O O . THR A 1 380 ? 10.305 4.803 5.971 1.00 92.25 380 THR A O 1
ATOM 2778 N N . ALA A 1 381 ? 11.082 5.947 4.196 1.00 93.62 381 ALA A N 1
ATOM 2779 C CA . ALA A 1 381 ? 10.885 7.276 4.766 1.00 93.62 381 ALA A CA 1
ATOM 2780 C C . ALA A 1 381 ? 10.027 8.175 3.874 1.00 93.62 381 ALA A C 1
ATOM 2782 O O . ALA A 1 381 ? 9.023 8.684 4.344 1.00 93.62 381 ALA A O 1
ATOM 2783 N N . LEU A 1 382 ? 10.377 8.335 2.597 1.00 95.38 382 LEU A N 1
ATOM 2784 C CA . LEU A 1 382 ? 9.872 9.363 1.677 1.00 95.38 382 LEU A CA 1
ATOM 2785 C C . LEU A 1 382 ? 8.769 8.840 0.739 1.00 95.38 382 LEU A C 1
ATOM 2787 O O . LEU A 1 382 ? 8.830 9.024 -0.475 1.00 95.38 382 LEU A O 1
ATOM 2791 N N . PHE A 1 383 ? 7.777 8.137 1.287 1.00 93.62 383 PHE A N 1
ATOM 2792 C CA . PHE A 1 383 ? 6.734 7.468 0.494 1.00 93.62 383 PHE A CA 1
ATOM 2793 C C . PHE A 1 383 ? 5.638 8.400 -0.060 1.00 93.62 383 PHE A C 1
ATOM 2795 O O . PHE A 1 383 ? 4.840 7.952 -0.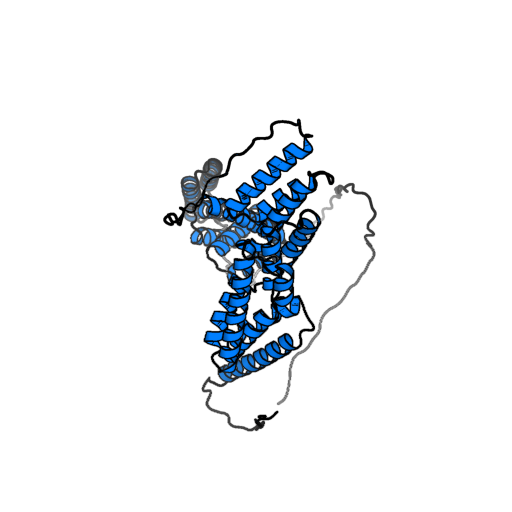880 1.00 93.62 383 PHE A O 1
ATOM 2802 N N . ASP A 1 384 ? 5.570 9.660 0.377 1.00 91.88 384 ASP A N 1
ATOM 2803 C CA . ASP A 1 384 ? 4.577 10.658 -0.062 1.00 91.88 384 ASP A CA 1
ATOM 2804 C C . ASP A 1 384 ? 5.267 11.943 -0.557 1.00 91.88 384 ASP A C 1
ATOM 2806 O O . ASP A 1 384 ? 4.846 13.063 -0.272 1.00 91.88 384 ASP A O 1
ATOM 2810 N N . TYR A 1 385 ? 6.384 11.782 -1.278 1.00 93.75 385 TYR A N 1
ATOM 2811 C CA . TYR A 1 385 ? 7.233 12.882 -1.740 1.00 93.75 385 TYR A CA 1
ATOM 2812 C C . TYR A 1 385 ? 7.371 12.881 -3.279 1.00 93.75 385 TYR A C 1
ATOM 2814 O O . TYR A 1 385 ? 8.307 12.290 -3.825 1.00 93.75 385 TYR A O 1
ATOM 2822 N N . PRO A 1 386 ? 6.467 13.564 -4.019 1.00 91.38 386 PRO A N 1
ATOM 2823 C CA . PRO A 1 386 ? 6.450 13.550 -5.488 1.00 91.38 386 PRO A CA 1
ATOM 2824 C C . PRO A 1 386 ? 7.773 13.930 -6.186 1.00 91.38 386 PRO A C 1
ATOM 2826 O O . PRO A 1 386 ? 8.088 13.326 -7.216 1.00 91.38 386 PRO A O 1
ATOM 2829 N N . PRO A 1 387 ? 8.589 14.876 -5.670 1.00 93.00 387 PRO A N 1
ATOM 2830 C CA . PRO A 1 387 ? 9.902 15.159 -6.247 1.00 93.00 387 PRO A CA 1
ATOM 2831 C C . PRO A 1 387 ? 10.857 13.955 -6.265 1.00 93.00 387 PRO A C 1
ATOM 2833 O O . PRO A 1 387 ? 11.622 13.813 -7.217 1.00 93.00 387 PRO A O 1
ATOM 2836 N N . LEU A 1 388 ? 10.801 13.049 -5.281 1.00 95.38 388 LEU A N 1
ATOM 2837 C CA . LEU A 1 388 ? 11.591 11.810 -5.308 1.00 95.38 388 LEU A CA 1
ATOM 2838 C C . LEU A 1 388 ? 11.146 10.892 -6.446 1.00 95.38 388 LEU A C 1
ATOM 2840 O O . LEU A 1 388 ? 11.978 10.370 -7.186 1.00 95.38 388 LEU A O 1
ATOM 2844 N N . THR A 1 389 ? 9.837 10.761 -6.645 1.00 94.38 389 THR A N 1
ATOM 2845 C CA . THR A 1 389 ? 9.270 9.988 -7.751 1.00 94.38 389 THR A CA 1
ATOM 2846 C C . THR A 1 389 ? 9.693 10.559 -9.116 1.00 94.38 389 THR A C 1
ATOM 2848 O O . THR A 1 389 ? 10.002 9.799 -10.037 1.00 94.38 389 THR A O 1
ATOM 2851 N N . LEU A 1 390 ? 9.797 11.890 -9.254 1.00 94.69 390 LEU A N 1
ATOM 2852 C CA . LEU A 1 390 ? 10.355 12.538 -10.453 1.00 94.69 390 LEU A CA 1
ATOM 2853 C C . LEU A 1 390 ? 11.847 12.232 -10.645 1.00 94.69 390 LEU A C 1
ATOM 2855 O O . LEU A 1 390 ? 12.267 11.936 -11.766 1.00 94.69 390 LEU A O 1
ATOM 2859 N N . LYS A 1 391 ? 12.646 12.241 -9.571 1.00 96.38 391 LYS A N 1
ATOM 2860 C CA . LYS A 1 391 ? 14.066 11.849 -9.619 1.00 96.38 391 LYS A CA 1
ATOM 2861 C C . LYS A 1 391 ? 14.233 10.392 -10.062 1.00 96.38 391 LYS A C 1
ATOM 2863 O O . LYS A 1 391 ? 15.051 10.105 -10.932 1.00 96.38 391 LYS A O 1
ATOM 2868 N N . MET A 1 392 ? 13.398 9.478 -9.565 1.00 96.88 392 MET A N 1
ATOM 2869 C CA . MET A 1 392 ? 13.370 8.084 -10.028 1.00 96.88 392 MET A CA 1
ATOM 2870 C C . MET A 1 392 ? 12.973 7.975 -11.505 1.00 96.88 392 MET A C 1
ATOM 2872 O O . MET A 1 392 ? 13.611 7.240 -12.261 1.00 96.88 392 MET A O 1
ATOM 2876 N N . ALA A 1 393 ? 11.969 8.740 -11.949 1.00 96.56 393 ALA A N 1
ATOM 2877 C CA . ALA A 1 393 ? 11.586 8.814 -13.359 1.00 96.56 393 ALA A CA 1
ATOM 2878 C C . ALA A 1 393 ? 12.739 9.314 -14.243 1.00 96.56 393 ALA A C 1
ATOM 2880 O O . ALA A 1 393 ? 12.933 8.796 -15.345 1.00 96.56 393 ALA A O 1
ATOM 2881 N N . ARG A 1 394 ? 13.547 10.260 -13.751 1.00 96.06 394 ARG A N 1
ATOM 2882 C CA . ARG A 1 394 ? 14.762 10.696 -14.440 1.00 96.06 394 ARG A CA 1
ATOM 2883 C C . ARG A 1 394 ? 15.793 9.571 -14.544 1.00 96.06 394 ARG A C 1
ATOM 2885 O O . ARG A 1 394 ? 16.278 9.318 -15.644 1.00 96.06 394 ARG A O 1
ATOM 2892 N N . CYS A 1 395 ? 16.054 8.837 -13.462 1.00 97.19 395 CYS A N 1
ATOM 2893 C CA . CYS A 1 395 ? 16.944 7.672 -13.507 1.00 97.19 395 CYS A CA 1
ATOM 2894 C C . CYS A 1 395 ? 16.467 6.624 -14.526 1.00 97.19 395 CYS A C 1
ATOM 2896 O O . CYS A 1 395 ? 17.270 6.098 -15.296 1.00 97.19 395 CYS A O 1
ATOM 2898 N N . TYR A 1 396 ? 15.162 6.330 -14.578 1.00 97.38 396 TYR A N 1
ATOM 2899 C CA . TYR A 1 396 ? 14.605 5.410 -15.575 1.00 97.38 396 TYR A CA 1
ATOM 2900 C C . TYR A 1 396 ? 14.811 5.901 -17.009 1.00 97.38 396 TYR A C 1
ATOM 2902 O O . TYR A 1 396 ? 15.082 5.087 -17.894 1.00 97.38 396 TYR A O 1
ATOM 2910 N N . LEU A 1 397 ? 14.704 7.209 -17.247 1.00 95.50 397 LEU A N 1
ATOM 2911 C CA . LEU A 1 397 ? 14.947 7.802 -18.559 1.00 95.50 397 LEU A CA 1
ATOM 2912 C C . LEU A 1 397 ? 16.408 7.623 -18.993 1.00 95.50 397 LEU A C 1
ATOM 2914 O O . LEU A 1 397 ? 16.662 7.173 -20.114 1.00 95.50 397 LEU A O 1
ATOM 2918 N N . ASP A 1 398 ? 17.354 7.911 -18.097 1.00 94.69 398 ASP A N 1
ATOM 2919 C CA . ASP A 1 398 ? 18.789 7.767 -18.365 1.00 94.69 398 ASP A CA 1
ATOM 2920 C C . ASP A 1 398 ? 19.155 6.294 -18.632 1.00 94.69 398 ASP A C 1
ATOM 2922 O O . ASP A 1 398 ? 19.911 5.993 -19.556 1.00 94.69 398 ASP A O 1
ATOM 2926 N N . LEU A 1 399 ? 18.500 5.365 -17.926 1.00 95.31 399 LEU A N 1
ATOM 2927 C CA . LEU A 1 399 ? 18.600 3.913 -18.125 1.00 95.31 399 LEU A CA 1
ATOM 2928 C C . LEU A 1 399 ? 17.797 3.371 -19.322 1.00 95.31 399 LEU A C 1
ATOM 2930 O O . LEU A 1 399 ? 17.728 2.155 -19.498 1.00 95.31 399 LEU A O 1
ATOM 2934 N N . ARG A 1 400 ? 17.173 4.234 -20.139 1.00 94.81 400 ARG A N 1
ATOM 2935 C CA . ARG A 1 400 ? 16.356 3.856 -21.315 1.00 94.81 400 ARG A CA 1
ATOM 2936 C C . ARG A 1 400 ? 15.125 2.993 -20.979 1.00 94.81 400 ARG A C 1
ATOM 2938 O O . ARG A 1 400 ? 14.545 2.360 -21.859 1.00 94.81 400 ARG A O 1
ATOM 2945 N N . GLN A 1 401 ? 14.670 2.987 -19.728 1.00 94.81 401 GLN A N 1
ATOM 2946 C CA . GLN A 1 401 ? 13.489 2.244 -19.270 1.00 94.81 401 GLN A CA 1
ATOM 2947 C C . GLN A 1 401 ? 12.204 3.054 -19.507 1.00 94.81 401 GLN A C 1
ATOM 2949 O O . GLN A 1 401 ? 11.464 3.376 -18.577 1.00 94.81 401 GLN A O 1
ATOM 2954 N N . TYR A 1 402 ? 11.925 3.396 -20.767 1.00 94.62 402 TYR A N 1
ATOM 2955 C CA . TYR A 1 402 ? 10.838 4.312 -21.137 1.00 94.62 402 TYR A CA 1
ATOM 2956 C C . TYR A 1 402 ? 9.443 3.913 -20.624 1.00 94.62 402 TYR A C 1
ATOM 2958 O O . TYR A 1 402 ? 8.748 4.800 -20.126 1.00 94.62 402 TYR A O 1
ATOM 2966 N N . PRO A 1 403 ? 9.017 2.630 -20.653 1.00 94.38 403 PRO A N 1
ATOM 2967 C CA . PRO A 1 403 ? 7.702 2.249 -20.129 1.00 94.38 403 PRO A CA 1
ATOM 2968 C C . PRO A 1 403 ? 7.524 2.593 -18.645 1.00 94.38 403 PRO A C 1
ATOM 2970 O O . PRO A 1 403 ? 6.448 3.031 -18.237 1.00 94.38 403 PRO A O 1
ATOM 2973 N N . ARG A 1 404 ? 8.593 2.469 -17.844 1.00 95.00 404 ARG A N 1
ATOM 2974 C CA . ARG A 1 404 ? 8.572 2.855 -16.427 1.00 95.00 404 ARG A CA 1
ATOM 2975 C C . ARG A 1 404 ? 8.424 4.363 -16.271 1.00 95.00 404 ARG A C 1
ATOM 2977 O O . ARG A 1 404 ? 7.556 4.791 -15.523 1.00 95.00 404 ARG A O 1
ATOM 2984 N N . VAL A 1 405 ? 9.156 5.164 -17.053 1.00 96.19 405 VAL A N 1
ATOM 2985 C CA . VAL A 1 405 ? 8.996 6.633 -17.060 1.00 96.19 405 VAL A CA 1
ATOM 2986 C C . VAL A 1 405 ? 7.551 7.029 -17.373 1.00 96.19 405 VAL A C 1
ATOM 2988 O O . VAL A 1 405 ? 6.975 7.876 -16.690 1.00 96.19 405 VAL A O 1
ATOM 2991 N N . LEU A 1 406 ? 6.933 6.409 -18.384 1.00 94.62 406 LEU A N 1
ATOM 2992 C CA . LEU A 1 406 ? 5.552 6.708 -18.776 1.00 94.62 406 LEU A CA 1
ATOM 2993 C C . LEU A 1 406 ? 4.538 6.335 -17.687 1.00 94.62 406 LEU A C 1
ATOM 2995 O O . LEU A 1 406 ? 3.567 7.068 -17.501 1.00 94.62 406 LEU A O 1
ATOM 2999 N N . ASN A 1 407 ? 4.751 5.232 -16.969 1.00 94.75 407 ASN A N 1
ATOM 3000 C CA . ASN A 1 407 ? 3.894 4.833 -15.853 1.00 94.75 407 ASN A CA 1
ATOM 3001 C C . ASN A 1 407 ? 4.052 5.798 -14.664 1.00 94.75 407 ASN A C 1
ATOM 3003 O O . ASN A 1 407 ? 3.074 6.401 -14.219 1.00 94.75 407 ASN A O 1
ATOM 3007 N N . THR A 1 408 ? 5.291 6.038 -14.232 1.00 93.00 408 THR A N 1
ATOM 3008 C CA . THR A 1 408 ? 5.608 6.915 -13.100 1.00 93.00 408 THR A CA 1
ATOM 3009 C C . THR A 1 408 ? 5.114 8.348 -13.327 1.00 93.00 408 THR A C 1
ATOM 3011 O O . THR A 1 408 ? 4.440 8.922 -12.474 1.00 93.00 408 THR A O 1
ATOM 3014 N N . THR A 1 409 ? 5.361 8.924 -14.509 1.00 94.50 409 THR A N 1
ATOM 3015 C CA . THR A 1 409 ? 4.861 10.272 -14.850 1.00 94.50 409 THR A CA 1
ATOM 3016 C C . THR A 1 409 ? 3.337 10.322 -14.931 1.00 94.50 409 THR A C 1
ATOM 3018 O O . THR A 1 409 ? 2.739 11.313 -14.524 1.00 94.50 409 THR A O 1
ATOM 3021 N N . GLN A 1 410 ? 2.678 9.254 -15.396 1.00 94.25 410 GLN A N 1
ATOM 3022 C CA . GLN A 1 410 ? 1.216 9.185 -15.421 1.00 94.25 410 GLN A CA 1
ATOM 3023 C C . GLN A 1 410 ? 0.615 9.212 -14.013 1.00 94.25 410 GLN A C 1
ATOM 3025 O O . GLN A 1 410 ? -0.430 9.833 -13.821 1.00 94.25 410 GLN A O 1
ATOM 3030 N N . GLN A 1 411 ? 1.245 8.546 -13.042 1.00 91.00 411 GLN A N 1
ATOM 3031 C CA . GLN A 1 411 ? 0.805 8.574 -11.648 1.00 91.00 411 GLN A CA 1
ATOM 3032 C C . GLN A 1 411 ? 0.849 9.998 -11.082 1.00 91.00 411 GLN A C 1
ATOM 3034 O O . GLN A 1 411 ? -0.134 10.438 -10.494 1.00 91.00 411 GLN A O 1
ATOM 3039 N N . ILE A 1 412 ? 1.935 10.734 -11.333 1.00 91.69 412 ILE A N 1
ATOM 3040 C CA . ILE A 1 412 ? 2.086 12.129 -10.891 1.00 91.69 412 ILE A CA 1
ATOM 3041 C C . ILE A 1 412 ? 1.068 13.040 -11.582 1.00 91.69 412 ILE A C 1
ATOM 3043 O O . ILE A 1 412 ? 0.436 13.864 -10.934 1.00 91.69 412 ILE A O 1
ATOM 3047 N N . LEU A 1 413 ? 0.844 12.870 -12.887 1.00 93.50 413 LEU A N 1
ATOM 3048 C CA . LEU A 1 413 ? -0.095 13.710 -13.639 1.00 93.50 413 LEU A CA 1
ATOM 3049 C C . LEU A 1 413 ? -1.565 13.487 -13.256 1.00 93.50 413 LEU A C 1
ATOM 3051 O O . LEU A 1 413 ? -2.396 14.344 -13.538 1.00 93.50 413 LEU A O 1
ATOM 3055 N N . ARG A 1 414 ? -1.911 12.364 -12.607 1.00 92.69 414 ARG A N 1
ATOM 3056 C CA . ARG A 1 414 ? -3.261 12.161 -12.050 1.00 92.69 414 ARG A CA 1
ATOM 3057 C C . ARG A 1 414 ? -3.523 13.050 -10.836 1.00 92.69 414 ARG A C 1
ATOM 3059 O O . ARG A 1 414 ? -4.655 13.486 -10.666 1.00 92.69 414 ARG A O 1
ATOM 3066 N N . SER A 1 415 ? -2.512 13.287 -9.997 1.00 87.06 415 SER A N 1
ATOM 3067 C CA . SER A 1 415 ? -2.632 14.152 -8.816 1.00 87.06 415 SER A CA 1
ATOM 3068 C C . SER A 1 415 ? -2.307 15.611 -9.131 1.00 87.06 415 SER A C 1
ATOM 3070 O O . SER A 1 415 ? -2.958 16.507 -8.606 1.00 87.06 415 SER A O 1
ATOM 3072 N N . ASN A 1 416 ? -1.342 15.854 -10.018 1.00 89.94 416 ASN A N 1
ATOM 3073 C CA . ASN A 1 416 ? -0.936 17.181 -10.458 1.00 89.94 416 ASN A CA 1
ATOM 3074 C C . ASN A 1 416 ? -0.810 17.242 -11.995 1.00 89.94 416 ASN A C 1
ATOM 3076 O O . ASN A 1 416 ? 0.290 17.069 -12.535 1.00 89.94 416 ASN A O 1
ATOM 3080 N N . PRO A 1 417 ? -1.916 17.517 -12.715 1.00 92.12 417 PRO A N 1
ATOM 3081 C CA . PRO A 1 417 ? -1.924 17.578 -14.178 1.00 92.12 417 PRO A CA 1
ATOM 3082 C C . PRO A 1 417 ? -1.035 18.678 -14.775 1.00 92.12 417 PRO A C 1
ATOM 3084 O O . PRO A 1 417 ? -0.680 18.601 -15.949 1.00 92.12 417 PRO A O 1
ATOM 3087 N N . THR A 1 418 ? -0.679 19.702 -13.994 1.00 91.19 418 THR A N 1
ATOM 3088 C CA . THR A 1 418 ? 0.111 20.860 -14.443 1.00 91.19 418 THR A CA 1
ATOM 3089 C C . THR A 1 418 ? 1.603 20.726 -14.133 1.00 91.19 418 THR A C 1
ATOM 3091 O O . THR A 1 418 ? 2.361 21.671 -14.351 1.00 91.19 418 THR A O 1
ATOM 3094 N N . SER A 1 419 ? 2.058 19.562 -13.653 1.00 92.56 419 SER A N 1
ATOM 3095 C CA . SER A 1 419 ? 3.478 19.308 -13.391 1.00 92.56 419 SER A CA 1
ATOM 3096 C C . SER A 1 419 ? 4.301 19.354 -14.684 1.00 92.56 419 SER A C 1
ATOM 3098 O O . SER A 1 419 ? 4.293 18.418 -15.489 1.00 92.56 419 SER A O 1
ATOM 3100 N N . ILE A 1 420 ? 5.048 20.448 -14.862 1.00 93.00 420 ILE A N 1
ATOM 3101 C CA . ILE A 1 420 ? 5.911 20.673 -16.028 1.00 93.00 420 ILE A CA 1
ATOM 3102 C C . ILE A 1 420 ? 6.978 19.576 -16.119 1.00 93.00 420 ILE A C 1
ATOM 3104 O O . ILE A 1 420 ? 7.139 18.973 -17.178 1.00 93.00 420 ILE A O 1
ATOM 3108 N N . ASP A 1 421 ? 7.644 19.248 -15.011 1.00 90.19 421 ASP A N 1
ATOM 3109 C CA . ASP A 1 421 ? 8.700 18.228 -14.982 1.00 90.19 421 ASP A CA 1
ATOM 3110 C C . ASP A 1 421 ? 8.188 16.847 -15.408 1.00 90.19 421 ASP A C 1
ATOM 3112 O O . ASP A 1 421 ? 8.830 16.159 -16.208 1.00 90.19 421 ASP A O 1
ATOM 3116 N N . ALA A 1 422 ? 6.997 16.450 -14.944 1.00 93.12 422 ALA A N 1
ATOM 3117 C CA . ALA A 1 422 ? 6.383 15.187 -15.345 1.00 93.12 422 ALA A CA 1
ATOM 3118 C C . ALA A 1 422 ? 6.044 15.170 -16.846 1.00 93.12 422 ALA A C 1
ATOM 3120 O O . ALA A 1 422 ? 6.299 14.168 -17.520 1.00 93.12 422 ALA A O 1
ATOM 3121 N N . LEU A 1 423 ? 5.510 16.273 -17.388 1.00 93.94 423 LEU A N 1
ATOM 3122 C CA . LEU A 1 423 ? 5.217 16.413 -18.820 1.00 93.94 423 LEU A CA 1
ATOM 3123 C C . LEU A 1 423 ? 6.493 16.379 -19.673 1.00 93.94 423 LEU A C 1
ATOM 3125 O O . LEU A 1 423 ? 6.517 15.719 -20.718 1.00 93.94 423 LEU A O 1
ATOM 3129 N N . LEU A 1 424 ? 7.565 17.039 -19.225 1.00 94.44 424 LEU A N 1
ATOM 3130 C CA . LEU A 1 424 ? 8.861 17.044 -19.903 1.00 94.44 424 LEU A CA 1
ATOM 3131 C C . LEU A 1 424 ? 9.477 15.642 -19.937 1.00 94.44 424 LEU A C 1
ATOM 3133 O O . LEU A 1 424 ? 9.815 15.154 -21.018 1.00 94.44 424 LEU A O 1
ATOM 3137 N N . LEU A 1 425 ? 9.556 14.958 -18.791 1.00 94.31 425 LEU A N 1
ATOM 3138 C CA . LEU A 1 425 ? 10.075 13.587 -18.705 1.00 94.31 425 LEU A CA 1
ATOM 3139 C C . LEU A 1 425 ? 9.251 12.615 -19.554 1.00 94.31 425 LEU A C 1
ATOM 3141 O O . LEU A 1 425 ? 9.811 11.782 -20.270 1.00 94.31 425 LEU A O 1
ATOM 3145 N N . ARG A 1 426 ? 7.919 12.751 -19.540 1.00 94.75 426 ARG A N 1
ATOM 3146 C CA . ARG A 1 426 ? 7.023 11.942 -20.373 1.00 94.75 426 ARG A CA 1
ATOM 3147 C C . ARG A 1 426 ? 7.282 12.169 -21.860 1.00 94.75 426 ARG A C 1
ATOM 3149 O O . ARG A 1 426 ? 7.376 11.208 -22.619 1.00 94.75 426 ARG A O 1
ATOM 3156 N N . THR A 1 427 ? 7.430 13.425 -22.277 1.00 93.75 427 THR A N 1
ATOM 3157 C CA . THR A 1 427 ? 7.712 13.788 -23.674 1.00 93.75 427 THR A CA 1
ATOM 3158 C C . THR A 1 427 ? 9.061 13.233 -24.129 1.00 93.75 427 THR A C 1
ATOM 3160 O O . THR A 1 427 ? 9.154 12.640 -25.205 1.00 93.75 427 THR A O 1
ATOM 3163 N N . GLN A 1 428 ? 10.097 13.351 -23.293 1.00 92.62 428 GLN A N 1
ATOM 3164 C CA . GLN A 1 428 ? 11.419 12.775 -23.556 1.00 92.62 428 GLN A CA 1
ATOM 3165 C C . GLN A 1 428 ? 11.350 11.246 -23.687 1.00 92.62 428 GLN A C 1
ATOM 3167 O O . GLN A 1 428 ? 11.912 10.685 -24.629 1.00 92.62 428 GLN A O 1
ATOM 3172 N N . ALA A 1 429 ? 10.602 10.574 -22.806 1.00 94.31 429 ALA A N 1
ATOM 3173 C CA . ALA A 1 429 ? 10.413 9.128 -22.866 1.00 94.31 429 ALA A CA 1
ATOM 3174 C C . ALA A 1 429 ? 9.655 8.677 -24.121 1.00 94.31 429 ALA A C 1
ATOM 3176 O O . ALA A 1 429 ? 10.058 7.699 -24.745 1.00 94.31 429 ALA A O 1
ATOM 3177 N N . MET A 1 430 ? 8.604 9.396 -24.535 1.00 91.00 430 MET A N 1
ATOM 3178 C CA . MET A 1 430 ? 7.883 9.097 -25.778 1.00 91.00 430 MET A CA 1
ATOM 3179 C C . MET A 1 430 ? 8.807 9.220 -26.992 1.00 91.00 430 MET A C 1
ATOM 3181 O O . MET A 1 430 ? 8.874 8.297 -27.800 1.00 91.00 430 MET A O 1
ATOM 3185 N N . ARG A 1 431 ? 9.586 10.307 -27.093 1.00 90.50 431 ARG A N 1
ATOM 3186 C CA . ARG A 1 431 ? 10.564 10.489 -28.182 1.00 90.50 431 ARG A CA 1
ATOM 3187 C C . ARG A 1 431 ? 11.592 9.356 -28.219 1.00 90.50 431 ARG A C 1
ATOM 3189 O O . ARG A 1 431 ? 11.848 8.808 -29.288 1.00 90.50 431 ARG A O 1
ATOM 3196 N N . GLY A 1 432 ? 12.137 8.977 -27.062 1.00 84.56 432 GLY A N 1
ATOM 3197 C CA . GLY A 1 432 ? 13.073 7.856 -26.949 1.00 84.56 432 GLY A CA 1
ATOM 3198 C C . GLY A 1 432 ? 12.450 6.515 -27.350 1.00 84.56 432 GLY A C 1
ATOM 3199 O O . GLY A 1 432 ? 13.043 5.764 -28.121 1.00 84.56 432 GLY A O 1
ATOM 3200 N N . HIS A 1 433 ? 11.222 6.245 -26.905 1.00 81.38 433 HIS A N 1
ATOM 3201 C CA . HIS A 1 433 ? 10.487 5.024 -27.235 1.00 81.38 433 HIS A CA 1
ATOM 3202 C C . HIS A 1 433 ? 10.201 4.899 -28.741 1.00 81.38 433 HIS A C 1
ATOM 3204 O O . HIS A 1 433 ? 10.407 3.829 -29.318 1.00 81.38 433 HIS A O 1
ATOM 3210 N N . PHE A 1 434 ? 9.770 5.985 -29.396 1.00 76.62 434 PHE A N 1
ATOM 3211 C CA . PHE A 1 434 ? 9.546 6.008 -30.847 1.00 76.62 434 PHE A CA 1
ATOM 3212 C C . PHE A 1 434 ? 10.843 5.836 -31.641 1.00 76.62 434 PHE A C 1
ATOM 3214 O O . PHE A 1 434 ? 10.836 5.138 -32.648 1.00 76.62 434 PHE A O 1
ATOM 3221 N N . PHE A 1 435 ? 11.960 6.407 -31.183 1.00 74.75 435 PHE A N 1
ATOM 3222 C CA . PHE A 1 435 ? 13.256 6.231 -31.842 1.00 74.75 435 PHE A CA 1
ATOM 3223 C C . PHE A 1 435 ? 13.732 4.770 -31.794 1.00 74.75 435 PHE A C 1
ATOM 3225 O O . PHE A 1 435 ? 14.123 4.214 -32.818 1.00 74.75 435 PHE A O 1
ATOM 3232 N N . VAL A 1 436 ? 13.627 4.112 -30.633 1.00 69.25 436 VAL A N 1
ATOM 3233 C CA . VAL A 1 436 ? 13.983 2.688 -30.487 1.00 69.25 436 VAL A CA 1
ATOM 3234 C C . VAL A 1 436 ? 13.042 1.785 -31.291 1.00 69.25 436 VAL A C 1
ATOM 3236 O O . VAL A 1 436 ? 13.501 0.873 -31.977 1.00 69.25 436 VAL A O 1
ATOM 3239 N N . SER A 1 437 ? 11.736 2.065 -31.268 1.00 65.81 437 SER A N 1
ATOM 3240 C CA . SER A 1 437 ? 10.737 1.287 -32.017 1.00 65.81 437 SER A CA 1
ATOM 3241 C C . SER A 1 437 ? 10.861 1.476 -33.533 1.00 65.81 437 SER A C 1
ATOM 3243 O O . SER A 1 437 ? 10.688 0.526 -34.291 1.00 65.81 437 SER A O 1
ATOM 3245 N N . GLY A 1 438 ? 11.199 2.687 -33.985 1.00 55.88 438 GLY A N 1
ATOM 3246 C CA . GLY A 1 438 ? 11.455 2.991 -35.391 1.00 55.88 438 GLY A CA 1
ATOM 3247 C C . GLY A 1 438 ? 12.702 2.281 -35.912 1.00 55.88 438 GLY A C 1
ATOM 3248 O O . GLY A 1 438 ? 12.650 1.663 -36.970 1.00 55.88 438 GLY A O 1
ATOM 3249 N N . LEU A 1 439 ? 13.799 2.269 -35.146 1.00 54.66 439 LEU A N 1
ATOM 3250 C CA . LEU A 1 439 ? 15.001 1.509 -35.509 1.00 54.66 439 LEU A CA 1
ATOM 3251 C C . LEU A 1 439 ? 14.736 -0.001 -35.605 1.00 54.66 439 LEU A C 1
ATOM 3253 O O . LEU A 1 439 ? 15.258 -0.641 -36.513 1.00 54.66 439 LEU A O 1
ATOM 3257 N N . ALA A 1 440 ? 13.881 -0.560 -34.742 1.00 50.75 440 ALA A N 1
ATOM 3258 C CA . ALA A 1 440 ? 13.485 -1.969 -34.815 1.00 50.75 440 ALA A CA 1
ATOM 3259 C C . ALA A 1 440 ? 12.674 -2.320 -36.081 1.00 50.75 440 ALA A C 1
ATOM 3261 O O . ALA A 1 440 ? 12.689 -3.467 -36.518 1.00 50.75 440 ALA A O 1
ATOM 3262 N N . GLN A 1 441 ? 11.994 -1.350 -36.705 1.00 46.06 441 GLN A N 1
ATOM 3263 C CA . GLN A 1 441 ? 11.289 -1.559 -37.978 1.00 46.06 441 GLN A CA 1
ATOM 3264 C C . GLN A 1 441 ? 12.221 -1.480 -39.199 1.00 46.06 441 GLN A C 1
ATOM 3266 O O . GLN A 1 441 ? 11.924 -2.079 -40.232 1.00 46.06 441 GLN A O 1
ATOM 3271 N N . PHE A 1 442 ? 13.368 -0.800 -39.087 1.00 47.94 442 PHE A N 1
ATOM 3272 C CA . PHE A 1 442 ? 14.357 -0.672 -40.167 1.00 47.94 442 PHE A CA 1
ATOM 3273 C C . PHE A 1 442 ? 15.444 -1.762 -40.167 1.00 47.94 442 PHE A C 1
ATOM 3275 O O . PHE A 1 442 ? 16.269 -1.792 -41.078 1.00 47.94 442 PHE A O 1
ATOM 3282 N N . THR A 1 443 ? 15.451 -2.686 -39.200 1.00 42.47 443 THR A N 1
ATOM 3283 C CA . THR A 1 443 ? 16.423 -3.796 -39.133 1.00 42.47 443 THR A CA 1
ATOM 3284 C C . THR A 1 443 ? 15.959 -5.092 -39.807 1.00 42.47 443 THR A C 1
ATOM 3286 O O . THR A 1 443 ? 16.677 -6.090 -39.755 1.00 42.47 443 THR A O 1
ATOM 3289 N N . HIS A 1 444 ? 14.827 -5.098 -40.521 1.00 36.22 444 HIS A N 1
ATOM 3290 C CA . HIS A 1 444 ? 14.548 -6.161 -41.490 1.00 36.22 444 HIS A CA 1
ATOM 3291 C C . HIS A 1 444 ? 15.302 -5.892 -42.805 1.00 36.22 444 HIS A C 1
ATOM 3293 O O . HIS A 1 444 ? 15.036 -4.881 -43.460 1.00 36.22 444 HIS A O 1
ATOM 3299 N N . PRO A 1 445 ? 16.202 -6.789 -43.259 1.00 40.06 445 PRO A N 1
ATOM 3300 C CA . PRO A 1 445 ? 16.902 -6.617 -44.519 1.00 40.06 445 PRO A CA 1
ATOM 3301 C C . PRO A 1 445 ? 15.960 -6.993 -45.665 1.00 40.06 445 PRO A C 1
ATOM 3303 O O . PRO A 1 445 ? 16.022 -8.089 -46.216 1.00 40.06 445 PRO A O 1
ATOM 3306 N N . ARG A 1 446 ? 15.081 -6.073 -46.065 1.00 34.56 446 ARG A N 1
ATOM 3307 C CA . ARG A 1 446 ? 14.627 -6.044 -47.455 1.00 34.56 446 ARG A CA 1
ATOM 3308 C C . ARG A 1 446 ? 15.579 -5.144 -48.221 1.00 34.56 446 ARG A C 1
ATOM 3310 O O . ARG A 1 446 ? 15.407 -3.933 -48.314 1.00 34.56 446 ARG A O 1
ATOM 3317 N N . ALA A 1 447 ? 16.624 -5.783 -48.745 1.00 45.09 447 ALA A N 1
ATOM 3318 C CA . ALA A 1 447 ? 17.334 -5.273 -49.902 1.00 45.09 447 ALA A CA 1
ATOM 3319 C C . ALA A 1 447 ? 16.321 -4.922 -51.010 1.00 45.09 447 ALA A C 1
ATOM 3321 O O . ALA A 1 447 ? 15.259 -5.533 -51.097 1.00 45.09 447 ALA A O 1
ATOM 3322 N N . SER A 1 448 ? 16.694 -3.942 -51.834 1.00 41.66 448 SER A N 1
ATOM 3323 C CA . SER A 1 448 ? 15.953 -3.342 -52.953 1.00 41.66 448 SER A CA 1
ATOM 3324 C C . SER A 1 448 ? 14.790 -2.414 -52.580 1.00 41.66 448 SER A C 1
ATOM 3326 O O . SER A 1 448 ? 13.634 -2.812 -52.560 1.00 41.66 448 SER A O 1
ATOM 3328 N N . CYS A 1 449 ? 15.111 -1.139 -52.336 1.00 31.83 449 CYS A N 1
ATOM 3329 C CA . CYS A 1 449 ? 14.795 -0.057 -53.280 1.00 31.83 449 CYS A CA 1
ATOM 3330 C C . CYS A 1 449 ? 15.329 1.280 -52.741 1.00 31.83 449 CYS A C 1
ATOM 3332 O O . CYS A 1 449 ? 14.728 1.944 -51.902 1.00 31.83 449 CYS A O 1
ATOM 3334 N N . LEU A 1 450 ? 16.492 1.679 -53.256 1.00 41.19 450 LEU A N 1
ATOM 3335 C CA . LEU A 1 450 ? 16.981 3.052 -53.201 1.00 41.19 450 LEU A CA 1
ATOM 3336 C C . LEU A 1 450 ? 16.035 3.960 -53.999 1.00 41.19 450 LEU A C 1
ATOM 3338 O O . LEU A 1 450 ? 16.018 3.872 -55.222 1.00 41.19 450 LEU A O 1
ATOM 3342 N N . SER A 1 451 ? 15.363 4.903 -53.336 1.00 36.41 451 SER A N 1
ATOM 3343 C CA . SER A 1 451 ? 15.254 6.277 -53.847 1.00 36.41 451 SER A CA 1
ATOM 3344 C C . SER A 1 451 ? 14.771 7.255 -52.772 1.00 36.41 451 SER A C 1
ATOM 3346 O O . SER A 1 451 ? 13.594 7.307 -52.441 1.00 36.41 451 SER A O 1
ATOM 3348 N N . ARG A 1 452 ? 15.719 8.077 -52.307 1.00 44.66 452 ARG A N 1
ATOM 3349 C CA . ARG A 1 452 ? 15.578 9.510 -51.994 1.00 44.66 452 ARG A CA 1
ATOM 3350 C C . ARG A 1 452 ? 14.386 9.957 -51.129 1.00 44.66 452 ARG A C 1
ATOM 3352 O O . ARG A 1 452 ? 13.355 10.354 -51.650 1.00 44.66 452 ARG A O 1
ATOM 3359 N N . SER A 1 453 ? 14.684 10.214 -49.859 1.00 34.84 453 SER A N 1
ATOM 3360 C CA . SER A 1 453 ? 14.455 11.542 -49.271 1.00 34.84 453 SER A CA 1
ATOM 3361 C C . SER A 1 453 ? 15.382 11.725 -48.071 1.00 34.84 453 SER A C 1
ATOM 3363 O O . SER A 1 453 ? 15.173 11.138 -47.012 1.00 34.84 453 SER A O 1
ATOM 3365 N N . ARG A 1 454 ? 16.441 12.519 -48.268 1.00 42.84 454 ARG A N 1
ATOM 3366 C CA . ARG A 1 454 ? 17.213 13.116 -47.176 1.00 42.84 454 ARG A CA 1
ATOM 3367 C C . ARG A 1 454 ? 16.248 13.956 -46.343 1.00 42.84 454 ARG A C 1
ATOM 3369 O O . ARG A 1 454 ? 15.686 14.909 -46.869 1.00 42.84 454 ARG A O 1
ATOM 3376 N N . LEU A 1 455 ? 16.090 13.618 -45.073 1.00 37.28 455 LEU A N 1
ATOM 3377 C CA . LEU A 1 455 ? 15.701 14.574 -44.048 1.00 37.28 455 LEU A CA 1
ATOM 3378 C C . LEU A 1 455 ? 16.836 14.575 -43.035 1.00 37.28 455 LEU A C 1
ATOM 3380 O O . LEU A 1 455 ? 17.200 13.552 -42.459 1.00 37.28 455 LEU A O 1
ATOM 3384 N N . GLU A 1 456 ? 17.483 15.726 -42.984 1.00 33.53 456 GLU A N 1
ATOM 3385 C CA . GLU A 1 456 ? 18.700 16.013 -42.255 1.00 33.53 456 GLU A CA 1
ATOM 3386 C C . GLU A 1 456 ? 18.449 15.875 -40.751 1.00 33.53 456 GLU A C 1
ATOM 3388 O O . GLU A 1 456 ? 17.673 16.620 -40.158 1.00 33.53 456 GLU A O 1
ATOM 3393 N N . CYS A 1 457 ? 19.146 14.930 -40.118 1.00 32.84 457 CYS A N 1
ATOM 3394 C CA . CYS A 1 457 ? 19.439 15.007 -38.694 1.00 32.84 457 CYS A CA 1
ATOM 3395 C C . CYS A 1 457 ? 20.423 16.163 -38.490 1.00 32.84 457 CYS A C 1
ATOM 3397 O O . CYS A 1 457 ? 21.634 15.968 -38.585 1.00 32.84 457 CYS A O 1
ATOM 3399 N N . HIS A 1 458 ? 19.911 17.364 -38.230 1.00 32.12 458 HIS A N 1
ATOM 3400 C CA . HIS A 1 458 ? 20.703 18.395 -37.575 1.00 32.12 458 HIS A CA 1
ATOM 3401 C C . HIS A 1 458 ? 20.648 18.177 -36.062 1.00 32.12 458 HIS A C 1
ATOM 3403 O O . HIS A 1 458 ? 19.616 18.317 -35.408 1.00 32.12 458 HIS A O 1
ATOM 3409 N N . SER A 1 459 ? 21.806 17.768 -35.557 1.00 38.78 459 SER A N 1
ATOM 3410 C CA . SER A 1 459 ? 22.339 18.037 -34.228 1.00 38.78 459 SER A CA 1
ATOM 3411 C C . SER A 1 459 ? 21.800 19.326 -33.599 1.00 38.78 459 SER A C 1
ATOM 3413 O O . SER A 1 459 ? 22.006 20.412 -34.136 1.00 38.78 459 SER A O 1
ATOM 3415 N N . LEU A 1 460 ? 21.197 19.197 -32.419 1.00 34.72 460 LEU A N 1
ATOM 3416 C CA . LEU A 1 460 ? 21.075 20.274 -31.440 1.00 34.72 460 LEU A CA 1
ATOM 3417 C C . LEU A 1 460 ? 21.665 19.763 -30.123 1.00 34.72 460 LEU A C 1
ATOM 3419 O O . LEU A 1 460 ? 20.960 19.292 -29.234 1.00 34.72 460 LEU A O 1
ATOM 3423 N N . GLU A 1 461 ? 22.994 19.801 -30.062 1.00 38.97 461 GLU A N 1
ATOM 3424 C CA . GLU A 1 461 ? 23.694 20.189 -28.840 1.00 38.97 461 GLU A CA 1
ATOM 3425 C C . GLU A 1 461 ? 23.596 21.722 -28.714 1.00 38.97 461 GLU A C 1
ATOM 3427 O O . GLU A 1 461 ? 23.601 22.411 -29.734 1.00 38.97 461 GLU A O 1
ATOM 3432 N N . LEU A 1 462 ? 23.576 22.215 -27.467 1.00 38.50 462 LEU A N 1
ATOM 3433 C CA . LEU A 1 462 ? 23.650 23.621 -27.015 1.00 38.50 462 LEU A CA 1
ATOM 3434 C C . LEU A 1 462 ? 22.311 24.374 -26.862 1.00 38.50 462 LEU A C 1
ATOM 3436 O O . LEU A 1 462 ? 21.863 25.071 -27.769 1.00 38.50 462 LEU A O 1
ATOM 3440 N N . LEU A 1 463 ? 21.703 24.290 -25.670 1.00 35.19 463 LEU A N 1
ATOM 3441 C CA . LEU A 1 463 ? 21.825 25.280 -24.577 1.00 35.19 463 LEU A CA 1
ATOM 3442 C C . LEU A 1 463 ? 21.067 24.803 -23.332 1.00 35.19 463 LEU A C 1
ATOM 3444 O O . LEU A 1 463 ? 19.910 24.350 -23.486 1.00 35.19 463 LEU A O 1
#

Radius of gyration: 34.77 Å; chains: 1; bounding box: 85×68×110 Å

Foldseek 3Di:
DDDDDDDDDDDDDDDDDDDDDDDDDDDDDDDDDDDDDDDDDDDDDDDDDDDDDDDDDPPDPDPDQFDQDVVLVVLQVVLVVCVVVVVLVSSLVSLVVSQVSCVVRRHPRALLSLLSNLVSCVSVVVLVSSLVSLVVSVVDPNADPVSVLSSLLSNLLSCVVVVVVVVNV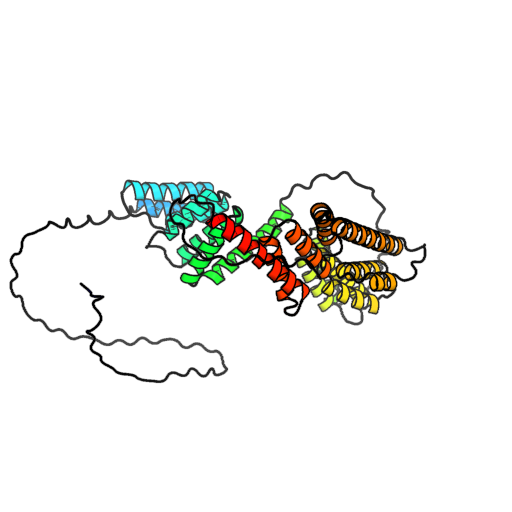VSLVVCVVVVNNVVSVVSNVVVVVVVVVVVLVPDDDDPDDDDDDDDDDPCDDPPDDDPDDPLLVQLVVLQVVLVVCVVSVVLVSSLVSLVSSLVSDDPVPLVVNLVSLLSNLVSCVSVVNLPSNLVSLVSSCVSPVPDLSSLLSNLLSCQLQVNLVVSDVSLPPPDPPDPSSVVSNVVSVVLVVLLVVLVVCVVVVNLVVSLVSLVVSCVPGHVNYLVSLLSNLVSCLSVLVLVSNLVSLVVVCVVPVPPPSSVVSNVSSVVSVCVVVVVVVVPPPPPDDDDDDDDDPDDDDDD